Protein AF-A0AAD8URE8-F1 (afdb_monomer_lite)

Radius of gyration: 21.75 Å; chains: 1; bounding box: 57×49×67 Å

Sequence (462 aa):
EKNWRGGYCQHQTVLFPTWHRAYLLRLEDAMRRAVPDAPSLALPFLDECRPFDQNTPLPWILTTPTFDLDGDNTNPLYSYKFQKGVADNHEKPSDAQRYSKSTGSQTARYPLAGVTDLKGEDPASQASILNGNIAAWLNGKIQIDGKASPASIPDTVSIISRYKASLDAPNYTLFSNKASRGEWLDNTRGSLESKFHTSLEDPHNAVHLAIGGFYQDGEENAKPVEGAHGDMGENETASFDPIFFLHHAFIDYVFWTWQVKHGLTQPGSLSVEPDITAGTLSAGSPILPPGSKLEMSSPLAPFLKSGSISNPVFYTSDDITDINQLGYMYGEGSLDLPTSGPVLGDPELPLVAIARVSGISTMDHEGSFVIRTSAKLADGREVEIDRDAILSRWVLANCKNCQKNKLDTYTYIPFGEDLMRAIGAESKEDIHSKLTVSVQTRGQIAPVKDSFGAVQPLIEIF

Organism: Glomerella acutata (NCBI:txid27357)

InterPro domains:
  IPR002227 Tyrosinase copper-binding domain [PF00264] (4-260)
  IPR002227 Tyrosinase copper-binding domain [PR00092] (11-28)
  IPR002227 Tyrosinase copper-binding domain [PR00092] (203-214)
  IPR002227 Tyrosinase copper-binding domain [PR00092] (240-258)
  IPR002227 Tyrosinase copper-binding domain [PS00497] (11-28)
  IPR002227 Tyrosinase copper-binding domain [PS00498] (241-252)
  IPR008922 Di-copper centre-containing domain superfamily [G3DSA:1.10.1280.10] (1-337)
  IPR008922 Di-copper centre-containing domain superfamily [SSF48056] (3-332)
  IPR050316 Tyrosinase and Hemocyanin [PTHR11474] (9-340)

Foldseek 3Di:
DQLDDDALAAAQALCNLLLLLLVLLVVQVVVCVVVVVCVVDHQAAQQQLPDDDQFDSDDVLCQDQFDDDPNGGGRCQPKFQAQAWDWQPDPDPVQGPQPTRHHGQIFAWPPAFSPDGPPDDDSVRRSRLLRQQSCCQQQQAWADPNHGDPLLWAAASHLSLQLLQLLPQQASQQQAHDFLVVVVCVVCQPPQFFDDGHYLVFSLLSSLQSGQHDGDPPGPNRDQDQRSGGQSLAPVRNVNNSVSSNPSVVSNVSVVLSCVSNVNQAQPSHWHDPPGDGNQFDCDDPPDGGRDGHIQQDFSPPAADPPCPVPGDGDGSSNSSHVVNSVDDDDDGPNNDNDDGDGRRRSVNGFQKKKKWKQDFPQVAFAKKKKWKWFQFPVRDIITQHITTGHYHGHPNPSPSCVVVRRMDIDMGTGGPSNCNRRVHPHLVVRVVGMFIWMGGRSDIDGPDDDPDRDDTDIDMD

Structure (mmCIF, N/CA/C/O backbone):
data_AF-A0AAD8URE8-F1
#
_entry.id   AF-A0AAD8URE8-F1
#
loop_
_atom_site.group_PDB
_atom_site.id
_atom_site.type_symbol
_atom_site.label_atom_id
_atom_site.label_alt_id
_atom_site.label_comp_id
_atom_site.label_asym_id
_atom_site.label_entity_id
_atom_site.label_seq_id
_atom_site.pdbx_PDB_ins_code
_atom_site.Cartn_x
_atom_site.Cartn_y
_atom_site.Cartn_z
_atom_site.occupancy
_atom_site.B_iso_or_equiv
_atom_site.auth_seq_id
_atom_site.auth_comp_id
_atom_site.auth_asym_id
_atom_site.auth_atom_id
_atom_site.pdbx_PDB_model_num
ATOM 1 N N . GLU A 1 1 ? -0.346 29.235 -15.792 1.00 35.66 1 GLU A N 1
ATOM 2 C CA . GLU A 1 1 ? 0.482 28.646 -14.717 1.00 35.66 1 GLU A CA 1
ATOM 3 C C . GLU A 1 1 ? 0.194 27.150 -14.665 1.00 35.66 1 GLU A C 1
ATOM 5 O O . GLU A 1 1 ? -0.965 26.774 -14.819 1.00 35.66 1 GLU A O 1
ATOM 10 N N . LYS A 1 2 ? 1.213 26.282 -14.584 1.00 39.62 2 LYS A N 1
ATOM 11 C CA . LYS A 1 2 ? 0.983 24.829 -14.487 1.00 39.62 2 LYS A CA 1
ATOM 12 C C . LYS A 1 2 ? 0.450 24.535 -13.080 1.00 39.62 2 LYS A C 1
ATOM 14 O O . LYS A 1 2 ? 1.218 24.468 -12.132 1.00 39.62 2 LYS A O 1
ATOM 19 N N . ASN A 1 3 ? -0.871 24.411 -12.952 1.00 48.25 3 ASN A N 1
ATOM 20 C CA . ASN A 1 3 ? -1.590 24.202 -11.686 1.00 48.25 3 ASN A CA 1
ATOM 21 C C . ASN A 1 3 ? -1.528 22.750 -11.164 1.00 48.25 3 ASN A C 1
ATOM 23 O O . ASN A 1 3 ? -2.388 22.346 -10.383 1.00 48.25 3 ASN A O 1
ATOM 27 N N . TRP A 1 4 ? -0.544 21.962 -11.599 1.00 53.53 4 TRP A N 1
ATOM 28 C CA . TRP A 1 4 ? -0.332 20.585 -11.160 1.00 53.53 4 TRP A CA 1
ATOM 29 C C . TRP A 1 4 ? 1.061 20.469 -10.531 1.00 53.53 4 TRP A C 1
ATOM 31 O O . TRP A 1 4 ? 2.043 20.963 -11.086 1.00 53.53 4 TRP A O 1
ATOM 41 N N . ARG A 1 5 ? 1.143 19.847 -9.352 1.00 52.06 5 ARG A N 1
ATOM 42 C CA . ARG A 1 5 ? 2.402 19.468 -8.696 1.00 52.06 5 ARG A CA 1
ATOM 43 C C . ARG A 1 5 ? 2.323 17.972 -8.401 1.00 52.06 5 ARG A C 1
ATOM 45 O O . ARG A 1 5 ? 1.486 17.558 -7.607 1.00 52.06 5 ARG A O 1
ATOM 52 N N . GLY A 1 6 ? 3.142 17.168 -9.080 1.00 61.78 6 GLY A N 1
ATOM 53 C CA . GLY A 1 6 ? 3.144 15.717 -8.894 1.00 61.78 6 GLY A CA 1
ATOM 54 C C . GLY A 1 6 ? 3.600 14.894 -10.095 1.00 61.78 6 GLY A C 1
ATOM 55 O O . GLY A 1 6 ? 3.658 15.400 -11.212 1.00 61.78 6 GLY A O 1
ATOM 56 N N . GLY A 1 7 ? 3.904 13.616 -9.857 1.00 76.88 7 GLY A N 1
ATOM 57 C CA . GLY A 1 7 ? 4.123 12.618 -10.908 1.00 76.88 7 GLY A CA 1
ATOM 58 C C . GLY A 1 7 ? 2.818 12.126 -11.549 1.00 76.88 7 GLY A C 1
ATOM 59 O O . GLY A 1 7 ? 1.733 12.609 -11.235 1.00 76.88 7 GLY A O 1
ATOM 60 N N . TYR A 1 8 ? 2.926 11.143 -12.447 1.00 89.38 8 TYR A N 1
ATOM 61 C CA . TYR A 1 8 ? 1.768 10.518 -13.103 1.00 89.38 8 TYR A CA 1
ATOM 62 C C . TYR A 1 8 ? 1.016 9.514 -12.217 1.00 89.38 8 TYR A C 1
ATOM 64 O O . TYR A 1 8 ? -0.151 9.237 -12.494 1.00 89.38 8 TYR A O 1
ATOM 72 N N . CYS A 1 9 ? 1.679 8.980 -11.184 1.00 90.44 9 CYS A N 1
ATOM 73 C CA . CYS A 1 9 ? 1.134 7.924 -10.340 1.00 90.44 9 CYS A CA 1
ATOM 74 C C . CYS A 1 9 ? -0.176 8.335 -9.663 1.00 90.44 9 CYS A C 1
ATOM 76 O O . CYS A 1 9 ? -0.329 9.466 -9.190 1.00 90.44 9 CYS A O 1
ATOM 78 N N . GLN A 1 10 ? -1.112 7.391 -9.635 1.00 91.56 10 GLN A N 1
ATOM 79 C CA . GLN A 1 10 ? -2.432 7.537 -9.034 1.00 91.56 10 GLN A CA 1
ATOM 80 C C . GLN A 1 10 ? -2.397 6.949 -7.625 1.00 91.56 10 GLN A C 1
ATOM 82 O O . GLN A 1 10 ? -2.122 5.767 -7.479 1.00 91.56 10 GLN A O 1
ATOM 87 N N . HIS A 1 11 ? -2.659 7.781 -6.619 1.00 90.94 11 HIS A N 1
ATOM 88 C CA . HIS A 1 11 ? -2.741 7.417 -5.202 1.00 90.94 11 HIS A CA 1
ATOM 89 C C . HIS A 1 11 ? -3.935 8.137 -4.592 1.00 90.94 11 HIS A C 1
ATOM 91 O O . HIS A 1 11 ? -4.243 9.258 -5.006 1.00 90.94 11 HIS A O 1
ATOM 97 N N . GLN A 1 12 ? -4.590 7.507 -3.624 1.00 90.50 12 GLN A N 1
ATOM 98 C CA . GLN A 1 12 ? -5.857 7.930 -3.042 1.00 90.50 12 GLN A CA 1
ATOM 99 C C . GLN A 1 12 ? -6.936 8.150 -4.103 1.00 90.50 12 GLN A C 1
ATOM 101 O O . GLN A 1 12 ? -7.799 9.007 -3.937 1.00 90.50 12 GLN A O 1
ATOM 106 N N . THR A 1 13 ? -6.874 7.413 -5.218 1.00 93.69 13 THR A N 1
ATOM 107 C CA . THR A 1 13 ? -7.884 7.485 -6.272 1.00 93.69 13 THR A CA 1
ATOM 108 C C . THR A 1 13 ? -8.300 6.113 -6.767 1.00 93.69 13 THR A C 1
ATOM 110 O O . THR A 1 13 ? -7.530 5.155 -6.721 1.00 93.69 13 THR A O 1
ATOM 113 N N . VAL A 1 14 ? -9.500 6.040 -7.341 1.00 96.94 14 VAL A N 1
ATOM 114 C CA . VAL A 1 14 ? -10.045 4.835 -7.985 1.00 96.94 14 VAL A CA 1
ATOM 115 C C . VAL A 1 14 ? -9.193 4.313 -9.141 1.00 96.94 14 VAL A C 1
ATOM 117 O O . VAL A 1 14 ? -9.425 3.210 -9.607 1.00 96.94 14 VAL A O 1
ATOM 120 N N . LEU A 1 15 ? -8.205 5.077 -9.616 1.00 97.50 15 LEU A N 1
ATOM 121 C CA . LEU A 1 15 ? -7.283 4.627 -10.654 1.00 97.50 15 LEU A CA 1
ATOM 122 C C . LEU A 1 15 ? -6.025 3.948 -10.094 1.00 97.50 15 LEU A C 1
ATOM 124 O O . LEU A 1 15 ? -5.215 3.484 -10.896 1.00 97.50 15 LEU A O 1
ATOM 128 N N . PHE A 1 16 ? -5.842 3.878 -8.767 1.00 98.00 16 PHE A N 1
ATOM 129 C CA . PHE A 1 16 ? -4.649 3.306 -8.129 1.00 98.00 16 PHE A CA 1
ATOM 130 C C . PHE A 1 16 ? -4.308 1.893 -8.646 1.00 98.00 16 PHE A C 1
ATOM 132 O O . PHE A 1 16 ? -3.213 1.743 -9.198 1.00 98.00 16 PHE A O 1
ATOM 139 N N . PRO A 1 17 ? -5.198 0.875 -8.584 1.00 98.62 17 PRO A N 1
ATOM 140 C CA . PRO A 1 17 ? -4.832 -0.477 -9.019 1.00 98.62 17 PRO A CA 1
ATOM 141 C C . PRO A 1 17 ? -4.537 -0.534 -10.523 1.00 98.62 17 PRO A C 1
ATOM 143 O O . PRO A 1 17 ? -3.534 -1.080 -10.976 1.00 98.62 17 PRO A O 1
ATOM 146 N N . THR A 1 18 ? -5.395 0.109 -11.312 1.00 98.62 18 THR A N 1
ATOM 147 C CA . THR A 1 18 ? -5.372 0.064 -12.777 1.00 98.62 18 THR A CA 1
ATOM 148 C C . THR A 1 18 ? -4.176 0.802 -13.375 1.00 98.62 18 THR A C 1
ATOM 150 O O . THR A 1 18 ? -3.579 0.351 -14.354 1.00 98.62 18 THR A O 1
ATOM 153 N N . TRP A 1 19 ? -3.781 1.925 -12.771 1.00 98.19 19 TRP A N 1
ATOM 154 C CA . TRP A 1 19 ? -2.612 2.685 -13.197 1.00 98.19 19 TRP A CA 1
ATOM 155 C C . TRP A 1 19 ? -1.319 1.915 -12.921 1.00 98.19 19 TRP A C 1
ATOM 157 O O . TRP A 1 19 ? -0.449 1.861 -13.792 1.00 98.19 19 TRP A O 1
ATOM 167 N N . HIS A 1 20 ? -1.206 1.275 -11.752 1.00 98.62 20 HIS A N 1
ATOM 168 C CA . HIS A 1 20 ? -0.031 0.474 -11.409 1.00 98.62 20 HIS A CA 1
ATOM 169 C C . HIS A 1 20 ? 0.059 -0.807 -12.248 1.00 98.62 20 HIS A C 1
ATOM 171 O O . HIS A 1 20 ? 1.149 -1.113 -12.727 1.00 98.62 20 HIS A O 1
ATOM 177 N N . ARG A 1 21 ? -1.061 -1.474 -12.572 1.00 98.69 21 ARG A N 1
ATOM 178 C CA . ARG A 1 21 ? -1.078 -2.567 -13.566 1.00 98.69 21 ARG A CA 1
ATOM 179 C C . ARG A 1 21 ? -0.505 -2.124 -14.913 1.00 98.69 21 ARG A C 1
ATOM 181 O O . ARG A 1 21 ? 0.395 -2.760 -15.460 1.00 98.69 21 ARG A O 1
ATOM 188 N N . ALA A 1 22 ? -0.984 -0.993 -15.438 1.00 98.00 22 ALA A N 1
ATOM 189 C CA . ALA A 1 22 ? -0.474 -0.447 -16.693 1.00 98.00 22 ALA A CA 1
ATOM 190 C C . ALA A 1 22 ? 1.018 -0.074 -16.601 1.00 98.00 22 ALA A C 1
ATOM 192 O O . ALA A 1 22 ? 1.747 -0.234 -17.582 1.00 98.00 22 ALA A O 1
ATOM 193 N N . TYR A 1 23 ? 1.490 0.380 -15.435 1.00 98.12 23 TYR A N 1
ATOM 194 C CA . TYR A 1 23 ? 2.902 0.672 -15.198 1.00 98.12 23 TYR A CA 1
ATOM 195 C C . TYR A 1 23 ? 3.774 -0.590 -15.283 1.00 98.12 23 TYR A C 1
ATOM 197 O O . TYR A 1 23 ? 4.774 -0.594 -16.008 1.00 98.12 23 TYR A O 1
ATOM 205 N N . LEU A 1 24 ? 3.367 -1.673 -14.617 1.00 98.06 24 LEU A N 1
ATOM 206 C CA . LEU A 1 24 ? 4.080 -2.953 -14.636 1.00 98.06 24 LEU A CA 1
ATOM 207 C C . LEU A 1 24 ? 4.143 -3.546 -16.040 1.00 98.06 24 LEU A C 1
ATOM 209 O O . LEU A 1 24 ? 5.224 -3.931 -16.483 1.00 98.06 24 LEU A O 1
ATOM 213 N N . LEU A 1 25 ? 3.029 -3.510 -16.779 1.00 95.38 25 LEU A N 1
ATOM 214 C CA . LEU A 1 25 ? 2.988 -3.967 -18.169 1.00 95.38 25 LEU A CA 1
ATOM 215 C C . LEU A 1 25 ? 4.048 -3.256 -19.026 1.00 95.38 25 LEU A C 1
ATOM 217 O O . LEU A 1 25 ? 4.708 -3.878 -19.855 1.00 95.38 25 LEU A O 1
ATOM 221 N N . ARG A 1 26 ? 4.277 -1.952 -18.803 1.00 94.75 26 ARG A N 1
ATOM 222 C CA . ARG A 1 26 ? 5.321 -1.207 -19.531 1.00 94.75 26 ARG A CA 1
ATOM 223 C C . ARG A 1 26 ? 6.732 -1.580 -19.145 1.00 94.75 26 ARG A C 1
ATOM 225 O O . ARG A 1 26 ? 7.600 -1.562 -20.024 1.00 94.75 26 ARG A O 1
ATOM 232 N N . LEU A 1 27 ? 6.970 -1.857 -17.869 1.00 95.56 27 LEU A N 1
ATOM 233 C CA . LEU A 1 27 ? 8.268 -2.335 -17.422 1.00 95.56 27 LEU A CA 1
ATOM 234 C C . LEU A 1 27 ? 8.555 -3.709 -18.026 1.00 95.56 27 LEU A C 1
ATOM 236 O O . LEU A 1 27 ? 9.609 -3.894 -18.626 1.00 95.56 27 LEU A O 1
ATOM 240 N N . GLU A 1 28 ? 7.608 -4.636 -17.927 1.00 95.00 28 GLU A N 1
ATOM 241 C CA . GLU A 1 28 ? 7.751 -5.997 -18.437 1.00 95.00 28 GLU A CA 1
ATOM 242 C C . GLU A 1 28 ? 7.994 -6.007 -19.956 1.00 95.00 28 GLU A C 1
ATOM 244 O O . GLU A 1 28 ? 8.939 -6.635 -20.439 1.00 95.00 28 GLU A O 1
ATOM 249 N N . ASP A 1 29 ? 7.239 -5.204 -20.711 1.00 92.12 29 ASP A N 1
ATOM 250 C CA . ASP A 1 29 ? 7.478 -4.945 -22.133 1.00 92.12 29 ASP A CA 1
ATOM 251 C C . ASP A 1 29 ? 8.899 -4.426 -22.415 1.00 92.12 29 ASP A C 1
ATOM 253 O O . ASP A 1 29 ? 9.518 -4.773 -23.426 1.00 92.12 29 ASP A O 1
ATOM 257 N N . ALA A 1 30 ? 9.422 -3.540 -21.562 1.00 93.44 30 ALA A N 1
ATOM 258 C CA . ALA A 1 30 ? 10.778 -3.016 -21.700 1.00 93.44 30 ALA A CA 1
ATOM 259 C C . ALA A 1 30 ? 11.836 -4.081 -21.388 1.00 93.44 30 ALA A C 1
ATOM 261 O O . ALA A 1 30 ? 12.830 -4.156 -22.110 1.00 93.44 30 ALA A O 1
ATOM 262 N N . MET A 1 31 ? 11.600 -4.927 -20.384 1.00 93.69 31 MET A N 1
ATOM 263 C CA . MET A 1 31 ? 12.470 -6.052 -20.040 1.00 93.69 31 MET A CA 1
ATOM 264 C C . MET A 1 31 ? 12.532 -7.077 -21.180 1.00 93.69 31 MET A C 1
ATOM 266 O O . MET A 1 31 ? 13.627 -7.433 -21.610 1.00 93.69 31 MET A O 1
ATOM 270 N N . ARG A 1 32 ? 11.385 -7.470 -21.756 1.00 93.00 32 ARG A N 1
ATOM 271 C CA . ARG A 1 32 ? 11.328 -8.367 -22.930 1.00 93.00 32 ARG A CA 1
ATOM 272 C C . ARG A 1 32 ? 12.062 -7.791 -24.141 1.00 93.00 32 ARG A C 1
ATOM 274 O O . ARG A 1 32 ? 12.738 -8.519 -24.858 1.00 93.00 32 ARG A O 1
ATOM 281 N N . ARG A 1 33 ? 11.974 -6.474 -24.371 1.00 93.06 33 ARG A N 1
ATOM 282 C CA . ARG A 1 33 ? 12.746 -5.806 -25.439 1.00 93.06 33 ARG A CA 1
ATOM 283 C C . ARG A 1 33 ? 14.248 -5.775 -25.162 1.00 93.06 33 ARG A C 1
ATOM 285 O O . ARG A 1 33 ? 15.023 -5.804 -26.112 1.00 93.06 33 ARG A O 1
ATOM 292 N N . ALA A 1 34 ? 14.650 -5.664 -23.897 1.00 93.44 34 ALA A N 1
ATOM 293 C CA . ALA A 1 34 ? 16.055 -5.673 -23.502 1.00 93.44 34 ALA A CA 1
ATOM 294 C C . ALA A 1 34 ? 16.678 -7.077 -23.596 1.00 93.44 34 ALA A C 1
ATOM 296 O O . ALA A 1 34 ? 17.877 -7.184 -23.842 1.00 93.44 34 ALA A O 1
ATOM 297 N N . VAL A 1 35 ? 15.868 -8.132 -23.448 1.00 92.06 35 VAL A N 1
ATOM 298 C CA . VAL A 1 35 ? 16.290 -9.539 -23.533 1.00 92.06 35 VAL A CA 1
ATOM 299 C C . VAL A 1 35 ? 15.439 -10.279 -24.581 1.00 92.06 35 VAL A C 1
ATOM 301 O O . VAL A 1 35 ? 14.576 -11.083 -24.225 1.00 92.06 35 VAL A O 1
ATOM 304 N N . PRO A 1 36 ? 15.648 -10.017 -25.888 1.00 90.25 36 PRO A N 1
ATOM 305 C CA . PRO A 1 36 ? 14.787 -10.540 -26.955 1.00 90.25 36 PRO A CA 1
ATOM 306 C C . PRO A 1 36 ? 14.788 -12.074 -27.058 1.00 90.25 36 PRO A C 1
ATOM 308 O O . PRO A 1 36 ? 13.813 -12.651 -27.535 1.00 90.25 36 PRO A O 1
ATOM 311 N N . ASP A 1 37 ? 15.842 -12.732 -26.570 1.00 93.56 37 ASP A N 1
ATOM 312 C CA . ASP A 1 37 ? 15.957 -14.195 -26.537 1.00 93.56 37 ASP A CA 1
ATOM 313 C C . ASP A 1 37 ? 15.131 -14.842 -25.405 1.00 93.56 37 ASP A C 1
ATOM 315 O O . ASP A 1 37 ? 15.003 -16.065 -25.353 1.00 93.56 37 ASP A O 1
ATOM 319 N N . ALA A 1 38 ? 14.525 -14.037 -24.523 1.00 89.75 38 ALA A N 1
ATOM 320 C CA . ALA A 1 38 ? 13.628 -14.475 -23.454 1.00 89.75 38 ALA A CA 1
ATOM 321 C C . ALA A 1 38 ? 12.202 -13.916 -23.658 1.00 89.75 38 ALA A C 1
ATOM 323 O O . ALA A 1 38 ? 11.712 -13.136 -22.838 1.00 89.75 38 ALA A O 1
ATOM 324 N N . PRO A 1 39 ? 11.484 -14.308 -24.729 1.00 86.00 39 PRO A N 1
ATOM 325 C CA . PRO A 1 39 ? 10.152 -13.771 -25.026 1.00 86.00 39 PRO A CA 1
ATOM 326 C C . PRO A 1 39 ? 9.105 -14.123 -23.958 1.00 86.00 39 PRO A C 1
ATOM 328 O O . PRO A 1 39 ? 8.104 -13.425 -23.829 1.00 86.00 39 PRO A O 1
ATOM 331 N N . SER A 1 40 ? 9.340 -15.184 -23.180 1.00 89.31 40 SER A N 1
ATOM 332 C CA . SER A 1 40 ? 8.505 -15.601 -22.050 1.00 89.31 40 SER A CA 1
ATOM 333 C C . SER A 1 40 ? 8.904 -14.956 -20.720 1.00 89.31 40 SER A C 1
ATOM 335 O O . SER A 1 40 ? 8.395 -15.368 -19.681 1.00 89.31 40 SER A O 1
ATOM 337 N N . LEU A 1 41 ? 9.841 -13.998 -20.719 1.00 92.25 41 LEU A N 1
ATOM 338 C CA . LEU A 1 41 ? 10.205 -13.262 -19.513 1.00 92.25 41 LEU A CA 1
ATOM 339 C C . LEU A 1 41 ? 8.951 -12.597 -18.939 1.00 92.25 41 LEU A C 1
ATOM 341 O O . LEU A 1 41 ? 8.222 -11.901 -19.653 1.00 92.25 41 LEU A O 1
ATOM 345 N N . ALA A 1 42 ? 8.720 -12.825 -17.655 1.00 92.94 42 ALA A N 1
ATOM 346 C CA . ALA A 1 42 ? 7.655 -12.207 -16.889 1.00 92.94 42 ALA A CA 1
ATOM 347 C C . ALA A 1 42 ? 8.252 -11.580 -15.630 1.00 92.94 42 ALA A C 1
ATOM 349 O O . ALA A 1 42 ? 9.235 -12.091 -15.083 1.00 92.94 42 ALA A O 1
ATOM 350 N N . LEU A 1 43 ? 7.678 -10.466 -15.192 1.00 94.62 43 LEU A N 1
ATOM 351 C CA . LEU A 1 43 ? 8.046 -9.826 -13.939 1.00 94.62 43 LEU A CA 1
ATOM 352 C C . LEU A 1 43 ? 7.517 -10.689 -12.778 1.00 94.62 43 LEU A C 1
ATOM 354 O O . LEU A 1 43 ? 6.302 -10.849 -12.657 1.00 94.62 43 LEU A O 1
ATOM 358 N N . PRO A 1 44 ? 8.383 -11.266 -11.922 1.00 95.25 44 PRO A N 1
ATOM 359 C CA . PRO A 1 44 ? 7.906 -11.998 -10.756 1.00 95.25 44 PRO A CA 1
ATOM 360 C C . PRO A 1 44 ? 7.270 -11.038 -9.746 1.00 95.25 44 PRO A C 1
ATOM 362 O O . PRO A 1 44 ? 7.621 -9.860 -9.685 1.00 95.25 44 PRO A O 1
ATOM 365 N N . PHE A 1 45 ? 6.375 -11.553 -8.908 1.00 95.50 45 PHE A N 1
ATOM 366 C CA . PHE A 1 45 ? 5.830 -10.807 -7.779 1.00 95.50 45 PHE A CA 1
ATOM 367 C C . PHE A 1 45 ? 6.507 -11.213 -6.468 1.00 95.50 45 PHE A C 1
ATOM 369 O O . PHE A 1 45 ? 6.900 -12.367 -6.281 1.00 95.50 45 PHE A O 1
ATOM 376 N N . LEU A 1 46 ? 6.652 -10.254 -5.554 1.00 95.81 46 LEU A N 1
ATOM 377 C CA . LEU A 1 46 ? 7.096 -10.509 -4.189 1.00 95.81 46 LEU A CA 1
ATOM 378 C C . LEU A 1 46 ? 5.886 -10.952 -3.366 1.00 95.81 46 LEU A C 1
ATOM 380 O O . LEU A 1 46 ? 5.129 -10.110 -2.910 1.00 95.81 46 LEU A O 1
ATOM 384 N N . ASP A 1 47 ? 5.675 -12.256 -3.184 1.00 94.81 47 ASP A N 1
ATOM 385 C CA . ASP A 1 47 ? 4.574 -12.731 -2.338 1.00 94.81 47 ASP A CA 1
ATOM 386 C C . ASP A 1 47 ? 4.801 -12.321 -0.868 1.00 94.81 47 ASP A C 1
ATOM 388 O O . ASP A 1 47 ? 5.539 -12.975 -0.129 1.00 94.81 47 ASP A O 1
ATOM 392 N N . GLU A 1 48 ? 4.189 -11.209 -0.458 1.00 94.25 48 GLU A N 1
ATOM 393 C CA . GLU A 1 48 ? 4.338 -10.603 0.874 1.00 94.25 48 GLU A CA 1
ATOM 394 C C . GLU A 1 48 ? 3.504 -11.305 1.945 1.00 94.25 48 GLU A C 1
ATOM 396 O O . GLU A 1 48 ? 3.734 -11.109 3.138 1.00 94.25 48 GLU A O 1
ATOM 401 N N . CYS A 1 49 ? 2.541 -12.128 1.529 1.00 91.31 49 CYS A N 1
ATOM 402 C CA . CYS A 1 49 ? 1.689 -12.899 2.429 1.00 91.31 49 CYS A CA 1
ATOM 403 C C . CYS A 1 49 ? 2.115 -14.372 2.529 1.00 91.31 49 CYS A C 1
ATOM 405 O O . CYS A 1 49 ? 1.509 -15.129 3.296 1.00 91.31 49 CYS A O 1
ATOM 407 N N . ARG A 1 50 ? 3.168 -14.787 1.806 1.00 88.94 50 ARG A N 1
ATOM 408 C CA . ARG A 1 50 ? 3.745 -16.128 1.943 1.00 88.94 50 ARG A CA 1
ATOM 409 C C . ARG A 1 50 ? 4.190 -16.358 3.390 1.00 88.94 50 ARG A C 1
ATOM 411 O O . ARG A 1 50 ? 4.785 -15.462 3.988 1.00 88.94 50 ARG A O 1
ATOM 418 N N . PRO A 1 51 ? 3.970 -17.553 3.959 1.00 83.81 51 PRO A N 1
ATOM 419 C CA . PRO A 1 51 ? 4.571 -17.897 5.237 1.00 83.81 51 PRO A CA 1
ATOM 420 C C . PRO A 1 51 ? 6.094 -17.731 5.174 1.00 83.81 51 PRO A C 1
ATOM 422 O O . PRO A 1 51 ? 6.746 -18.245 4.264 1.00 83.81 51 PRO A O 1
ATOM 425 N N . PHE A 1 52 ? 6.652 -17.026 6.150 1.00 79.06 52 PHE A N 1
ATOM 426 C CA . PHE A 1 52 ? 8.091 -16.872 6.336 1.00 79.06 52 PHE A CA 1
ATOM 427 C C . PHE A 1 52 ? 8.494 -17.418 7.708 1.00 79.06 52 PHE A C 1
ATOM 429 O O . PHE A 1 52 ? 7.697 -17.435 8.651 1.00 79.06 52 PHE A O 1
ATOM 436 N N . ASP A 1 53 ? 9.724 -17.918 7.805 1.00 68.44 53 ASP A N 1
ATOM 437 C CA . ASP A 1 53 ? 10.336 -18.293 9.077 1.00 68.44 53 ASP A CA 1
ATOM 438 C C . ASP A 1 53 ? 10.734 -17.045 9.886 1.00 68.44 53 ASP A C 1
ATOM 440 O O . ASP A 1 53 ? 10.471 -15.913 9.482 1.00 68.44 53 ASP A O 1
ATOM 444 N N . GLN A 1 54 ? 11.326 -17.239 11.068 1.00 54.19 54 GLN A N 1
ATOM 445 C CA . GLN A 1 54 ? 11.788 -16.154 11.938 1.00 54.19 54 GLN A CA 1
ATOM 446 C C . GLN A 1 54 ? 12.874 -15.313 11.229 1.00 54.19 54 GLN A C 1
ATOM 448 O O . GLN A 1 54 ? 14.060 -15.534 11.462 1.00 54.19 54 GLN A O 1
ATOM 453 N N . ASN A 1 55 ? 12.451 -14.323 10.425 1.00 59.00 55 ASN A N 1
ATOM 454 C CA . ASN A 1 55 ? 13.185 -13.130 9.962 1.00 59.00 55 ASN A CA 1
ATOM 455 C C . ASN A 1 55 ? 13.633 -13.058 8.483 1.00 59.00 55 ASN A C 1
ATOM 457 O O . ASN A 1 55 ? 14.609 -12.362 8.221 1.00 59.00 55 ASN A O 1
ATOM 461 N N . THR A 1 56 ? 12.964 -13.682 7.497 1.00 82.75 56 THR A N 1
ATOM 462 C CA . THR A 1 56 ? 13.295 -13.432 6.061 1.00 82.75 56 THR A CA 1
ATOM 463 C C . THR A 1 56 ? 12.095 -13.245 5.108 1.00 82.75 56 THR A C 1
ATOM 465 O O . THR A 1 56 ? 11.910 -14.006 4.152 1.00 82.75 56 THR A O 1
ATOM 468 N N . PRO A 1 57 ? 11.255 -12.209 5.302 1.00 89.06 57 PRO A N 1
ATOM 469 C CA . PRO A 1 57 ? 10.189 -11.884 4.352 1.00 89.06 57 PRO A CA 1
ATOM 470 C C . PRO A 1 57 ? 10.716 -11.606 2.934 1.00 89.06 57 PRO A C 1
ATOM 472 O O . PRO A 1 57 ? 10.110 -12.059 1.957 1.00 89.06 57 PRO A O 1
ATOM 475 N N . LEU A 1 58 ? 11.870 -10.942 2.792 1.00 92.88 58 LEU A N 1
ATOM 476 C CA . LEU A 1 58 ? 12.473 -10.677 1.486 1.00 92.88 58 LEU A CA 1
ATOM 477 C C . LEU A 1 58 ? 13.304 -11.869 0.983 1.00 92.88 58 LEU A C 1
ATOM 479 O O . LEU A 1 58 ? 14.126 -12.408 1.726 1.00 92.88 58 LEU A O 1
ATOM 483 N N . PRO A 1 59 ? 13.172 -12.252 -0.301 1.00 92.75 59 PRO A N 1
ATOM 484 C CA . PRO A 1 59 ? 14.124 -13.134 -0.961 1.00 92.75 59 PRO A CA 1
ATOM 485 C C . PRO A 1 59 ? 15.552 -12.586 -0.868 1.00 92.75 59 PRO A C 1
ATOM 487 O O . PRO A 1 59 ? 15.779 -11.395 -1.083 1.00 92.75 59 PRO A O 1
ATOM 490 N N . TRP A 1 60 ? 16.525 -13.469 -0.624 1.00 91.44 60 TRP A N 1
ATOM 491 C CA . TRP A 1 60 ? 17.935 -13.099 -0.435 1.00 91.44 60 TRP A CA 1
ATOM 492 C C . TRP A 1 60 ? 18.490 -12.227 -1.572 1.00 91.44 60 TRP A C 1
ATOM 494 O O . TRP A 1 60 ? 19.258 -11.302 -1.317 1.00 91.44 60 TRP A O 1
ATOM 504 N N . ILE A 1 61 ? 18.047 -12.460 -2.815 1.00 93.94 61 ILE A N 1
ATOM 505 C CA . ILE A 1 61 ? 18.489 -11.710 -3.999 1.00 93.94 61 ILE A CA 1
ATOM 506 C C . ILE A 1 61 ? 18.119 -10.224 -3.927 1.00 93.94 61 ILE A C 1
ATOM 508 O O . ILE A 1 61 ? 18.742 -9.406 -4.589 1.00 93.94 61 ILE A O 1
ATOM 512 N N . LEU A 1 62 ? 17.146 -9.833 -3.105 1.00 95.00 62 LEU A N 1
ATOM 513 C CA . LEU A 1 62 ? 16.823 -8.422 -2.892 1.00 95.00 62 LEU A CA 1
ATOM 514 C C . LEU A 1 62 ? 17.740 -7.776 -1.853 1.00 95.00 62 LEU A C 1
ATOM 516 O O . LEU A 1 62 ? 17.839 -6.558 -1.811 1.00 95.00 62 LEU A O 1
ATOM 520 N N . THR A 1 63 ? 18.429 -8.559 -1.027 1.00 92.12 63 THR A N 1
ATOM 521 C CA . THR A 1 63 ? 19.235 -8.060 0.099 1.00 92.12 63 THR A CA 1
ATOM 522 C C . THR A 1 63 ? 20.734 -8.315 -0.043 1.00 92.12 63 THR A C 1
ATOM 524 O O . THR A 1 63 ? 21.523 -7.774 0.727 1.00 92.12 63 THR A O 1
ATOM 527 N N . THR A 1 64 ? 21.155 -9.117 -1.019 1.00 91.62 64 THR A N 1
ATOM 528 C CA . THR A 1 64 ? 22.572 -9.401 -1.278 1.00 91.62 64 THR A CA 1
ATOM 529 C C . THR A 1 64 ? 23.141 -8.408 -2.301 1.00 91.62 64 THR A C 1
ATOM 531 O O . THR A 1 64 ? 22.576 -8.283 -3.383 1.00 91.62 64 THR A O 1
ATOM 534 N N . PRO A 1 65 ? 24.270 -7.726 -2.027 1.00 91.06 65 PRO A N 1
ATOM 535 C CA . PRO A 1 65 ? 24.795 -6.668 -2.902 1.00 91.06 65 PRO A CA 1
ATOM 536 C C . PRO A 1 65 ? 25.364 -7.170 -4.236 1.00 91.06 65 PRO A C 1
ATOM 538 O O . PRO A 1 65 ? 25.495 -6.395 -5.182 1.00 91.06 65 PRO A O 1
ATOM 541 N N . THR A 1 66 ? 25.717 -8.452 -4.318 1.00 92.62 66 THR A N 1
ATOM 542 C CA . THR A 1 66 ? 26.361 -9.059 -5.487 1.00 92.62 66 THR A CA 1
ATOM 543 C C . THR A 1 66 ? 25.657 -10.341 -5.900 1.00 92.62 66 THR A C 1
ATOM 545 O O . THR A 1 66 ? 25.217 -11.113 -5.047 1.00 92.62 66 THR A O 1
ATOM 548 N N . PHE A 1 67 ? 25.603 -10.593 -7.202 1.00 93.81 67 PHE A N 1
ATOM 549 C CA . PHE A 1 67 ? 25.103 -11.829 -7.793 1.00 93.81 67 PHE A CA 1
ATOM 550 C C . PHE A 1 67 ? 25.951 -12.127 -9.025 1.00 93.81 67 PHE A C 1
ATOM 552 O O . PHE A 1 67 ? 26.077 -11.250 -9.869 1.00 93.81 67 PHE A O 1
ATOM 559 N N . ASP A 1 68 ? 26.562 -13.311 -9.094 1.00 93.50 68 ASP A N 1
ATOM 560 C CA . ASP A 1 68 ? 27.402 -13.694 -10.232 1.00 93.50 68 ASP A CA 1
ATOM 561 C C . ASP A 1 68 ? 26.532 -14.222 -11.376 1.00 93.50 68 ASP A C 1
ATOM 563 O O . ASP A 1 68 ? 25.868 -15.254 -11.242 1.00 93.50 68 ASP A O 1
ATOM 567 N N . LEU A 1 69 ? 26.548 -13.508 -12.497 1.00 92.56 69 LEU A N 1
ATOM 568 C CA . LEU A 1 69 ? 25.949 -13.915 -13.757 1.00 92.56 69 LEU A CA 1
ATOM 569 C C . LEU A 1 69 ? 26.990 -13.744 -14.864 1.00 92.56 69 LEU A C 1
ATOM 571 O O . LEU A 1 69 ? 27.339 -12.626 -15.239 1.00 92.56 69 LEU A O 1
ATOM 575 N N . ASP A 1 70 ? 27.501 -14.863 -15.378 1.00 92.88 70 ASP A N 1
ATOM 576 C CA . ASP A 1 70 ? 28.494 -14.905 -16.460 1.00 92.88 70 ASP A CA 1
ATOM 577 C C . ASP A 1 70 ? 29.758 -14.048 -16.201 1.00 92.88 70 ASP A C 1
ATOM 579 O O . ASP A 1 70 ? 30.380 -13.524 -17.129 1.00 92.88 70 ASP A O 1
ATOM 583 N N . GLY A 1 71 ? 30.170 -13.920 -14.932 1.00 92.19 71 GLY A N 1
ATOM 584 C CA . GLY A 1 71 ? 31.340 -13.144 -14.510 1.00 92.19 71 GLY A CA 1
ATOM 585 C C . GLY A 1 71 ? 31.056 -11.672 -14.187 1.00 92.19 71 GLY A C 1
ATOM 586 O O . GLY A 1 71 ? 31.970 -10.970 -13.741 1.00 92.19 71 GLY A O 1
ATOM 587 N N . ASP A 1 72 ? 29.820 -11.198 -14.372 1.00 91.50 72 ASP A N 1
ATOM 588 C CA . ASP A 1 72 ? 29.337 -9.935 -13.809 1.00 91.50 72 ASP A CA 1
ATOM 589 C C . ASP A 1 72 ? 28.787 -10.190 -12.400 1.00 91.50 72 ASP A C 1
ATOM 591 O O . ASP A 1 72 ? 27.860 -10.968 -12.222 1.00 91.50 72 ASP A O 1
ATOM 595 N N . ASN A 1 73 ? 29.364 -9.528 -11.394 1.00 92.38 73 ASN A N 1
ATOM 596 C CA . ASN A 1 73 ? 28.966 -9.670 -9.990 1.00 92.38 73 ASN A CA 1
ATOM 597 C C . ASN A 1 73 ? 27.963 -8.600 -9.526 1.00 92.38 73 ASN A C 1
ATOM 599 O O . ASN A 1 73 ? 27.714 -8.465 -8.323 1.00 92.38 73 ASN A O 1
ATOM 603 N N . THR A 1 74 ? 27.424 -7.784 -10.433 1.00 91.69 74 THR A N 1
ATOM 604 C CA . THR A 1 74 ? 26.439 -6.758 -10.082 1.00 91.69 74 THR A CA 1
ATOM 605 C C . THR A 1 74 ? 25.064 -7.370 -9.836 1.00 91.69 74 THR A C 1
ATOM 607 O O . THR A 1 74 ? 24.569 -8.180 -10.611 1.00 91.69 74 THR A O 1
ATOM 610 N N . ASN A 1 75 ? 24.408 -6.953 -8.750 1.00 95.00 75 ASN A N 1
ATOM 611 C CA . ASN A 1 75 ? 23.012 -7.297 -8.516 1.00 95.00 75 ASN A CA 1
ATOM 612 C C . ASN A 1 75 ? 22.103 -6.085 -8.799 1.00 95.00 75 ASN A C 1
ATOM 614 O O . ASN A 1 75 ? 21.994 -5.199 -7.946 1.00 95.00 75 ASN A O 1
ATOM 618 N N . PRO A 1 76 ? 21.409 -6.036 -9.950 1.00 93.56 76 PRO A N 1
ATOM 619 C CA . PRO A 1 76 ? 20.532 -4.920 -10.296 1.00 93.56 76 PRO A CA 1
ATOM 620 C C . PRO A 1 76 ? 19.242 -4.870 -9.463 1.00 93.56 76 PRO A C 1
ATOM 622 O O . PRO A 1 76 ? 18.501 -3.901 -9.583 1.00 93.56 76 PRO A O 1
ATOM 625 N N . LEU A 1 77 ? 18.954 -5.891 -8.643 1.00 95.94 77 LEU A N 1
ATOM 626 C CA . LEU A 1 77 ? 17.781 -5.941 -7.760 1.00 95.94 77 LEU A CA 1
ATOM 627 C C . LEU A 1 77 ? 18.072 -5.428 -6.339 1.00 95.94 77 LEU A C 1
ATOM 629 O O . LEU A 1 77 ? 17.142 -5.140 -5.579 1.00 95.94 77 LEU A O 1
ATOM 633 N N . TYR A 1 78 ? 19.352 -5.302 -5.974 1.00 94.12 78 TYR A N 1
ATOM 634 C CA . TYR A 1 78 ? 19.767 -4.821 -4.656 1.00 94.12 78 TYR A CA 1
ATOM 635 C C . TYR A 1 78 ? 19.504 -3.320 -4.487 1.00 94.12 78 TYR A C 1
ATOM 637 O O . TYR A 1 78 ? 18.875 -2.903 -3.517 1.00 94.12 78 TYR A O 1
ATOM 645 N N . SER A 1 79 ? 19.956 -2.512 -5.447 1.00 92.56 79 SER A N 1
ATOM 646 C CA . SER A 1 79 ? 19.760 -1.062 -5.478 1.00 92.56 79 SER A CA 1
ATOM 647 C C . SER A 1 79 ? 19.882 -0.533 -6.909 1.00 92.56 79 SER A C 1
ATOM 649 O O . SER A 1 79 ? 20.475 -1.171 -7.781 1.00 92.56 79 SER A O 1
ATOM 651 N N . TYR A 1 80 ? 19.344 0.660 -7.163 1.00 93.31 80 TYR A N 1
ATOM 652 C CA . TYR A 1 80 ? 19.557 1.379 -8.416 1.00 93.31 80 TYR A CA 1
ATOM 653 C C . TYR A 1 80 ? 20.584 2.490 -8.230 1.00 93.31 80 TYR A C 1
ATOM 655 O O . TYR A 1 80 ? 20.456 3.331 -7.342 1.00 93.31 80 TYR A O 1
ATOM 663 N N . LYS A 1 81 ? 21.579 2.542 -9.121 1.00 91.50 81 LYS A N 1
ATOM 664 C CA . LYS A 1 81 ? 22.546 3.641 -9.188 1.00 91.50 81 LYS A CA 1
ATOM 665 C C . LYS A 1 81 ? 22.081 4.707 -10.178 1.00 91.50 81 LYS A C 1
ATOM 667 O O . LYS A 1 81 ? 22.016 4.456 -11.385 1.00 91.50 81 LYS A O 1
ATOM 672 N N . PHE A 1 82 ? 21.849 5.920 -9.681 1.00 89.12 82 PHE A N 1
ATOM 673 C CA . PHE A 1 82 ? 21.387 7.056 -10.474 1.00 89.12 82 PHE A CA 1
ATOM 674 C C . PHE A 1 82 ? 22.382 7.415 -11.581 1.00 89.12 82 PHE A C 1
ATOM 676 O O . PHE A 1 82 ? 23.501 7.857 -11.323 1.00 89.12 82 PHE A O 1
ATOM 683 N N . GLN A 1 83 ? 21.955 7.267 -12.836 1.00 91.31 83 GLN A N 1
ATOM 684 C CA . GLN A 1 83 ? 22.771 7.614 -14.011 1.00 91.31 83 GLN A CA 1
ATOM 685 C C . GLN A 1 83 ? 22.817 9.125 -14.272 1.00 91.31 83 GLN A C 1
ATOM 687 O O . GLN A 1 83 ? 23.731 9.634 -14.921 1.00 91.31 83 GLN A O 1
ATOM 692 N N . LYS A 1 84 ? 21.820 9.853 -13.767 1.00 89.81 84 LYS A N 1
ATOM 693 C CA . LYS A 1 84 ? 21.736 11.312 -13.788 1.00 89.81 84 LYS A CA 1
ATOM 694 C C . LYS A 1 84 ? 21.179 11.790 -12.460 1.00 89.81 84 LYS A C 1
ATOM 696 O O . LYS A 1 84 ? 20.360 11.101 -11.859 1.00 89.81 84 LYS A O 1
ATOM 701 N N . GLY A 1 85 ? 21.604 12.978 -12.049 1.00 83.50 85 GLY A N 1
ATOM 702 C CA . GLY A 1 85 ? 21.021 13.627 -10.892 1.00 83.50 85 GLY A CA 1
ATOM 703 C C . GLY A 1 85 ? 19.544 13.949 -11.120 1.00 83.50 85 GLY A C 1
ATOM 704 O O . GLY A 1 85 ? 19.165 14.421 -12.195 1.00 83.50 85 GLY A O 1
ATOM 705 N N . VAL A 1 86 ? 18.730 13.696 -10.104 1.00 81.44 86 VAL A N 1
ATOM 706 C CA . VAL A 1 86 ? 17.328 14.109 -10.030 1.00 81.44 86 VAL A CA 1
ATOM 707 C C . VAL A 1 86 ? 17.290 15.255 -9.038 1.00 81.44 86 VAL A C 1
ATOM 709 O O . VAL A 1 86 ? 17.639 15.058 -7.883 1.00 81.44 86 VAL A O 1
ATOM 712 N N . ALA A 1 87 ? 16.946 16.457 -9.493 1.00 73.56 87 ALA A N 1
ATOM 713 C CA . ALA A 1 87 ? 16.842 17.621 -8.624 1.00 73.56 87 ALA A CA 1
ATOM 714 C C . ALA A 1 87 ? 15.380 17.858 -8.256 1.00 73.56 87 ALA A C 1
ATOM 716 O O . ALA A 1 87 ? 14.523 17.948 -9.142 1.00 73.56 87 ALA A O 1
ATOM 717 N N . ASP A 1 88 ? 15.120 18.005 -6.962 1.00 66.75 88 ASP A N 1
ATOM 718 C CA . ASP A 1 88 ? 13.849 18.524 -6.490 1.00 66.75 88 ASP A CA 1
ATOM 719 C C . ASP A 1 88 ? 13.832 20.053 -6.662 1.00 66.75 88 ASP A C 1
ATOM 721 O O . ASP A 1 88 ? 14.385 20.816 -5.868 1.00 66.75 88 ASP A O 1
ATOM 725 N N . ASN A 1 89 ? 13.262 20.514 -7.778 1.00 58.34 89 ASN A N 1
ATOM 726 C CA . ASN A 1 89 ? 13.238 21.928 -8.157 1.00 58.34 89 ASN A CA 1
ATOM 727 C C . ASN A 1 89 ? 12.113 22.682 -7.426 1.00 58.34 89 ASN A C 1
ATOM 729 O O . ASN A 1 89 ? 11.135 23.134 -8.035 1.00 58.34 89 ASN A O 1
ATOM 733 N N . HIS A 1 90 ? 12.253 22.827 -6.111 1.00 56.28 90 HIS A N 1
ATOM 734 C CA . HIS A 1 90 ? 11.332 23.584 -5.265 1.00 56.28 90 HIS A CA 1
ATOM 735 C C . HIS A 1 90 ? 11.915 24.931 -4.799 1.00 56.28 90 HIS A C 1
ATOM 737 O O . HIS A 1 90 ? 13.108 25.083 -4.564 1.00 56.28 90 HIS A O 1
ATOM 743 N N . GLU A 1 91 ? 11.046 25.948 -4.711 1.00 48.75 91 GLU A N 1
ATOM 744 C CA . GLU A 1 91 ? 11.399 27.378 -4.597 1.00 48.75 91 GLU A CA 1
ATOM 745 C C . GLU A 1 91 ? 12.017 27.796 -3.244 1.00 48.75 91 GLU A C 1
ATOM 747 O O . GLU A 1 91 ? 12.428 28.948 -3.100 1.00 48.75 91 GLU A O 1
ATOM 752 N N . LYS A 1 92 ? 12.110 26.898 -2.250 1.00 47.47 92 LYS A N 1
ATOM 753 C CA . LYS A 1 92 ? 12.718 27.191 -0.941 1.00 47.47 92 LYS A CA 1
ATOM 754 C C . LYS A 1 92 ? 14.036 26.420 -0.738 1.00 47.47 92 LYS A C 1
ATOM 756 O O . LYS A 1 92 ? 14.013 25.193 -0.671 1.00 47.47 92 LYS A O 1
ATOM 761 N N . PRO A 1 93 ? 15.179 27.119 -0.580 1.00 41.53 93 PRO A N 1
ATOM 762 C CA . PRO A 1 93 ? 16.509 26.503 -0.495 1.00 41.53 93 PRO A CA 1
ATOM 763 C C . PRO A 1 93 ? 16.754 25.562 0.696 1.00 41.53 93 PRO A C 1
ATOM 765 O O . PRO A 1 93 ? 17.684 24.767 0.626 1.00 41.53 93 PRO A O 1
ATOM 768 N N . SER A 1 94 ? 15.974 25.651 1.782 1.00 48.38 94 SER A N 1
ATOM 769 C CA . SER A 1 94 ? 16.143 24.796 2.972 1.00 48.38 94 SER A CA 1
ATOM 770 C C . SER A 1 94 ? 15.553 23.392 2.812 1.00 48.38 94 SER A C 1
ATOM 772 O O . SER A 1 94 ? 16.018 22.468 3.474 1.00 48.38 94 SER A O 1
ATOM 774 N N . ASP A 1 95 ? 14.579 23.233 1.909 1.00 49.88 95 ASP A N 1
ATOM 775 C CA . ASP A 1 95 ? 13.804 21.994 1.734 1.00 49.88 95 ASP A CA 1
ATOM 776 C C . ASP A 1 95 ? 14.232 21.247 0.449 1.00 49.88 95 ASP A C 1
ATOM 778 O O . ASP A 1 95 ? 14.104 20.030 0.348 1.00 49.88 95 ASP A O 1
ATOM 782 N N . ALA A 1 96 ? 14.834 21.964 -0.511 1.00 46.09 96 ALA A N 1
ATOM 783 C CA . ALA A 1 96 ? 15.137 21.525 -1.883 1.00 46.09 96 ALA A CA 1
ATOM 784 C C . ALA A 1 96 ? 16.223 20.431 -2.043 1.00 46.09 96 ALA A C 1
ATOM 786 O O . ALA A 1 96 ? 16.578 20.052 -3.162 1.00 46.09 96 ALA A O 1
ATOM 787 N N . GLN A 1 97 ? 16.808 19.926 -0.955 1.00 50.25 97 GLN A N 1
ATOM 788 C CA . GLN A 1 97 ? 17.985 19.046 -1.028 1.00 50.25 97 GLN A CA 1
ATOM 789 C C . GLN A 1 97 ? 17.766 17.626 -0.503 1.00 50.25 97 GLN A C 1
ATOM 791 O O . GLN A 1 97 ? 18.637 16.789 -0.718 1.00 50.25 97 GLN A O 1
ATOM 796 N N . ARG A 1 98 ? 16.627 17.311 0.132 1.00 56.38 98 ARG A N 1
ATOM 797 C CA . ARG A 1 98 ? 16.453 15.996 0.783 1.00 56.38 98 ARG A CA 1
ATOM 798 C C . ARG A 1 98 ? 16.190 14.842 -0.194 1.00 56.38 98 ARG A C 1
ATOM 800 O O . ARG A 1 98 ? 16.688 13.748 0.038 1.00 56.38 98 ARG A O 1
ATOM 807 N N . TYR A 1 99 ? 15.495 15.104 -1.305 1.00 60.47 99 TYR A N 1
ATOM 808 C CA . TYR A 1 99 ? 15.197 14.108 -2.356 1.00 60.47 99 TYR A CA 1
ATOM 809 C C . TYR A 1 99 ? 15.959 14.334 -3.654 1.00 60.47 99 TYR A C 1
ATOM 811 O O . TYR A 1 99 ? 15.838 13.556 -4.600 1.00 60.47 99 TYR A O 1
ATOM 819 N N . SER A 1 100 ? 16.778 15.383 -3.697 1.00 73.12 100 SER A N 1
ATOM 820 C CA . SER A 1 100 ? 17.704 15.561 -4.797 1.00 73.12 100 SER A CA 1
ATOM 821 C C . SER A 1 100 ? 18.726 14.421 -4.769 1.00 73.12 100 SER A C 1
ATOM 823 O O . SER A 1 100 ? 19.560 14.343 -3.869 1.00 73.12 100 SER A O 1
ATOM 825 N N . LYS A 1 101 ? 18.672 13.522 -5.750 1.00 78.19 101 LYS A N 1
ATOM 826 C CA . LYS A 1 101 ? 19.626 12.419 -5.898 1.00 78.19 101 LYS A CA 1
ATOM 827 C C . LYS A 1 101 ? 20.754 12.887 -6.799 1.00 78.19 101 LYS A C 1
ATOM 829 O O . LYS A 1 101 ? 20.514 13.374 -7.903 1.00 78.19 101 LYS A O 1
ATOM 834 N N . SER A 1 102 ? 21.995 12.775 -6.342 1.00 81.88 102 SER A N 1
ATOM 835 C CA . SER A 1 102 ? 23.160 13.113 -7.160 1.00 81.88 102 SER A CA 1
ATOM 836 C C . SER A 1 102 ? 23.458 11.994 -8.159 1.00 81.88 102 SER A C 1
ATOM 838 O O . SER A 1 102 ? 23.152 10.822 -7.924 1.00 81.88 102 SER A O 1
ATOM 840 N N . THR A 1 103 ? 24.085 12.336 -9.285 1.00 86.31 103 THR A N 1
ATOM 841 C CA . THR A 1 103 ? 24.613 11.323 -10.207 1.00 86.31 103 THR A CA 1
ATOM 842 C C . THR A 1 103 ? 25.549 10.377 -9.451 1.00 86.31 103 THR A C 1
ATOM 844 O O . THR A 1 103 ? 26.481 10.822 -8.785 1.00 86.31 103 THR A O 1
ATOM 847 N N . GLY A 1 104 ? 25.325 9.072 -9.581 1.00 85.31 104 GLY A N 1
ATOM 848 C CA . GLY A 1 104 ? 26.130 8.030 -8.954 1.00 85.31 104 GLY A CA 1
ATOM 849 C C . GLY A 1 104 ? 25.708 7.637 -7.538 1.00 85.31 104 GLY A C 1
ATOM 850 O O . GLY A 1 104 ? 26.220 6.626 -7.057 1.00 85.31 104 GLY A O 1
ATOM 851 N N . SER A 1 105 ? 24.778 8.367 -6.906 1.00 85.38 105 SER A N 1
ATOM 852 C CA . SER A 1 105 ? 24.113 7.906 -5.678 1.00 85.38 105 SER A CA 1
ATOM 853 C C . SER A 1 105 ? 23.296 6.637 -5.940 1.00 85.38 105 SER A C 1
ATOM 855 O O . SER A 1 105 ? 22.980 6.325 -7.093 1.00 85.38 105 SER A O 1
ATOM 857 N N . GLN A 1 106 ? 22.988 5.885 -4.885 1.00 87.12 106 GLN A N 1
ATOM 858 C CA . GLN A 1 106 ? 22.185 4.668 -4.966 1.00 87.12 106 GLN A CA 1
ATOM 859 C C . GLN A 1 106 ? 20.883 4.824 -4.189 1.00 87.12 106 GLN A C 1
ATOM 861 O O . GLN A 1 106 ? 20.814 5.610 -3.242 1.00 87.12 106 GLN A O 1
ATOM 866 N N . THR A 1 107 ? 19.862 4.071 -4.589 1.00 89.19 107 THR A N 1
ATOM 867 C CA . THR A 1 107 ? 18.671 3.902 -3.758 1.00 89.19 107 THR A CA 1
ATOM 868 C C . THR A 1 107 ? 19.019 3.165 -2.471 1.00 89.19 107 THR A C 1
ATOM 870 O O . THR A 1 107 ? 19.918 2.322 -2.451 1.00 89.19 107 THR A O 1
ATOM 873 N N . ALA A 1 108 ? 18.297 3.482 -1.402 1.00 85.88 108 ALA A N 1
ATOM 874 C CA . ALA A 1 108 ? 18.490 2.885 -0.087 1.00 85.88 108 ALA A CA 1
ATOM 875 C C . ALA A 1 108 ? 17.167 2.363 0.488 1.00 85.88 108 ALA A C 1
ATOM 877 O O . ALA A 1 108 ? 16.089 2.866 0.168 1.00 85.88 108 ALA A O 1
ATOM 878 N N . ARG A 1 109 ? 17.270 1.385 1.390 1.00 88.88 109 ARG A N 1
ATOM 879 C CA . ARG A 1 109 ? 16.164 0.818 2.179 1.00 88.88 109 ARG A CA 1
ATOM 880 C C . ARG A 1 109 ? 16.507 0.921 3.664 1.00 88.88 109 ARG A C 1
ATOM 882 O O . ARG A 1 109 ? 17.677 1.105 4.000 1.00 88.88 109 ARG A O 1
ATOM 889 N N . TYR A 1 110 ? 15.522 0.790 4.553 1.00 84.44 110 TYR A N 1
ATOM 890 C CA . TYR A 1 110 ? 15.772 0.678 5.998 1.00 84.44 110 TYR A CA 1
ATOM 891 C C . TYR A 1 110 ? 16.833 -0.411 6.273 1.00 84.44 110 TYR A C 1
ATOM 893 O O . TYR A 1 110 ? 16.790 -1.449 5.616 1.00 84.44 110 TYR A O 1
ATOM 901 N N . PRO A 1 111 ? 17.797 -0.217 7.191 1.00 76.00 111 PRO A N 1
ATOM 902 C CA . PRO A 1 111 ? 17.986 0.921 8.097 1.00 76.00 111 PRO A CA 1
ATOM 903 C C . PRO A 1 111 ? 18.763 2.114 7.515 1.00 76.00 111 PRO A C 1
ATOM 905 O O . PRO A 1 111 ? 19.073 3.048 8.247 1.00 76.00 111 PRO A O 1
ATOM 908 N N . LEU A 1 112 ? 19.113 2.115 6.228 1.00 73.00 112 LEU A N 1
ATOM 909 C CA . LEU A 1 112 ? 19.994 3.130 5.650 1.00 73.00 112 LEU A CA 1
ATOM 910 C C . LEU A 1 112 ? 19.308 4.488 5.422 1.00 73.00 112 LEU A C 1
ATOM 912 O O . LEU A 1 112 ? 18.127 4.599 5.082 1.00 73.00 112 LEU A O 1
ATOM 916 N N . ALA A 1 113 ? 20.111 5.544 5.558 1.00 60.72 113 ALA A N 1
ATOM 917 C CA . ALA A 1 113 ? 19.777 6.913 5.199 1.00 60.72 113 ALA A CA 1
ATOM 918 C C . ALA A 1 113 ? 20.178 7.184 3.742 1.00 60.72 113 ALA A C 1
ATOM 920 O O . ALA A 1 113 ? 21.363 7.143 3.419 1.00 60.72 113 ALA A O 1
ATOM 921 N N . GLY A 1 114 ? 19.229 7.511 2.858 1.00 52.34 114 GLY A N 1
ATOM 922 C CA . GLY A 1 114 ? 19.453 7.726 1.418 1.00 52.34 114 GLY A CA 1
ATOM 923 C C . GLY A 1 114 ? 20.335 8.923 1.015 1.00 52.34 114 GLY A C 1
ATOM 924 O O . GLY A 1 114 ? 20.247 9.357 -0.135 1.00 52.34 114 GLY A O 1
ATOM 925 N N . VAL A 1 115 ? 21.151 9.463 1.934 1.00 43.00 115 VAL A N 1
ATOM 926 C CA . VAL A 1 115 ? 22.072 10.598 1.719 1.00 43.00 115 VAL A CA 1
ATOM 927 C C . VAL A 1 115 ? 23.483 10.342 2.288 1.00 43.00 115 VAL A C 1
ATOM 929 O O . VAL A 1 115 ? 24.448 10.903 1.774 1.00 43.00 115 VAL A O 1
ATOM 932 N N . THR A 1 116 ? 23.654 9.446 3.265 1.00 43.84 116 THR A N 1
ATOM 933 C CA . THR A 1 116 ? 24.971 9.041 3.792 1.00 43.84 116 THR A CA 1
ATOM 934 C C . THR A 1 116 ? 24.852 7.690 4.482 1.00 43.84 116 THR A C 1
ATOM 936 O O . THR A 1 116 ? 24.051 7.559 5.405 1.00 43.84 116 THR A O 1
ATOM 939 N N . ASP A 1 117 ? 25.667 6.718 4.063 1.00 44.84 117 ASP A N 1
ATOM 940 C CA . ASP A 1 117 ? 25.764 5.396 4.685 1.00 44.84 117 ASP A CA 1
ATOM 941 C C . ASP A 1 117 ? 25.833 5.517 6.212 1.00 44.84 117 ASP A C 1
ATOM 943 O O . ASP A 1 117 ? 26.648 6.281 6.749 1.00 44.84 117 ASP A O 1
ATOM 947 N N . LEU A 1 118 ? 25.031 4.720 6.924 1.00 48.69 118 LEU A N 1
ATOM 948 C CA . LEU A 1 118 ? 25.366 4.383 8.300 1.00 48.69 118 LEU A CA 1
ATOM 949 C C . LEU A 1 118 ? 26.726 3.686 8.257 1.00 48.69 118 LEU A C 1
ATOM 951 O O . LEU A 1 118 ? 26.848 2.519 7.890 1.00 48.69 118 LEU A O 1
ATOM 955 N N . LYS A 1 119 ? 27.780 4.439 8.572 1.00 44.56 119 LYS A N 1
ATOM 956 C CA . LYS A 1 119 ? 29.134 3.908 8.675 1.00 44.56 119 LYS A CA 1
ATOM 957 C C . LYS A 1 119 ? 29.139 2.793 9.722 1.00 44.56 119 LYS A C 1
ATOM 959 O O . LYS A 1 119 ? 29.036 3.090 10.908 1.00 44.56 119 LYS A O 1
ATOM 964 N N . GLY A 1 120 ? 29.345 1.547 9.295 1.00 51.91 120 GLY A N 1
ATOM 965 C CA . GLY A 1 120 ? 29.867 0.496 10.173 1.00 51.91 120 GLY A CA 1
ATOM 966 C C . GLY A 1 120 ? 29.130 -0.841 10.214 1.00 51.91 120 GLY A C 1
ATOM 967 O O . GLY A 1 120 ? 29.678 -1.753 10.822 1.00 51.91 120 GLY A O 1
ATOM 968 N N . GLU A 1 121 ? 27.964 -0.999 9.582 1.00 63.03 121 GLU A N 1
ATOM 969 C CA . GLU A 1 121 ? 27.269 -2.298 9.540 1.00 63.03 121 GLU A CA 1
ATOM 970 C C . GLU A 1 121 ? 27.441 -2.993 8.188 1.00 63.03 121 GLU A C 1
ATOM 972 O O . GLU A 1 121 ? 27.287 -2.368 7.137 1.00 63.03 121 GLU A O 1
ATOM 977 N N . ASP A 1 122 ? 27.768 -4.286 8.209 1.00 82.06 122 ASP A N 1
ATOM 978 C CA . ASP A 1 122 ? 27.915 -5.092 6.999 1.00 82.06 122 ASP A CA 1
ATOM 979 C C . ASP A 1 122 ? 26.548 -5.380 6.333 1.00 82.06 122 ASP A C 1
ATOM 981 O O . ASP A 1 122 ? 25.506 -5.320 6.995 1.00 82.06 122 ASP A O 1
ATOM 985 N N . PRO A 1 123 ? 26.514 -5.711 5.026 1.00 83.44 123 PRO A N 1
ATOM 986 C CA . PRO A 1 123 ? 25.262 -5.944 4.305 1.00 83.44 123 PRO A CA 1
ATOM 987 C C . PRO A 1 123 ? 24.351 -7.024 4.909 1.00 83.44 123 PRO A C 1
ATOM 989 O O . PRO A 1 123 ? 23.134 -6.928 4.759 1.00 83.44 123 PRO A O 1
ATOM 992 N N . ALA A 1 124 ? 24.895 -8.036 5.596 1.00 85.69 124 ALA A N 1
ATOM 993 C CA . ALA A 1 124 ? 24.078 -9.079 6.213 1.00 85.69 124 ALA A CA 1
ATOM 994 C C . ALA A 1 124 ? 23.367 -8.564 7.475 1.00 85.69 124 ALA A C 1
ATOM 996 O O . ALA A 1 124 ? 22.187 -8.861 7.664 1.00 85.69 124 ALA A O 1
ATOM 997 N N . SER A 1 125 ? 24.035 -7.733 8.287 1.00 84.06 125 SER A N 1
ATOM 998 C CA . SER A 1 125 ? 23.396 -7.023 9.409 1.00 84.06 125 SER A CA 1
ATOM 999 C C . SER A 1 125 ? 22.244 -6.139 8.923 1.00 84.06 125 SER A C 1
ATOM 1001 O O . SER A 1 125 ? 21.120 -6.237 9.418 1.00 84.06 125 SER A O 1
ATOM 1003 N N . GLN A 1 126 ? 22.483 -5.349 7.872 1.00 84.50 126 GLN A N 1
ATOM 1004 C CA . GLN A 1 126 ? 21.460 -4.479 7.280 1.00 84.50 126 GLN A CA 1
ATOM 1005 C C . GLN A 1 126 ? 20.266 -5.282 6.751 1.00 84.50 126 GLN A C 1
ATOM 1007 O O . GLN A 1 126 ? 19.116 -4.922 7.001 1.00 84.50 126 GLN A O 1
ATOM 1012 N N . ALA A 1 127 ? 20.532 -6.398 6.064 1.00 87.56 127 ALA A N 1
ATOM 1013 C CA . ALA A 1 127 ? 19.499 -7.309 5.589 1.00 87.56 127 ALA A CA 1
ATOM 1014 C C . ALA A 1 127 ? 18.679 -7.896 6.746 1.00 87.56 127 ALA A C 1
ATOM 1016 O O . ALA A 1 127 ? 17.457 -7.987 6.632 1.00 87.56 127 ALA A O 1
ATOM 1017 N N . SER A 1 128 ? 19.323 -8.266 7.857 1.00 86.44 128 SER A N 1
ATOM 1018 C CA . SER A 1 128 ? 18.644 -8.777 9.052 1.00 86.44 128 SER A CA 1
ATOM 1019 C C . SER A 1 128 ? 17.730 -7.725 9.679 1.00 86.44 128 SER A C 1
ATOM 1021 O O . SER A 1 128 ? 16.600 -8.043 10.043 1.00 86.44 128 SER A O 1
ATOM 1023 N N . ILE A 1 129 ? 18.186 -6.474 9.782 1.00 84.19 129 ILE A N 1
ATOM 1024 C CA . ILE A 1 129 ? 17.397 -5.366 10.340 1.00 84.19 129 ILE A CA 1
ATOM 1025 C C . ILE A 1 129 ? 16.201 -5.037 9.437 1.00 84.19 129 ILE A C 1
ATOM 1027 O O . ILE A 1 129 ? 15.077 -4.906 9.924 1.00 84.19 129 ILE A O 1
ATOM 1031 N N . LEU A 1 130 ? 16.421 -4.955 8.120 1.00 87.62 130 LEU A N 1
ATOM 1032 C CA . LEU A 1 130 ? 15.355 -4.732 7.141 1.00 87.62 130 LEU A CA 1
ATOM 1033 C C . LEU A 1 130 ? 14.286 -5.821 7.226 1.00 87.62 130 LEU A C 1
ATOM 1035 O O . LEU A 1 130 ? 13.098 -5.527 7.346 1.00 87.62 130 LEU A O 1
ATOM 1039 N N . ASN A 1 131 ? 14.713 -7.081 7.184 1.00 90.00 131 ASN A N 1
ATOM 1040 C CA . ASN A 1 131 ? 13.807 -8.215 7.234 1.00 90.00 131 ASN A CA 1
ATOM 1041 C C . ASN A 1 131 ? 13.064 -8.317 8.571 1.00 90.00 131 ASN A C 1
ATOM 1043 O O . ASN A 1 131 ? 11.870 -8.601 8.561 1.00 90.00 131 ASN A O 1
ATOM 1047 N N . GLY A 1 132 ? 13.734 -8.053 9.697 1.00 86.19 132 GLY A N 1
ATOM 1048 C CA . GLY A 1 132 ? 13.097 -8.002 11.014 1.00 86.19 132 GLY A CA 1
ATOM 1049 C C . GLY A 1 132 ? 12.009 -6.930 11.077 1.00 86.19 132 GLY A C 1
ATOM 1050 O O . GLY A 1 132 ? 10.891 -7.211 11.506 1.00 86.19 132 GLY A O 1
ATOM 1051 N N . ASN A 1 133 ? 12.283 -5.733 10.546 1.00 87.62 133 ASN A N 1
ATOM 1052 C CA . ASN A 1 133 ? 11.280 -4.673 10.473 1.00 87.62 133 ASN A CA 1
ATOM 1053 C C . ASN A 1 133 ? 10.091 -5.067 9.586 1.00 87.62 133 ASN A C 1
ATOM 1055 O O . ASN A 1 133 ? 8.945 -4.978 10.016 1.00 87.62 133 ASN A O 1
ATOM 1059 N N . ILE A 1 134 ? 10.341 -5.557 8.370 1.00 91.06 134 ILE A N 1
ATOM 1060 C CA . ILE A 1 134 ? 9.263 -5.992 7.471 1.00 91.06 134 ILE A CA 1
ATOM 1061 C C . ILE A 1 134 ? 8.445 -7.115 8.122 1.00 91.06 134 ILE A C 1
ATOM 1063 O O . ILE A 1 134 ? 7.220 -7.061 8.091 1.00 91.06 134 ILE A O 1
ATOM 1067 N N . ALA A 1 135 ? 9.088 -8.086 8.775 1.00 89.62 135 ALA A N 1
ATOM 1068 C CA . ALA A 1 135 ? 8.403 -9.167 9.479 1.00 89.62 135 ALA A CA 1
ATOM 1069 C C . ALA A 1 135 ? 7.507 -8.638 10.610 1.00 89.62 135 ALA A C 1
ATOM 1071 O O . ALA A 1 135 ? 6.371 -9.094 10.745 1.00 89.62 135 ALA A O 1
ATOM 1072 N N . ALA A 1 136 ? 7.973 -7.651 11.382 1.00 86.69 136 ALA A N 1
ATOM 1073 C CA . ALA A 1 136 ? 7.188 -7.015 12.438 1.00 86.69 136 ALA A CA 1
ATOM 1074 C C . ALA A 1 136 ? 5.951 -6.281 11.895 1.00 86.69 136 ALA A C 1
ATOM 1076 O O . ALA A 1 136 ? 4.889 -6.319 12.511 1.00 86.69 136 ALA A O 1
ATOM 1077 N N . TRP A 1 137 ? 6.054 -5.641 10.728 1.00 91.06 137 TRP A N 1
ATOM 1078 C CA . TRP A 1 137 ? 4.918 -5.000 10.058 1.00 91.06 137 TRP A CA 1
ATOM 1079 C C . TRP A 1 137 ? 3.958 -6.011 9.410 1.00 91.06 137 TRP A C 1
ATOM 1081 O O . TRP A 1 137 ? 2.740 -5.874 9.536 1.00 91.06 137 TRP A O 1
ATOM 1091 N N . LEU A 1 138 ? 4.485 -7.047 8.752 1.00 90.88 138 LEU A N 1
ATOM 1092 C CA . LEU A 1 138 ? 3.689 -8.110 8.134 1.00 90.88 138 LEU A CA 1
ATOM 1093 C C . LEU A 1 138 ? 2.888 -8.888 9.178 1.00 90.88 138 LEU A C 1
ATOM 1095 O O . LEU A 1 138 ? 1.672 -9.039 9.038 1.00 90.88 138 LEU A O 1
ATOM 1099 N N . ASN A 1 139 ? 3.555 -9.333 10.245 1.00 86.12 139 ASN A N 1
ATOM 1100 C CA . ASN A 1 139 ? 2.909 -10.059 11.328 1.00 86.12 139 ASN A CA 1
ATOM 1101 C C . ASN A 1 139 ? 2.016 -9.140 12.140 1.00 86.12 139 ASN A C 1
ATOM 1103 O O . ASN A 1 139 ? 0.859 -9.487 12.319 1.00 86.12 139 ASN A O 1
ATOM 1107 N N . GLY A 1 140 ? 2.547 -8.010 12.617 1.00 80.31 140 GLY A N 1
ATOM 1108 C CA . GLY A 1 140 ? 1.835 -6.885 13.225 1.00 80.31 140 GLY A CA 1
ATOM 1109 C C . GLY A 1 140 ? 0.874 -7.173 14.378 1.00 80.31 140 GLY A C 1
ATOM 1110 O O . GLY A 1 140 ? 0.383 -6.219 14.943 1.00 80.31 140 GLY A O 1
ATOM 1111 N N . LYS A 1 141 ? 0.590 -8.421 14.762 1.00 78.00 141 LYS A N 1
ATOM 1112 C CA . LYS A 1 141 ? -0.548 -8.758 15.627 1.00 78.00 141 LYS A CA 1
ATOM 1113 C C . LYS A 1 141 ? -0.545 -7.958 16.921 1.00 78.00 141 LYS A C 1
ATOM 1115 O O . LYS A 1 141 ? 0.496 -7.855 17.573 1.00 78.00 141 LYS A O 1
ATOM 1120 N N . ILE A 1 142 ? -1.729 -7.507 17.336 1.00 82.25 142 ILE A N 1
ATOM 1121 C CA . ILE A 1 142 ? -1.936 -6.856 18.635 1.00 82.25 142 ILE A CA 1
ATOM 1122 C C . ILE A 1 142 ? -1.378 -7.769 19.732 1.00 82.25 142 ILE A C 1
ATOM 1124 O O . ILE A 1 142 ? -1.754 -8.942 19.806 1.00 82.25 142 ILE A O 1
ATOM 1128 N N . GLN A 1 143 ? -0.476 -7.245 20.564 1.00 80.56 143 GLN A N 1
ATOM 1129 C CA . GLN A 1 143 ? 0.193 -7.999 21.628 1.00 80.56 143 GLN A CA 1
ATOM 1130 C C . GLN A 1 143 ? -0.445 -7.700 22.989 1.00 80.56 143 GLN A C 1
ATOM 1132 O O . GLN A 1 143 ? -0.298 -6.604 23.525 1.00 80.56 143 GLN A O 1
ATOM 1137 N N . ILE A 1 144 ? -1.107 -8.688 23.591 1.00 78.38 144 ILE A N 1
ATOM 1138 C CA . ILE A 1 144 ? -1.710 -8.594 24.929 1.00 78.38 144 ILE A CA 1
ATOM 1139 C C . ILE A 1 144 ? -0.953 -9.549 25.858 1.00 78.38 144 ILE A C 1
ATOM 1141 O O . ILE A 1 144 ? -0.716 -10.703 25.517 1.00 78.38 144 ILE A O 1
ATOM 1145 N N . ASP A 1 145 ? -0.522 -9.063 27.024 1.00 77.50 145 ASP A N 1
ATOM 1146 C CA . ASP A 1 145 ? 0.298 -9.824 27.988 1.00 77.50 145 ASP A CA 1
ATOM 1147 C C . ASP A 1 145 ? 1.580 -10.460 27.407 1.00 77.50 145 ASP A C 1
ATOM 1149 O O . ASP A 1 145 ? 2.002 -11.538 27.828 1.00 77.50 145 ASP A O 1
ATOM 1153 N N . GLY A 1 146 ? 2.210 -9.810 26.422 1.00 70.75 146 GLY A N 1
ATOM 1154 C CA . GLY A 1 146 ? 3.412 -10.338 25.761 1.00 70.75 146 GLY A CA 1
ATOM 1155 C C . GLY A 1 146 ? 3.144 -11.552 24.862 1.00 70.75 146 GLY A C 1
ATOM 1156 O O . GLY A 1 146 ? 4.062 -12.319 24.575 1.00 70.75 146 GLY A O 1
ATOM 1157 N N . LYS A 1 147 ? 1.888 -11.756 24.449 1.00 74.12 147 LYS A N 1
ATOM 1158 C CA . LYS A 1 147 ? 1.466 -12.780 23.490 1.00 74.12 147 LYS A CA 1
ATOM 1159 C C . LYS A 1 147 ? 0.595 -12.152 22.409 1.00 74.12 147 LYS A C 1
ATOM 1161 O O . LYS A 1 147 ? -0.090 -11.160 22.654 1.00 74.12 147 LYS A O 1
ATOM 1166 N N . ALA A 1 148 ? 0.555 -12.787 21.238 1.00 74.69 148 ALA A N 1
ATOM 1167 C CA . ALA A 1 148 ? -0.418 -12.427 20.217 1.00 74.69 148 ALA A CA 1
ATOM 1168 C C . ALA A 1 148 ? -1.836 -12.519 20.802 1.00 74.69 148 ALA A C 1
ATOM 1170 O O . ALA A 1 148 ? -2.178 -13.497 21.477 1.00 74.69 148 ALA A O 1
ATOM 1171 N N . SER A 1 149 ? -2.632 -11.484 20.554 1.00 73.75 149 SER A N 1
ATOM 1172 C CA . SER A 1 149 ? -4.036 -11.403 20.947 1.00 73.75 149 SER A CA 1
ATOM 1173 C C . SER A 1 149 ? -4.849 -12.605 20.443 1.00 73.75 149 SER A C 1
ATOM 1175 O O . SER A 1 149 ? -4.476 -13.248 19.452 1.00 73.75 149 SER A O 1
ATOM 1177 N N . PRO A 1 150 ? -5.966 -12.934 21.121 1.00 71.50 150 PRO A N 1
ATOM 1178 C CA . PRO A 1 150 ? -6.924 -13.905 20.611 1.00 71.50 150 PRO A CA 1
ATOM 1179 C C . PRO A 1 150 ? -7.375 -13.555 19.189 1.00 71.50 150 PRO A C 1
ATOM 1181 O O . PRO A 1 150 ? -7.523 -12.383 18.856 1.00 71.50 150 PRO A O 1
ATOM 1184 N N . ALA A 1 151 ? -7.671 -14.575 18.376 1.00 69.62 151 ALA A N 1
ATOM 1185 C CA . ALA A 1 151 ? -8.180 -14.392 17.012 1.00 69.62 151 ALA A CA 1
ATOM 1186 C C . ALA A 1 151 ? -9.507 -13.609 16.949 1.00 69.62 151 ALA A C 1
ATOM 1188 O O . ALA A 1 151 ? -9.895 -13.140 15.889 1.00 69.62 151 ALA A O 1
ATOM 1189 N N . SER A 1 152 ? -10.198 -13.472 18.080 1.00 70.06 152 SER A N 1
ATOM 1190 C CA . SER A 1 152 ? -11.434 -12.710 18.238 1.00 70.06 152 SER A CA 1
ATOM 1191 C C . SER A 1 152 ? -11.252 -11.189 18.304 1.00 70.06 152 SER A C 1
ATOM 1193 O O . SER A 1 152 ? -12.236 -10.450 18.312 1.00 70.06 152 SER A O 1
ATOM 1195 N N . ILE A 1 153 ? -10.013 -10.695 18.371 1.00 76.75 153 ILE A N 1
ATOM 1196 C CA . ILE A 1 153 ? -9.721 -9.263 18.326 1.00 76.75 153 ILE A CA 1
ATOM 1197 C C . ILE A 1 153 ? -9.426 -8.859 16.873 1.00 76.75 153 ILE A C 1
ATOM 1199 O O . ILE A 1 153 ? -8.533 -9.452 16.264 1.00 76.75 153 ILE A O 1
ATOM 1203 N N . PRO A 1 154 ? -10.126 -7.845 16.318 1.00 76.19 154 PRO A N 1
ATOM 1204 C CA . PRO A 1 154 ? -9.830 -7.318 14.990 1.00 76.19 154 PRO A CA 1
ATOM 1205 C C . PRO A 1 154 ? -8.361 -6.881 14.874 1.00 76.19 154 PRO A C 1
ATOM 1207 O O . PRO A 1 154 ? -7.899 -6.030 15.628 1.00 76.19 154 PRO A O 1
ATOM 1210 N N . ASP A 1 155 ? -7.625 -7.465 13.929 1.00 79.56 155 ASP A N 1
ATOM 1211 C CA . ASP A 1 155 ? -6.203 -7.185 13.716 1.00 79.56 155 ASP A CA 1
ATOM 1212 C C . ASP A 1 155 ? -6.014 -6.153 12.596 1.00 79.56 155 ASP A C 1
ATOM 1214 O O . ASP A 1 155 ? -6.061 -6.491 11.410 1.00 79.56 155 ASP A O 1
ATOM 1218 N N . THR A 1 156 ? -5.812 -4.885 12.968 1.00 80.62 156 THR A N 1
ATOM 1219 C CA . THR A 1 156 ? -5.535 -3.794 12.014 1.00 80.62 156 THR A CA 1
ATOM 1220 C C . THR A 1 156 ? -4.052 -3.464 11.866 1.00 80.62 156 THR A C 1
ATOM 1222 O O . THR A 1 156 ? -3.656 -2.743 10.949 1.00 80.62 156 THR A O 1
ATOM 1225 N N . VAL A 1 157 ? -3.207 -4.005 12.740 1.00 86.44 157 VAL A N 1
ATOM 1226 C CA . VAL A 1 157 ? -1.764 -3.748 12.738 1.00 86.44 157 VAL A CA 1
ATOM 1227 C C . VAL A 1 157 ? -1.034 -4.675 11.761 1.00 86.44 157 VAL A C 1
ATOM 1229 O O . VAL A 1 157 ? -0.120 -4.221 11.063 1.00 86.44 157 VAL A O 1
ATOM 1232 N N . SER A 1 158 ? -1.475 -5.929 11.602 1.00 89.12 158 SER A N 1
ATOM 1233 C CA . SER A 1 158 ? -0.941 -6.845 10.584 1.00 89.12 158 SER A CA 1
ATOM 1234 C C . SER A 1 158 ? -1.234 -6.373 9.158 1.00 89.12 158 SER A C 1
ATOM 1236 O O . SER A 1 158 ? -2.385 -6.194 8.753 1.00 89.12 158 SER A O 1
ATOM 1238 N N . ILE A 1 159 ? -0.188 -6.228 8.342 1.00 92.44 159 ILE A N 1
ATOM 1239 C CA . ILE A 1 159 ? -0.351 -6.012 6.895 1.00 92.44 159 ILE A CA 1
ATOM 1240 C C . ILE A 1 159 ? -0.986 -7.241 6.229 1.00 92.44 159 ILE A C 1
ATOM 1242 O O . ILE A 1 159 ? -1.846 -7.085 5.365 1.00 92.44 159 ILE A O 1
ATOM 1246 N N . ILE A 1 160 ? -0.619 -8.460 6.645 1.00 90.12 160 ILE A N 1
ATOM 1247 C CA . ILE A 1 160 ? -1.176 -9.696 6.069 1.00 90.12 160 ILE A CA 1
ATOM 1248 C C . ILE A 1 160 ? -2.690 -9.762 6.299 1.00 90.12 160 ILE A C 1
ATOM 1250 O O . ILE A 1 160 ? -3.445 -10.040 5.364 1.00 90.12 160 ILE A O 1
ATOM 1254 N N . SER A 1 161 ? -3.148 -9.483 7.524 1.00 87.00 161 SER A N 1
ATOM 1255 C CA . SER A 1 161 ? -4.581 -9.444 7.848 1.00 87.00 161 SER A CA 1
ATOM 1256 C C . SER A 1 161 ? -5.312 -8.382 7.021 1.00 87.00 161 SER A C 1
ATOM 1258 O O . SER A 1 161 ? -6.416 -8.633 6.538 1.00 87.00 161 SER A O 1
ATOM 1260 N N . ARG A 1 162 ? -4.675 -7.231 6.764 1.00 90.12 162 ARG A N 1
ATOM 1261 C CA . ARG A 1 162 ? -5.229 -6.172 5.907 1.00 90.12 162 ARG A CA 1
ATOM 1262 C C . ARG A 1 162 ? -5.306 -6.553 4.426 1.00 90.12 162 ARG A C 1
ATOM 1264 O O . ARG A 1 162 ? -6.330 -6.285 3.804 1.00 90.12 162 ARG A O 1
ATOM 1271 N N . TYR A 1 163 ? -4.303 -7.224 3.855 1.00 93.00 163 TYR A N 1
ATOM 1272 C CA . TYR A 1 163 ? -4.410 -7.736 2.479 1.00 93.00 163 TYR A CA 1
ATOM 1273 C C . TYR A 1 163 ? -5.581 -8.711 2.348 1.00 93.00 163 TYR A C 1
ATOM 1275 O O . TYR A 1 163 ? -6.425 -8.548 1.465 1.00 93.00 163 TYR A O 1
ATOM 1283 N N . LYS A 1 164 ? -5.694 -9.657 3.285 1.00 89.06 164 LYS A N 1
ATOM 1284 C CA . LYS A 1 164 ? -6.817 -10.601 3.345 1.00 89.06 164 LYS A CA 1
ATOM 1285 C C . LYS A 1 164 ? -8.165 -9.883 3.437 1.00 89.06 164 LYS A C 1
ATOM 1287 O O . LYS A 1 164 ? -9.050 -10.171 2.641 1.00 89.06 164 LYS A O 1
ATOM 1292 N N . ALA A 1 165 ? -8.285 -8.896 4.324 1.00 86.94 165 ALA A N 1
ATOM 1293 C CA . ALA A 1 165 ? -9.505 -8.104 4.491 1.00 86.94 165 ALA A CA 1
ATOM 1294 C C . ALA A 1 165 ? -9.882 -7.305 3.239 1.00 86.94 165 ALA A C 1
ATOM 1296 O O . ALA A 1 165 ? -11.066 -7.134 2.949 1.00 86.94 165 ALA A O 1
ATOM 1297 N N . SER A 1 166 ? -8.896 -6.825 2.473 1.00 91.75 166 SER A N 1
ATOM 1298 C CA . SER A 1 166 ? -9.175 -6.078 1.244 1.00 91.75 166 SER A CA 1
ATOM 1299 C C . SER A 1 166 ? -9.833 -6.952 0.173 1.00 91.75 166 SER A C 1
ATOM 1301 O O . SER A 1 166 ? -10.671 -6.461 -0.579 1.00 91.75 166 SER A O 1
ATOM 1303 N N . LEU A 1 167 ? -9.555 -8.262 0.146 1.00 92.50 167 LEU A N 1
ATOM 1304 C CA . LEU A 1 167 ? -10.190 -9.193 -0.793 1.00 92.50 167 LEU A CA 1
ATOM 1305 C C . LEU A 1 167 ? -11.711 -9.309 -0.583 1.00 92.50 167 LEU A C 1
ATOM 1307 O O . LEU A 1 167 ? -12.427 -9.733 -1.491 1.00 92.50 167 LEU A O 1
ATOM 1311 N N . ASP A 1 168 ? -12.215 -8.948 0.596 1.00 89.19 168 ASP A N 1
ATOM 1312 C CA . ASP A 1 168 ? -13.644 -8.946 0.931 1.00 89.19 168 ASP A CA 1
ATOM 1313 C C . ASP A 1 168 ? -14.330 -7.595 0.707 1.00 89.19 168 ASP A C 1
ATOM 1315 O O . ASP A 1 168 ? -15.530 -7.472 0.950 1.00 89.19 168 ASP A O 1
ATOM 1319 N N . ALA A 1 169 ? -13.613 -6.581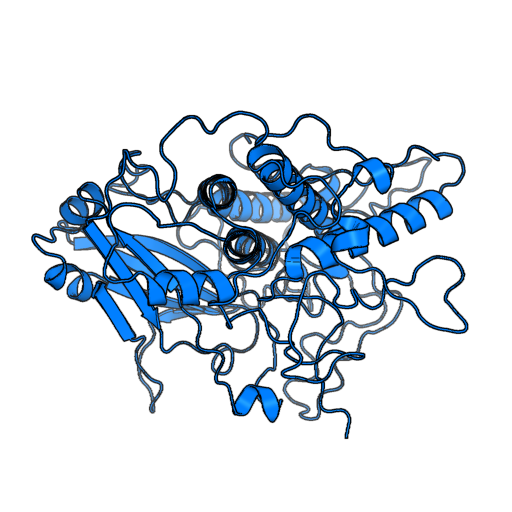 0.209 1.00 90.62 169 ALA A N 1
ATOM 1320 C CA . ALA A 1 169 ? -14.230 -5.309 -0.142 1.00 90.62 169 ALA A CA 1
ATOM 1321 C C . ALA A 1 169 ? -15.361 -5.532 -1.177 1.00 90.62 169 ALA A C 1
ATOM 1323 O O . ALA A 1 169 ? -15.103 -6.098 -2.240 1.00 90.62 169 ALA A O 1
ATOM 1324 N N . PRO A 1 170 ? -16.606 -5.094 -0.901 1.00 90.00 170 PRO A N 1
ATOM 1325 C CA . PRO A 1 170 ? -17.801 -5.474 -1.665 1.00 90.00 170 PRO A CA 1
ATOM 1326 C C . PRO A 1 170 ? -17.921 -4.831 -3.050 1.00 90.00 170 PRO A C 1
ATOM 1328 O O . PRO A 1 170 ? -18.776 -5.227 -3.836 1.00 90.00 170 PRO A O 1
ATOM 1331 N N . ASN A 1 171 ? -17.126 -3.804 -3.344 1.00 94.25 171 ASN A N 1
ATOM 1332 C CA . ASN A 1 171 ? -17.109 -3.139 -4.641 1.00 94.25 171 ASN A CA 1
ATOM 1333 C C . ASN A 1 171 ? -15.716 -2.576 -4.939 1.00 94.25 171 ASN A C 1
ATOM 1335 O O . ASN A 1 171 ? -14.890 -2.386 -4.041 1.00 94.25 171 ASN A O 1
ATOM 1339 N N . TYR A 1 172 ? -15.475 -2.281 -6.217 1.00 97.69 172 TYR A N 1
ATOM 1340 C CA . TYR A 1 172 ? -14.179 -1.806 -6.696 1.00 97.69 172 TYR A CA 1
ATOM 1341 C C . TYR A 1 172 ? -13.767 -0.468 -6.070 1.00 97.69 172 TYR A C 1
ATOM 1343 O O . TYR A 1 172 ? -12.596 -0.253 -5.766 1.00 97.69 172 TYR A O 1
ATOM 1351 N N . THR A 1 173 ? -14.725 0.432 -5.850 1.00 96.56 173 THR A N 1
ATOM 1352 C CA . THR A 1 173 ? -14.450 1.778 -5.324 1.00 96.56 173 THR A CA 1
ATOM 1353 C C . THR A 1 173 ? -13.816 1.695 -3.939 1.00 96.56 173 THR A C 1
ATOM 1355 O O . THR A 1 173 ? -12.749 2.263 -3.716 1.00 96.56 173 THR A O 1
ATOM 1358 N N . LEU A 1 174 ? -14.412 0.895 -3.056 1.00 93.88 174 LEU A N 1
ATOM 1359 C CA . LEU A 1 174 ? -13.927 0.615 -1.706 1.00 93.88 174 LEU A CA 1
ATOM 1360 C C . LEU A 1 174 ? -12.634 -0.213 -1.701 1.00 93.88 174 LEU A C 1
ATOM 1362 O O . LEU A 1 174 ? -11.728 0.068 -0.918 1.00 93.88 174 LEU A O 1
ATOM 1366 N N . PHE A 1 175 ? -12.525 -1.195 -2.600 1.00 96.88 175 PHE A N 1
ATOM 1367 C CA . PHE A 1 175 ? -11.309 -1.990 -2.774 1.00 96.88 175 PHE A CA 1
ATOM 1368 C C . PHE A 1 175 ? -10.108 -1.126 -3.184 1.00 96.88 175 PHE A C 1
ATOM 1370 O O . PHE A 1 175 ? -9.004 -1.311 -2.684 1.00 96.88 175 PHE A O 1
ATOM 1377 N N . SER A 1 176 ? -10.313 -0.181 -4.099 1.00 98.06 176 SER A N 1
ATOM 1378 C CA . SER A 1 176 ? -9.224 0.464 -4.833 1.00 98.06 176 SER A CA 1
ATOM 1379 C C . SER A 1 176 ? -8.333 1.378 -3.992 1.00 98.06 176 SER A C 1
ATOM 1381 O O . SER A 1 176 ? -7.126 1.387 -4.213 1.00 98.06 176 SER A O 1
ATOM 1383 N N . ASN A 1 177 ? -8.894 2.173 -3.074 1.00 95.25 177 ASN A N 1
ATOM 1384 C CA . ASN A 1 177 ? -8.156 3.276 -2.455 1.00 95.25 177 ASN A CA 1
ATOM 1385 C C . ASN A 1 177 ? -8.683 3.675 -1.068 1.00 95.25 177 ASN A C 1
ATOM 1387 O O . ASN A 1 177 ? -9.854 3.470 -0.732 1.00 95.25 177 ASN A O 1
ATOM 1391 N N . LYS A 1 178 ? -7.815 4.316 -0.277 1.00 92.38 178 LYS A N 1
ATOM 1392 C CA . LYS A 1 178 ? -8.122 4.694 1.114 1.00 92.38 178 LYS A CA 1
ATOM 1393 C C . LYS A 1 178 ? -9.151 5.818 1.231 1.00 92.38 178 LYS A C 1
ATOM 1395 O O . LYS A 1 178 ? -9.904 5.835 2.203 1.00 92.38 178 LYS A O 1
ATOM 1400 N N . ALA A 1 179 ? -9.183 6.753 0.281 1.00 90.94 179 ALA A N 1
ATOM 1401 C CA . ALA A 1 179 ? -10.067 7.917 0.346 1.00 90.94 179 ALA A CA 1
ATOM 1402 C C . ALA A 1 179 ? -11.537 7.510 0.177 1.00 90.94 179 ALA A C 1
ATOM 1404 O O . ALA A 1 179 ? -12.372 7.857 1.012 1.00 90.94 179 ALA A O 1
ATOM 1405 N N . SER A 1 180 ? -11.834 6.699 -0.840 1.00 93.00 180 SER A N 1
ATOM 1406 C CA . SER A 1 180 ? -13.165 6.126 -1.057 1.00 93.00 180 SER A CA 1
ATOM 1407 C C . SER A 1 180 ? -13.619 5.266 0.125 1.00 93.00 180 SER A C 1
ATOM 1409 O O . SER A 1 180 ? -14.775 5.346 0.541 1.00 93.00 180 SER A O 1
ATOM 1411 N N . ARG A 1 181 ? -12.704 4.485 0.719 1.00 91.12 181 ARG A N 1
ATOM 1412 C CA . ARG A 1 181 ? -12.983 3.717 1.941 1.00 91.12 181 ARG A CA 1
ATOM 1413 C C . ARG A 1 181 ? -13.387 4.600 3.117 1.00 91.12 181 ARG A C 1
ATOM 1415 O O . ARG A 1 181 ? -14.339 4.266 3.819 1.00 91.12 181 ARG A O 1
ATOM 1422 N N . GLY A 1 182 ? -12.669 5.698 3.345 1.00 89.75 182 GLY A N 1
ATOM 1423 C CA . GLY A 1 182 ? -12.971 6.623 4.437 1.00 89.75 182 GLY A CA 1
ATOM 1424 C C . GLY A 1 182 ? -14.382 7.204 4.329 1.00 89.75 182 GLY A C 1
ATOM 1425 O O . GLY A 1 182 ? -15.151 7.135 5.285 1.00 89.75 182 GLY A O 1
ATOM 1426 N N . GLU A 1 183 ? -14.764 7.692 3.145 1.00 89.81 183 GLU A N 1
ATOM 1427 C CA . GLU A 1 183 ? -16.118 8.222 2.922 1.00 89.81 183 GLU A CA 1
ATOM 1428 C C . GLU A 1 183 ? -17.197 7.139 3.061 1.00 89.81 183 GLU A C 1
ATOM 1430 O O . GLU A 1 183 ? -18.242 7.387 3.658 1.00 89.81 183 GLU A O 1
ATOM 1435 N N . TRP A 1 184 ? -16.941 5.914 2.591 1.00 88.12 184 TRP A N 1
ATOM 1436 C CA . TRP A 1 184 ? -17.869 4.797 2.782 1.00 88.12 184 TRP A CA 1
ATOM 1437 C C . TRP A 1 184 ? -18.138 4.506 4.265 1.00 88.12 184 TRP A C 1
ATOM 1439 O O . TRP A 1 184 ? -19.292 4.360 4.678 1.00 88.12 184 TRP A O 1
ATOM 1449 N N . LEU A 1 185 ? -17.084 4.433 5.083 1.00 86.44 185 LEU A N 1
ATOM 1450 C CA . LEU A 1 185 ? -17.218 4.223 6.528 1.00 86.44 185 LEU A CA 1
ATOM 1451 C C . LEU A 1 185 ? -17.939 5.397 7.199 1.00 86.44 185 LEU A C 1
ATOM 1453 O O . LEU A 1 185 ? -18.775 5.186 8.076 1.00 86.44 185 LEU A O 1
ATOM 1457 N N . ASP A 1 186 ? -17.687 6.625 6.744 1.00 85.94 186 ASP A N 1
ATOM 1458 C CA . ASP A 1 186 ? -18.384 7.811 7.238 1.00 85.94 186 ASP A CA 1
ATOM 1459 C C . ASP A 1 186 ? -19.883 7.811 6.909 1.00 85.94 186 ASP A C 1
ATOM 1461 O O . ASP A 1 186 ? -20.705 8.150 7.763 1.00 85.94 186 ASP A O 1
ATOM 1465 N N . ASN A 1 187 ? -20.253 7.365 5.711 1.00 86.06 187 ASN A N 1
ATOM 1466 C CA . ASN A 1 187 ? -21.648 7.263 5.287 1.00 86.06 187 ASN A CA 1
ATOM 1467 C C . ASN A 1 187 ? -22.403 6.121 5.993 1.00 86.06 187 ASN A C 1
ATOM 1469 O O . ASN A 1 187 ? -23.633 6.133 6.041 1.00 86.06 187 ASN A O 1
ATOM 1473 N N . THR A 1 188 ? -21.692 5.142 6.563 1.00 79.44 188 THR A N 1
ATOM 1474 C CA . THR A 1 188 ? -22.275 3.927 7.168 1.00 79.44 188 THR A CA 1
ATOM 1475 C C . THR A 1 188 ? -22.186 3.869 8.697 1.00 79.44 188 THR A C 1
ATOM 1477 O O . THR A 1 188 ? -22.566 2.862 9.296 1.00 79.44 188 THR A O 1
ATOM 1480 N N . ARG A 1 189 ? -21.781 4.966 9.356 1.00 78.62 189 ARG A N 1
ATOM 1481 C CA . ARG A 1 189 ? -21.615 5.075 10.825 1.00 78.62 189 ARG A CA 1
ATOM 1482 C C . ARG A 1 189 ? -22.799 4.584 11.658 1.00 78.62 189 ARG A C 1
ATOM 1484 O O . ARG A 1 189 ? -22.609 4.135 12.779 1.00 78.62 189 ARG A O 1
ATOM 1491 N N . GLY A 1 190 ? -24.020 4.689 11.134 1.00 71.62 190 GLY A N 1
ATOM 1492 C CA . GLY A 1 190 ? -25.244 4.275 11.827 1.00 71.62 190 GLY A CA 1
ATOM 1493 C C . GLY A 1 190 ? -25.581 2.780 11.735 1.00 71.62 190 GLY A C 1
ATOM 1494 O O . GLY A 1 190 ? -26.575 2.367 12.324 1.00 71.62 190 GLY A O 1
ATOM 1495 N N . SER A 1 191 ? -24.815 1.976 10.989 1.00 69.25 191 SER A N 1
ATOM 1496 C CA . SER A 1 191 ? -25.128 0.564 10.705 1.00 69.25 191 SER A CA 1
ATOM 1497 C C . SER A 1 191 ? -23.884 -0.335 10.762 1.00 69.25 191 SER A C 1
ATOM 1499 O O . SER A 1 191 ? -23.572 -1.044 9.802 1.00 69.25 191 SER A O 1
ATOM 1501 N N . LEU A 1 192 ? -23.152 -0.278 11.879 1.00 59.72 192 LEU A N 1
ATOM 1502 C CA . LEU A 1 192 ? -21.839 -0.917 12.061 1.00 59.72 192 LEU A CA 1
ATOM 1503 C C . LEU A 1 192 ? -21.837 -2.450 12.043 1.00 59.72 192 LEU A C 1
ATOM 1505 O O . LEU A 1 192 ? -20.785 -3.048 11.837 1.00 59.72 192 LEU A O 1
ATOM 1509 N N . GLU A 1 193 ? -22.996 -3.083 12.204 1.00 55.81 193 GLU A N 1
ATOM 1510 C CA . GLU A 1 193 ? -23.131 -4.522 12.463 1.00 55.81 193 GLU A CA 1
ATOM 1511 C C . GLU A 1 193 ? -22.682 -5.461 11.315 1.00 55.81 193 GLU A C 1
ATOM 1513 O O . GLU A 1 193 ? -22.861 -6.665 11.446 1.00 55.81 193 GLU A O 1
ATOM 1518 N N . SER A 1 194 ? -22.112 -4.999 10.183 1.00 51.84 194 SER A N 1
ATOM 1519 C CA . SER A 1 194 ? -21.738 -5.951 9.104 1.00 51.84 194 SER A CA 1
ATOM 1520 C C . SER A 1 194 ? -20.685 -5.566 8.042 1.00 51.84 194 SER A C 1
ATOM 1522 O O . SER A 1 194 ? -20.536 -6.335 7.096 1.00 51.84 194 SER A O 1
ATOM 1524 N N . LYS A 1 195 ? -19.988 -4.411 8.079 1.00 61.84 195 LYS A N 1
ATOM 1525 C CA . LYS A 1 195 ? -19.290 -3.913 6.855 1.00 61.84 195 LYS A CA 1
ATOM 1526 C C . LYS A 1 195 ? -17.959 -3.174 7.040 1.00 61.84 195 LYS A C 1
ATOM 1528 O O . LYS A 1 195 ? -17.653 -2.271 6.256 1.00 61.84 195 LYS A O 1
ATOM 1533 N N . PHE A 1 196 ? -17.157 -3.501 8.055 1.00 76.00 196 PHE A N 1
ATOM 1534 C CA . PHE A 1 196 ? -15.799 -2.949 8.084 1.00 76.00 196 PHE A CA 1
ATOM 1535 C C . PHE A 1 196 ? -14.941 -3.647 7.031 1.00 76.00 196 PHE A C 1
ATOM 1537 O O . PHE A 1 196 ? -14.654 -4.830 7.152 1.00 76.00 196 PHE A O 1
ATOM 1544 N N . HIS A 1 197 ? -14.497 -2.902 6.024 1.00 79.75 197 HIS A N 1
ATOM 1545 C CA . HIS A 1 197 ? -13.576 -3.396 5.006 1.00 79.75 197 HIS A CA 1
ATOM 1546 C C . HIS A 1 197 ? -12.359 -2.483 4.924 1.00 79.75 197 HIS A C 1
ATOM 1548 O O . HIS A 1 197 ? -12.442 -1.286 5.220 1.00 79.75 197 HIS A O 1
ATOM 1554 N N . THR A 1 198 ? -11.237 -3.041 4.477 1.00 87.19 198 THR A N 1
ATOM 1555 C CA . THR A 1 198 ? -10.066 -2.250 4.094 1.00 87.19 198 THR A CA 1
ATOM 1556 C C . THR A 1 198 ? -9.911 -2.186 2.573 1.00 87.19 198 THR A C 1
ATOM 1558 O O . THR A 1 198 ? -10.543 -2.939 1.836 1.00 87.19 198 THR A O 1
ATOM 1561 N N . SER A 1 199 ? -9.099 -1.245 2.105 1.00 94.38 199 SER A N 1
ATOM 1562 C CA . SER A 1 199 ? -8.757 -1.048 0.693 1.00 94.38 199 SER A CA 1
ATOM 1563 C C . SER A 1 199 ? -7.390 -1.659 0.404 1.00 94.38 199 SER A C 1
ATOM 1565 O O . SER A 1 199 ? -6.539 -1.637 1.286 1.00 94.38 199 SER A O 1
ATOM 1567 N N . LEU A 1 200 ? -7.125 -2.081 -0.830 1.00 97.75 200 LEU A N 1
ATOM 1568 C CA . LEU A 1 200 ? -5.819 -2.560 -1.300 1.00 97.75 200 LEU A CA 1
ATOM 1569 C C . LEU A 1 200 ? -4.679 -1.568 -1.024 1.00 97.75 200 LEU A C 1
ATOM 1571 O O . LEU A 1 200 ? -3.577 -1.965 -0.655 1.00 97.75 200 LEU A O 1
ATOM 1575 N N . GLU A 1 201 ? -4.948 -0.270 -1.181 1.00 97.50 201 GLU A N 1
ATOM 1576 C CA . GLU A 1 201 ? -3.953 0.789 -0.976 1.00 97.50 201 GLU A CA 1
ATOM 1577 C C . GLU A 1 201 ? -3.475 0.891 0.488 1.00 97.50 201 GLU A C 1
ATOM 1579 O O . GLU A 1 201 ? -2.392 1.405 0.762 1.00 97.50 201 GLU A O 1
ATOM 1584 N N . ASP A 1 202 ? -4.251 0.383 1.447 1.00 94.25 202 ASP A N 1
ATOM 1585 C CA . ASP A 1 202 ? -3.902 0.458 2.866 1.00 94.25 202 ASP A CA 1
ATOM 1586 C C . ASP A 1 202 ? -2.693 -0.421 3.252 1.00 94.25 202 ASP A C 1
ATOM 1588 O O . ASP A 1 202 ? -1.673 0.133 3.677 1.00 94.25 202 ASP A O 1
ATOM 1592 N N . PRO A 1 203 ? -2.723 -1.755 3.055 1.00 95.62 203 PRO A N 1
ATOM 1593 C CA . PRO A 1 203 ? -1.549 -2.597 3.273 1.00 95.62 203 PRO A CA 1
ATOM 1594 C C . PRO A 1 203 ? -0.386 -2.254 2.326 1.00 95.62 203 PRO A C 1
ATOM 1596 O O . PRO A 1 203 ? 0.763 -2.305 2.761 1.00 95.62 203 PRO A O 1
ATOM 1599 N N . HIS A 1 204 ? -0.659 -1.815 1.090 1.00 98.25 204 HIS A N 1
ATOM 1600 C CA . HIS A 1 204 ? 0.357 -1.290 0.163 1.00 98.25 204 HIS A CA 1
ATOM 1601 C C . HIS A 1 204 ? 1.188 -0.163 0.795 1.00 98.25 204 HIS A C 1
ATOM 1603 O O . HIS A 1 204 ? 2.417 -0.241 0.865 1.00 98.25 204 HIS A O 1
ATOM 1609 N N . ASN A 1 205 ? 0.522 0.867 1.332 1.00 96.88 205 ASN A N 1
ATOM 1610 C CA . ASN A 1 205 ? 1.206 1.995 1.964 1.00 96.88 205 ASN A CA 1
ATOM 1611 C C . ASN A 1 205 ? 2.079 1.536 3.138 1.00 96.88 205 ASN A C 1
ATOM 1613 O O . ASN A 1 205 ? 3.182 2.045 3.340 1.00 96.88 205 ASN A O 1
ATOM 1617 N N . ALA A 1 206 ? 1.602 0.562 3.911 1.00 95.56 206 ALA A N 1
ATOM 1618 C CA . ALA A 1 206 ? 2.333 0.036 5.053 1.00 95.56 206 ALA A CA 1
ATOM 1619 C C . ALA A 1 206 ? 3.626 -0.694 4.642 1.00 95.56 206 ALA A C 1
ATOM 1621 O O . ALA A 1 206 ? 4.652 -0.509 5.298 1.00 95.56 206 ALA A O 1
ATOM 1622 N N . VAL A 1 207 ? 3.621 -1.447 3.535 1.00 97.06 207 VAL A N 1
ATOM 1623 C CA . VAL A 1 207 ? 4.832 -2.103 3.003 1.00 97.06 207 VAL A CA 1
ATOM 1624 C C . VAL A 1 207 ? 5.848 -1.078 2.502 1.00 97.06 207 VAL A C 1
ATOM 1626 O O . VAL A 1 207 ? 7.033 -1.178 2.833 1.00 97.06 207 VAL A O 1
ATOM 1629 N N . HIS A 1 208 ? 5.389 -0.045 1.789 1.00 96.94 208 HIS A N 1
ATOM 1630 C CA . HIS A 1 208 ? 6.228 1.087 1.390 1.00 96.94 208 HIS A CA 1
ATOM 1631 C C . HIS A 1 208 ? 6.970 1.704 2.579 1.00 96.94 208 HIS A C 1
ATOM 1633 O O . HIS A 1 208 ? 8.193 1.870 2.543 1.00 96.94 208 HIS A O 1
ATOM 1639 N N . LEU A 1 209 ? 6.250 2.001 3.663 1.00 93.19 209 LEU A N 1
ATOM 1640 C CA . LEU A 1 209 ? 6.833 2.618 4.852 1.00 93.19 209 LEU A CA 1
ATOM 1641 C C . LEU A 1 209 ? 7.768 1.651 5.603 1.00 93.19 209 LEU A C 1
ATOM 1643 O O . LEU A 1 209 ? 8.843 2.077 6.036 1.00 93.19 209 LEU A O 1
ATOM 1647 N N . ALA A 1 210 ? 7.425 0.362 5.691 1.00 92.25 210 ALA A N 1
ATOM 1648 C CA . ALA A 1 210 ? 8.263 -0.661 6.322 1.00 92.25 210 ALA A CA 1
ATOM 1649 C C . ALA A 1 210 ? 9.618 -0.842 5.607 1.00 92.25 210 ALA A C 1
ATOM 1651 O O . ALA A 1 210 ? 10.663 -0.914 6.256 1.00 92.25 210 ALA A O 1
ATOM 1652 N N . ILE A 1 211 ? 9.630 -0.863 4.269 1.00 93.06 211 ILE A N 1
ATOM 1653 C CA . ILE A 1 211 ? 10.876 -0.922 3.481 1.00 93.06 211 ILE A CA 1
ATOM 1654 C C . ILE A 1 211 ? 11.602 0.434 3.516 1.00 93.06 211 ILE A C 1
ATOM 1656 O O . ILE A 1 211 ? 12.833 0.508 3.541 1.00 93.06 211 ILE A O 1
ATOM 1660 N N . GLY A 1 212 ? 10.830 1.520 3.513 1.00 89.31 212 GLY A N 1
ATOM 1661 C CA . GLY A 1 212 ? 11.279 2.888 3.290 1.00 89.31 212 GLY A CA 1
ATOM 1662 C C . GLY A 1 212 ? 11.886 3.619 4.482 1.00 89.31 212 GLY A C 1
ATOM 1663 O O . GLY A 1 212 ? 12.424 4.711 4.299 1.00 89.31 212 GLY A O 1
ATOM 1664 N N . GLY A 1 213 ? 11.825 3.070 5.695 1.00 82.06 213 GLY A N 1
ATOM 1665 C CA . GLY A 1 213 ? 12.495 3.669 6.857 1.00 82.06 213 GLY A CA 1
ATOM 1666 C C . GLY A 1 213 ? 11.661 3.818 8.124 1.00 82.06 213 GLY A C 1
ATOM 1667 O O . GLY A 1 213 ? 12.187 4.316 9.118 1.00 82.06 213 GLY A O 1
ATOM 1668 N N . PHE A 1 214 ? 10.389 3.416 8.118 1.00 85.12 214 PHE A N 1
ATOM 1669 C CA . PHE A 1 214 ? 9.550 3.438 9.314 1.00 85.12 214 PHE A CA 1
ATOM 1670 C C . PHE A 1 214 ? 9.703 2.125 10.071 1.00 85.12 214 PHE A C 1
ATOM 1672 O O . PHE A 1 214 ? 9.518 1.042 9.519 1.00 85.12 214 PHE A O 1
ATOM 1679 N N . TYR A 1 215 ? 10.058 2.231 11.346 1.00 77.06 215 TYR A N 1
ATOM 1680 C CA . TYR A 1 215 ? 10.393 1.091 12.191 1.00 77.06 215 TYR A CA 1
ATOM 1681 C C . TYR A 1 215 ? 9.254 0.743 13.147 1.00 77.06 215 TYR A C 1
ATOM 1683 O O . TYR A 1 215 ? 8.456 1.619 13.495 1.00 77.06 215 TYR A O 1
ATOM 1691 N N . GLN A 1 216 ? 9.197 -0.516 13.584 1.00 72.81 216 GLN A N 1
ATOM 1692 C CA . GLN A 1 216 ? 8.337 -0.929 14.689 1.00 72.81 216 GLN A CA 1
ATOM 1693 C C . GLN A 1 216 ? 9.042 -0.773 16.038 1.00 72.81 216 GLN A C 1
ATOM 1695 O O . GLN A 1 216 ? 10.015 -1.465 16.302 1.00 72.81 216 GLN A O 1
ATOM 1700 N N . ASP A 1 217 ? 8.550 0.121 16.896 1.00 60.22 217 ASP A N 1
ATOM 1701 C CA . ASP A 1 217 ? 9.129 0.324 18.228 1.00 60.22 217 ASP A CA 1
ATOM 1702 C C . ASP A 1 217 ? 8.919 -0.915 19.125 1.00 60.22 217 ASP A C 1
ATOM 1704 O O . ASP A 1 217 ? 7.880 -1.575 19.048 1.00 60.22 217 ASP A O 1
ATOM 1708 N N . GLY A 1 218 ? 9.908 -1.237 19.961 1.00 54.12 218 GLY A N 1
ATOM 1709 C CA . GLY A 1 218 ? 9.864 -2.370 20.899 1.00 54.12 218 GLY A CA 1
ATOM 1710 C C . GLY A 1 218 ? 10.206 -3.764 20.343 1.00 54.12 218 GLY A C 1
ATOM 1711 O O . GLY A 1 218 ? 10.245 -4.709 21.128 1.00 54.12 218 GLY A O 1
ATOM 1712 N N . GLU A 1 219 ? 10.497 -3.908 19.047 1.00 56.19 219 GLU A N 1
ATOM 1713 C CA . GLU A 1 219 ? 10.985 -5.163 18.442 1.00 56.19 219 GLU A CA 1
ATOM 1714 C C . GLU A 1 219 ? 12.528 -5.224 18.448 1.00 56.19 219 GLU A C 1
ATOM 1716 O O . GLU A 1 219 ? 13.204 -4.199 18.297 1.00 56.19 219 GLU A O 1
ATOM 1721 N N . GLU A 1 220 ? 13.116 -6.416 18.637 1.00 41.81 220 GLU A N 1
ATOM 1722 C CA . GLU A 1 220 ? 14.580 -6.576 18.685 1.00 41.81 220 GLU A CA 1
ATOM 1723 C C . GLU A 1 220 ? 15.244 -5.979 17.429 1.00 41.81 220 GLU A C 1
ATOM 1725 O O . GLU A 1 220 ? 14.892 -6.297 16.297 1.00 41.81 220 GLU A O 1
ATOM 1730 N N . ASN A 1 221 ? 16.244 -5.114 17.635 1.00 43.19 221 ASN A N 1
ATOM 1731 C CA . ASN A 1 221 ? 17.007 -4.420 16.586 1.00 43.19 221 ASN A CA 1
ATOM 1732 C C . ASN A 1 221 ? 16.233 -3.404 15.721 1.00 43.19 221 ASN A C 1
ATOM 1734 O O . ASN A 1 221 ? 16.842 -2.794 14.840 1.00 43.19 221 ASN A O 1
ATOM 1738 N N . ALA A 1 222 ? 14.958 -3.123 16.003 1.00 48.97 222 ALA A N 1
ATOM 1739 C CA . ALA A 1 222 ? 14.245 -2.001 15.402 1.00 48.97 222 ALA A CA 1
ATOM 1740 C C . ALA A 1 222 ? 14.650 -0.695 16.103 1.00 48.97 222 ALA A C 1
ATOM 1742 O O . ALA A 1 222 ? 14.018 -0.231 17.050 1.00 48.97 222 ALA A O 1
ATOM 1743 N N . LYS A 1 223 ? 15.774 -0.111 15.682 1.00 48.25 223 LYS A N 1
ATOM 1744 C CA . LYS A 1 223 ? 16.236 1.171 16.226 1.00 48.25 223 LYS A CA 1
ATOM 1745 C C . LYS A 1 223 ? 15.697 2.329 15.382 1.00 48.25 223 LYS A C 1
ATOM 1747 O O . LYS A 1 223 ? 15.710 2.220 14.148 1.00 48.25 223 LYS A O 1
ATOM 1752 N N . PRO A 1 224 ? 15.299 3.461 15.999 1.00 47.69 224 PRO A N 1
ATOM 1753 C CA . PRO A 1 224 ? 15.259 4.726 15.286 1.00 47.69 224 PRO A CA 1
ATOM 1754 C C . PRO A 1 224 ? 16.640 4.976 14.698 1.00 47.69 224 PRO A C 1
ATOM 1756 O O . PRO A 1 224 ? 17.605 5.231 15.417 1.00 47.69 224 PRO A O 1
ATOM 1759 N N . VAL A 1 225 ? 16.732 4.891 13.378 1.00 51.44 225 VAL A N 1
ATOM 1760 C CA . VAL A 1 225 ? 17.861 5.460 12.665 1.00 51.44 225 VAL A CA 1
ATOM 1761 C C . VAL A 1 225 ? 17.464 6.877 12.310 1.00 51.44 225 VAL A C 1
ATOM 1763 O O . VAL A 1 225 ? 16.614 7.103 11.445 1.00 51.44 225 VAL A O 1
ATOM 1766 N N . GLU A 1 226 ? 18.055 7.833 13.020 1.0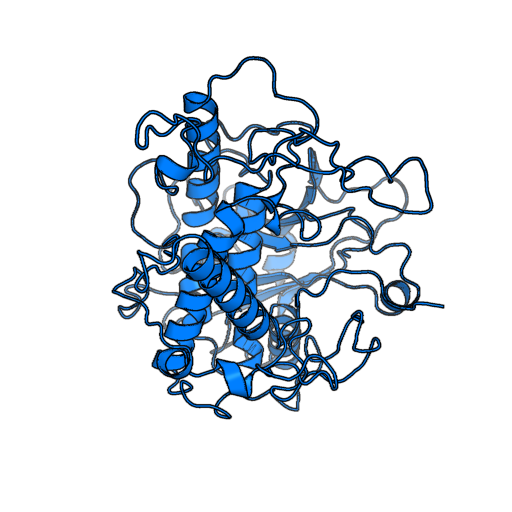0 45.69 226 GLU A N 1
ATOM 1767 C CA . GLU A 1 226 ? 17.934 9.243 12.676 1.00 45.69 226 GLU A CA 1
ATOM 1768 C C . GLU A 1 226 ? 18.375 9.425 11.217 1.00 45.69 226 GLU A C 1
ATOM 1770 O O . GLU A 1 226 ? 19.504 9.110 10.843 1.00 45.69 226 GLU A O 1
ATOM 1775 N N . GLY A 1 227 ? 17.443 9.863 10.372 1.00 48.25 227 GLY A N 1
ATOM 1776 C CA . GLY A 1 227 ? 17.692 10.051 8.949 1.00 48.25 227 GLY A CA 1
ATOM 1777 C C . GLY A 1 227 ? 17.559 8.807 8.063 1.00 48.25 227 GLY A C 1
ATOM 1778 O O . GLY A 1 227 ? 17.944 8.895 6.901 1.00 48.25 227 GLY A O 1
ATOM 1779 N N . ALA A 1 228 ? 17.009 7.668 8.518 1.00 56.72 228 ALA A N 1
ATOM 1780 C CA . ALA A 1 228 ? 16.615 6.610 7.577 1.00 56.72 228 ALA A CA 1
ATOM 1781 C C . ALA A 1 228 ? 15.605 7.189 6.572 1.00 56.72 228 ALA A C 1
ATOM 1783 O O . ALA A 1 228 ? 14.471 7.506 6.928 1.00 56.72 228 ALA A O 1
ATOM 1784 N N . HIS A 1 229 ? 16.062 7.362 5.331 1.00 68.38 229 HIS A N 1
ATOM 1785 C CA . HIS A 1 229 ? 15.408 8.027 4.198 1.00 68.38 229 HIS A CA 1
ATOM 1786 C C . HIS A 1 229 ? 15.437 7.080 2.998 1.00 68.38 229 HIS A C 1
ATOM 1788 O O . HIS A 1 229 ? 16.009 7.402 1.956 1.00 68.38 229 HIS A O 1
ATOM 1794 N N . GLY A 1 230 ? 14.930 5.861 3.197 1.00 80.06 230 GLY A N 1
ATOM 1795 C CA . GLY A 1 230 ? 14.836 4.873 2.134 1.00 80.06 230 GLY A CA 1
ATOM 1796 C C . GLY A 1 230 ? 13.832 5.317 1.076 1.00 80.06 230 GLY A C 1
ATOM 1797 O O . GLY A 1 230 ? 12.763 5.834 1.410 1.00 80.06 230 GLY A O 1
ATOM 1798 N N . ASP A 1 231 ? 14.182 5.100 -0.189 1.00 87.38 231 ASP A N 1
ATOM 1799 C CA . ASP A 1 231 ? 13.441 5.614 -1.342 1.00 87.38 231 ASP A CA 1
ATOM 1800 C C . ASP A 1 231 ? 12.008 5.065 -1.399 1.00 87.38 231 ASP A C 1
ATOM 1802 O O . ASP A 1 231 ? 11.085 5.799 -1.736 1.00 87.38 231 ASP A O 1
ATOM 1806 N N . MET A 1 232 ? 11.792 3.813 -0.971 1.00 93.06 232 MET A N 1
ATOM 1807 C CA . MET A 1 232 ? 10.459 3.191 -0.899 1.00 93.06 232 MET A CA 1
ATOM 1808 C C . MET A 1 232 ? 9.468 3.913 0.024 1.00 93.06 232 MET A C 1
ATOM 1810 O O . MET A 1 232 ? 8.267 3.709 -0.116 1.00 93.06 232 MET A O 1
ATOM 1814 N N . GLY A 1 233 ? 9.928 4.760 0.948 1.00 88.69 233 GLY A N 1
ATOM 1815 C CA . GLY A 1 233 ? 9.040 5.434 1.900 1.00 88.69 233 GLY A CA 1
ATOM 1816 C C . GLY A 1 233 ? 8.332 6.660 1.327 1.00 88.69 233 GLY A C 1
ATOM 1817 O O . GLY A 1 233 ? 7.508 7.252 2.020 1.00 88.69 233 GLY A O 1
ATOM 1818 N N . GLU A 1 234 ? 8.636 7.049 0.086 1.00 83.56 234 GLU A N 1
ATOM 1819 C CA . GLU A 1 234 ? 8.077 8.222 -0.585 1.00 83.56 234 GLU A CA 1
ATOM 1820 C C . GLU A 1 234 ? 7.700 7.972 -2.036 1.00 83.56 234 GLU A C 1
ATOM 1822 O O . GLU A 1 234 ? 8.447 7.374 -2.807 1.00 83.56 234 GLU A O 1
ATOM 1827 N N . ASN A 1 235 ? 6.610 8.599 -2.466 1.00 85.69 235 ASN A N 1
ATOM 1828 C CA . ASN A 1 235 ? 6.174 8.536 -3.857 1.00 85.69 235 ASN A CA 1
ATOM 1829 C C . ASN A 1 235 ? 7.143 9.202 -4.852 1.00 85.69 235 ASN A C 1
ATOM 1831 O O . ASN A 1 235 ? 7.088 8.905 -6.045 1.00 85.69 235 ASN A O 1
ATOM 1835 N N . GLU A 1 236 ? 7.987 10.134 -4.407 1.00 81.81 236 GLU A N 1
ATOM 1836 C CA . GLU A 1 236 ? 8.914 10.888 -5.254 1.00 81.81 236 GLU A CA 1
ATOM 1837 C C . GLU A 1 236 ? 10.022 10.018 -5.847 1.00 81.81 236 GLU A C 1
ATOM 1839 O O . GLU A 1 236 ? 10.386 10.216 -7.011 1.00 81.81 236 GLU A O 1
ATOM 1844 N N . THR A 1 237 ? 10.562 9.076 -5.064 1.00 86.06 237 THR A N 1
ATOM 1845 C CA . THR A 1 237 ? 11.703 8.255 -5.489 1.00 86.06 237 THR A CA 1
ATOM 1846 C C . THR A 1 237 ? 11.534 6.748 -5.300 1.00 86.06 237 THR A C 1
ATOM 1848 O O . THR A 1 237 ? 12.401 6.014 -5.776 1.00 86.06 237 THR A O 1
ATOM 1851 N N . ALA A 1 238 ? 10.421 6.257 -4.737 1.00 92.00 238 ALA A N 1
ATOM 1852 C CA . ALA A 1 238 ? 10.192 4.819 -4.538 1.00 92.00 238 ALA A CA 1
ATOM 1853 C C . ALA A 1 238 ? 10.396 3.989 -5.808 1.00 92.00 238 ALA A C 1
ATOM 1855 O O . ALA A 1 238 ? 11.080 2.972 -5.766 1.00 92.00 238 ALA A O 1
ATOM 1856 N N . SER A 1 239 ? 9.899 4.457 -6.958 1.00 94.38 239 SER A N 1
ATOM 1857 C CA . SER A 1 239 ? 10.001 3.720 -8.225 1.00 94.38 239 SER A CA 1
ATOM 1858 C C . SER A 1 239 ? 11.418 3.613 -8.799 1.00 94.38 239 SER A C 1
ATOM 1860 O O . SER A 1 239 ? 11.603 2.971 -9.832 1.00 94.38 239 SER A O 1
ATOM 1862 N N . PHE A 1 240 ? 12.415 4.275 -8.200 1.00 93.69 240 PHE A N 1
ATOM 1863 C CA . PHE A 1 240 ? 13.815 4.033 -8.549 1.00 93.69 240 PHE A CA 1
ATOM 1864 C C . PHE A 1 240 ? 14.359 2.773 -7.875 1.00 93.69 240 PHE A C 1
ATOM 1866 O O . PHE A 1 240 ? 15.295 2.185 -8.408 1.00 93.69 240 PHE A O 1
ATOM 1873 N N . ASP A 1 241 ? 13.813 2.349 -6.732 1.00 96.00 241 ASP A N 1
ATOM 1874 C CA . ASP A 1 241 ? 14.248 1.124 -6.067 1.00 96.00 241 ASP A CA 1
ATOM 1875 C C . ASP A 1 241 ? 13.675 -0.104 -6.807 1.00 96.00 241 ASP A C 1
ATOM 1877 O O . ASP A 1 241 ? 12.458 -0.201 -6.958 1.00 96.00 241 ASP A O 1
ATOM 1881 N N . PRO A 1 242 ? 14.500 -1.071 -7.254 1.00 97.31 242 PRO A N 1
ATOM 1882 C CA . PRO A 1 242 ? 14.019 -2.261 -7.959 1.00 97.31 242 PRO A CA 1
ATOM 1883 C C . PRO A 1 242 ? 12.920 -3.052 -7.229 1.00 97.31 242 PRO A C 1
ATOM 1885 O O . PRO A 1 242 ? 12.062 -3.642 -7.890 1.00 97.31 242 PRO A O 1
ATOM 1888 N N . ILE A 1 243 ? 12.904 -3.054 -5.887 1.00 98.00 243 ILE A N 1
ATOM 1889 C CA . ILE A 1 243 ? 11.881 -3.775 -5.107 1.00 98.00 243 ILE A CA 1
ATOM 1890 C C . ILE A 1 243 ? 10.474 -3.215 -5.324 1.00 98.00 243 ILE A C 1
ATOM 1892 O O . ILE A 1 243 ? 9.508 -3.964 -5.199 1.00 98.00 243 ILE A O 1
ATOM 1896 N N . PHE A 1 244 ? 10.356 -1.940 -5.713 1.00 98.50 244 PHE A N 1
ATOM 1897 C CA . PHE A 1 244 ? 9.089 -1.288 -6.036 1.00 98.50 244 PHE A CA 1
ATOM 1898 C C . PHE A 1 244 ? 8.270 -2.116 -7.024 1.00 98.50 244 PHE A C 1
ATOM 1900 O O . PHE A 1 244 ? 7.087 -2.360 -6.816 1.00 98.50 244 PHE A O 1
ATOM 1907 N N . PHE A 1 245 ? 8.904 -2.591 -8.095 1.00 98.50 245 PHE A N 1
ATOM 1908 C CA . PHE A 1 245 ? 8.197 -3.302 -9.154 1.00 98.50 245 PHE A CA 1
ATOM 1909 C C . PHE A 1 245 ? 7.750 -4.698 -8.721 1.00 98.50 245 PHE A C 1
ATOM 1911 O O . PHE A 1 245 ? 6.698 -5.153 -9.157 1.00 98.50 245 PHE A O 1
ATOM 1918 N N . LEU A 1 246 ? 8.502 -5.352 -7.833 1.00 98.31 246 LEU A N 1
ATOM 1919 C CA . LEU A 1 246 ? 8.134 -6.658 -7.278 1.00 98.31 246 LEU A CA 1
ATOM 1920 C C . LEU A 1 246 ? 6.999 -6.536 -6.254 1.00 98.31 246 LEU A C 1
ATOM 1922 O O . LEU A 1 246 ? 6.091 -7.366 -6.259 1.00 98.31 246 LEU A O 1
ATOM 1926 N N . HIS A 1 247 ? 7.032 -5.484 -5.429 1.00 98.56 247 HIS A N 1
ATOM 1927 C CA . HIS A 1 247 ? 5.937 -5.104 -4.535 1.00 98.56 247 HIS A CA 1
ATOM 1928 C C . HIS A 1 247 ? 4.666 -4.809 -5.338 1.00 98.56 247 HIS A C 1
ATOM 1930 O O . HIS A 1 247 ? 3.634 -5.440 -5.137 1.00 98.56 247 HIS A O 1
ATOM 1936 N N . HIS A 1 248 ? 4.739 -3.923 -6.335 1.00 98.75 248 HIS A N 1
ATOM 1937 C CA . HIS A 1 248 ? 3.576 -3.594 -7.156 1.00 98.75 248 HIS A CA 1
ATOM 1938 C C . HIS A 1 248 ? 3.076 -4.777 -7.991 1.00 98.75 248 HIS A C 1
ATOM 1940 O O . HIS A 1 248 ? 1.872 -4.877 -8.210 1.00 98.75 248 HIS A O 1
ATOM 1946 N N . ALA A 1 249 ? 3.943 -5.703 -8.412 1.00 98.62 249 ALA A N 1
ATOM 1947 C CA . ALA A 1 249 ? 3.505 -6.953 -9.029 1.00 98.62 249 ALA A CA 1
ATOM 1948 C C . ALA A 1 249 ? 2.692 -7.829 -8.061 1.00 98.62 249 ALA A C 1
ATOM 1950 O O . ALA A 1 249 ? 1.776 -8.515 -8.509 1.00 98.62 249 ALA A O 1
ATOM 1951 N N . PHE A 1 250 ? 2.963 -7.771 -6.751 1.00 98.56 250 PHE A N 1
ATOM 1952 C CA . PHE A 1 250 ? 2.116 -8.404 -5.738 1.00 98.56 250 PHE A CA 1
ATOM 1953 C C . PHE A 1 250 ? 0.807 -7.643 -5.524 1.00 98.56 250 PHE A C 1
ATOM 1955 O O . PHE A 1 250 ? -0.245 -8.267 -5.455 1.00 98.56 250 PHE A O 1
ATOM 1962 N N . ILE A 1 251 ? 0.828 -6.307 -5.517 1.00 98.75 251 ILE A N 1
ATOM 1963 C CA . ILE A 1 251 ? -0.401 -5.492 -5.502 1.00 98.75 251 ILE A CA 1
ATOM 1964 C C . ILE A 1 251 ? -1.314 -5.841 -6.678 1.00 98.75 251 ILE A C 1
ATOM 1966 O O . ILE A 1 251 ? -2.527 -5.966 -6.509 1.00 98.75 251 ILE A O 1
ATOM 1970 N N . ASP A 1 252 ? -0.735 -6.026 -7.862 1.00 98.81 252 ASP A N 1
ATOM 1971 C CA . ASP A 1 252 ? -1.486 -6.410 -9.049 1.00 98.81 252 ASP A CA 1
ATOM 1972 C C . ASP A 1 252 ? -2.020 -7.850 -8.982 1.00 98.81 252 ASP A C 1
ATOM 1974 O O . ASP A 1 252 ? -3.147 -8.104 -9.418 1.00 98.81 252 ASP A O 1
ATOM 1978 N N . TYR A 1 253 ? -1.271 -8.759 -8.349 1.00 98.44 253 TYR A N 1
ATOM 1979 C CA . TYR A 1 253 ? -1.749 -10.093 -7.984 1.00 98.44 253 TYR A CA 1
ATOM 1980 C C . TYR A 1 253 ? -2.956 -10.012 -7.038 1.00 98.44 253 TYR A C 1
ATOM 1982 O O . TYR A 1 253 ? -4.000 -10.570 -7.362 1.00 98.44 253 TYR A O 1
ATOM 1990 N N . VAL A 1 254 ? -2.886 -9.247 -5.938 1.00 98.19 254 VAL A N 1
ATOM 1991 C CA . VAL A 1 254 ? -4.025 -9.075 -5.010 1.00 98.19 254 VAL A CA 1
ATOM 1992 C C . VAL A 1 254 ? -5.235 -8.469 -5.728 1.00 98.19 254 VAL A C 1
ATOM 1994 O O . VAL A 1 254 ? -6.368 -8.904 -5.513 1.00 98.19 254 VAL A O 1
ATOM 1997 N N . PHE A 1 255 ? -5.011 -7.496 -6.617 1.00 98.56 255 PHE A N 1
ATOM 1998 C CA . PHE A 1 255 ? -6.070 -6.932 -7.452 1.00 98.56 255 PHE A CA 1
ATOM 1999 C C . PHE A 1 255 ? -6.715 -7.991 -8.346 1.00 98.56 255 PHE A C 1
ATOM 2001 O O . PHE A 1 255 ? -7.941 -8.107 -8.364 1.00 98.56 255 PHE A O 1
ATOM 2008 N N . TRP A 1 256 ? -5.922 -8.803 -9.043 1.00 98.00 256 TRP A N 1
ATOM 2009 C CA . TRP A 1 256 ? -6.456 -9.890 -9.855 1.00 98.00 256 TRP A CA 1
ATOM 2010 C C . TRP A 1 256 ? -7.215 -10.929 -9.018 1.00 98.00 256 TRP A C 1
ATOM 2012 O O . TRP A 1 256 ? -8.318 -11.326 -9.396 1.00 98.00 256 TRP A O 1
ATOM 2022 N N . THR A 1 257 ? -6.699 -11.310 -7.849 1.00 97.06 257 THR A N 1
ATOM 2023 C CA . THR A 1 257 ? -7.375 -12.228 -6.920 1.00 97.06 257 THR A CA 1
ATOM 2024 C C . THR A 1 257 ? -8.732 -11.676 -6.475 1.00 97.06 257 THR A C 1
ATOM 2026 O O . THR A 1 257 ? -9.726 -12.407 -6.487 1.00 97.06 257 THR A O 1
ATOM 2029 N N . TRP A 1 258 ? -8.822 -10.377 -6.164 1.00 96.75 258 TRP A N 1
ATOM 2030 C CA . TRP A 1 258 ? -10.101 -9.717 -5.876 1.00 96.75 258 TRP A CA 1
ATOM 2031 C C . TRP A 1 258 ? -11.043 -9.751 -7.089 1.00 96.75 258 TRP A C 1
ATOM 2033 O O . TRP A 1 258 ? -12.203 -10.139 -6.955 1.00 96.75 258 TRP A O 1
ATOM 2043 N N . GLN A 1 259 ? -10.554 -9.433 -8.293 1.00 97.75 259 GLN A N 1
ATOM 2044 C CA . GLN A 1 259 ? -11.369 -9.499 -9.513 1.00 97.75 259 GLN A CA 1
ATOM 2045 C C . GLN A 1 259 ? -11.940 -10.901 -9.746 1.00 97.75 259 GLN A C 1
ATOM 2047 O O . GLN A 1 259 ? -13.121 -11.033 -10.063 1.00 97.75 259 GLN A O 1
ATOM 2052 N N . VAL A 1 260 ? -11.129 -11.948 -9.572 1.00 96.25 260 VAL A N 1
ATOM 2053 C CA . VAL A 1 260 ? -11.567 -13.345 -9.709 1.00 96.25 260 VAL A CA 1
ATOM 2054 C C . VAL A 1 260 ? -12.632 -13.679 -8.666 1.00 96.25 260 VAL A C 1
ATOM 2056 O O . VAL A 1 260 ? -13.693 -14.188 -9.028 1.00 96.25 260 VAL A O 1
ATOM 2059 N N . LYS A 1 261 ? -12.390 -13.340 -7.393 1.00 93.75 261 LYS A N 1
ATOM 2060 C CA . LYS A 1 261 ? -13.321 -13.596 -6.282 1.00 93.75 261 LYS A CA 1
ATOM 2061 C C . LYS A 1 261 ? -14.687 -12.934 -6.489 1.00 93.75 261 LYS A C 1
ATOM 2063 O O . LYS A 1 261 ? -15.705 -13.536 -6.161 1.00 93.75 261 LYS A O 1
ATOM 2068 N N . HIS A 1 262 ? -14.712 -11.728 -7.055 1.00 94.81 262 HIS A N 1
ATOM 2069 C CA . HIS A 1 262 ? -15.941 -10.954 -7.283 1.00 94.81 262 HIS A CA 1
ATOM 2070 C C . HIS A 1 262 ? -16.536 -11.125 -8.691 1.00 94.81 262 HIS A C 1
ATOM 2072 O O . HIS A 1 262 ? -17.578 -10.549 -8.993 1.00 94.81 262 HIS A O 1
ATOM 2078 N N . GLY A 1 263 ? -15.911 -11.924 -9.564 1.00 97.12 263 GLY A N 1
ATOM 2079 C CA . GLY A 1 263 ? -16.381 -12.142 -10.939 1.00 97.12 263 GLY A CA 1
ATOM 2080 C C . GLY A 1 263 ? -16.223 -10.924 -11.862 1.00 97.12 263 GLY A C 1
ATOM 2081 O O . GLY A 1 263 ? -16.973 -10.780 -12.826 1.00 97.12 263 GLY A O 1
ATOM 2082 N N . LEU A 1 264 ? -15.253 -10.049 -11.585 1.00 97.69 264 LEU A N 1
ATOM 2083 C CA . LEU A 1 264 ? -15.016 -8.767 -12.263 1.00 97.69 264 LEU A CA 1
ATOM 2084 C C . LEU A 1 264 ? -13.718 -8.778 -13.090 1.00 97.69 264 LEU A C 1
ATOM 2086 O O . LEU A 1 264 ? -12.873 -7.885 -12.985 1.00 97.69 264 LEU A O 1
ATOM 2090 N N . THR A 1 265 ? -13.537 -9.822 -13.900 1.00 97.69 265 THR A N 1
ATOM 2091 C CA . THR A 1 265 ? -12.320 -10.051 -14.701 1.00 97.69 265 THR A CA 1
ATOM 2092 C C . THR A 1 265 ? -12.402 -9.531 -16.138 1.00 97.69 265 THR A C 1
ATOM 2094 O O . THR A 1 265 ? -11.418 -9.619 -16.863 1.00 97.69 265 THR A O 1
ATOM 2097 N N . GLN A 1 266 ? -13.556 -9.016 -16.575 1.00 97.50 266 GLN A N 1
ATOM 2098 C CA . GLN A 1 266 ? -13.809 -8.642 -17.972 1.00 97.50 266 GLN A CA 1
ATOM 2099 C C . GLN A 1 266 ? -13.736 -7.121 -18.179 1.00 97.50 266 GLN A C 1
ATOM 2101 O O . GLN A 1 266 ? -14.111 -6.371 -17.280 1.00 97.50 266 GLN A O 1
ATOM 2106 N N . PRO A 1 267 ? -13.329 -6.622 -19.362 1.00 95.81 267 PRO A N 1
ATOM 2107 C CA . PRO A 1 267 ? -13.385 -5.189 -19.657 1.00 95.81 267 PRO A CA 1
ATOM 2108 C C . PRO A 1 267 ? -14.776 -4.599 -19.380 1.00 95.81 267 PRO A C 1
ATOM 2110 O O . PRO A 1 267 ? -15.791 -5.183 -19.767 1.00 95.81 267 PRO A O 1
ATOM 2113 N N . GLY A 1 268 ? -14.829 -3.449 -18.704 1.00 95.44 268 GLY A N 1
ATOM 2114 C CA . GLY A 1 268 ? -16.080 -2.790 -18.321 1.00 95.44 268 GLY A CA 1
ATOM 2115 C C . GLY A 1 268 ? -16.812 -3.399 -17.118 1.00 95.44 268 GLY A C 1
ATOM 2116 O O . GLY A 1 268 ? -17.893 -2.919 -16.782 1.00 95.44 268 GLY A O 1
ATOM 2117 N N . SER A 1 269 ? -16.269 -4.427 -16.451 1.00 97.31 269 SER A N 1
ATOM 2118 C CA . SER A 1 269 ? -16.879 -4.969 -15.225 1.00 97.31 269 SER A CA 1
ATOM 2119 C C . SER A 1 269 ? -16.590 -4.131 -13.977 1.00 97.31 269 SER A C 1
ATOM 2121 O O . SER A 1 269 ? -17.263 -4.290 -12.966 1.00 97.31 269 SER A O 1
ATOM 2123 N N . LEU A 1 270 ? -15.576 -3.265 -14.013 1.00 97.75 270 LEU A N 1
ATOM 2124 C CA . LEU A 1 270 ? -15.249 -2.371 -12.902 1.00 97.75 270 LEU A CA 1
ATOM 2125 C C . LEU A 1 270 ? -16.105 -1.104 -12.975 1.00 97.75 270 LEU A C 1
ATOM 2127 O O . LEU A 1 270 ? -16.336 -0.557 -14.052 1.00 97.75 270 LEU A O 1
ATOM 2131 N N . SER A 1 271 ? -16.543 -0.602 -11.823 1.00 96.50 271 SER A N 1
ATOM 2132 C CA . SER A 1 271 ? -17.361 0.608 -11.738 1.00 96.50 271 SER A CA 1
ATOM 2133 C C . SER A 1 271 ? -17.011 1.454 -10.521 1.00 96.50 271 SER A C 1
ATOM 2135 O O . SER A 1 271 ? -16.553 0.951 -9.493 1.00 96.50 271 SER A O 1
ATOM 2137 N N . VAL A 1 272 ? -17.252 2.758 -10.652 1.00 96.19 272 VAL A N 1
ATOM 2138 C CA . VAL A 1 272 ? -17.155 3.714 -9.548 1.00 96.19 272 VAL A CA 1
ATOM 2139 C C . VAL A 1 272 ? -18.540 3.898 -8.934 1.00 96.19 272 VAL A C 1
ATOM 2141 O O . VAL A 1 272 ? -19.499 4.150 -9.665 1.00 96.19 272 VAL A O 1
ATOM 2144 N N . GLU A 1 273 ? -18.644 3.778 -7.613 1.00 94.38 273 GLU A N 1
ATOM 2145 C CA . GLU A 1 273 ? -19.894 3.980 -6.882 1.00 94.38 273 GLU A CA 1
ATOM 2146 C C . GLU A 1 273 ? -20.338 5.447 -7.001 1.00 94.38 273 GLU A C 1
ATOM 2148 O O . GLU A 1 273 ? -19.542 6.346 -6.722 1.00 94.38 273 GLU A O 1
ATOM 2153 N N . PRO A 1 274 ? -21.588 5.725 -7.411 1.00 89.62 274 PRO A N 1
ATOM 2154 C CA . PRO A 1 274 ? -22.039 7.086 -7.701 1.00 89.62 274 PRO A CA 1
ATOM 2155 C C . PRO A 1 274 ? -22.136 7.979 -6.457 1.00 89.62 274 PRO A C 1
ATOM 2157 O O . PRO A 1 274 ? -22.011 9.197 -6.581 1.00 89.62 274 PRO A O 1
ATOM 2160 N N . ASP A 1 275 ? -22.339 7.376 -5.284 1.00 89.00 275 ASP A N 1
ATOM 2161 C CA . ASP A 1 275 ? -22.532 8.074 -4.009 1.00 89.00 275 ASP A CA 1
ATOM 2162 C C . ASP A 1 275 ? -21.218 8.289 -3.235 1.00 89.00 275 ASP A C 1
ATOM 2164 O O . ASP A 1 275 ? -21.235 8.790 -2.111 1.00 89.00 275 ASP A O 1
ATOM 2168 N N . ILE A 1 276 ? -20.078 7.914 -3.826 1.00 90.62 276 ILE A N 1
ATOM 2169 C CA . ILE A 1 276 ? -18.737 8.126 -3.272 1.00 90.62 276 ILE A CA 1
ATOM 2170 C C . ILE A 1 276 ? -18.001 9.134 -4.156 1.00 90.62 276 ILE A C 1
ATOM 2172 O O . ILE A 1 276 ? -17.915 8.979 -5.373 1.00 90.62 276 ILE A O 1
ATOM 2176 N N . THR A 1 277 ? -17.472 10.185 -3.539 1.00 90.94 277 THR A N 1
ATOM 2177 C CA . THR A 1 277 ? -16.797 11.305 -4.211 1.00 90.94 277 THR A CA 1
ATOM 2178 C C . THR A 1 277 ? -15.310 11.402 -3.857 1.00 90.94 277 THR A C 1
ATOM 2180 O O . THR A 1 277 ? -14.480 11.844 -4.660 1.00 90.94 277 THR A O 1
ATOM 2183 N N . ALA A 1 278 ? -14.934 10.955 -2.662 1.00 89.75 278 ALA A N 1
ATOM 2184 C CA . ALA A 1 278 ? -13.568 10.820 -2.204 1.00 89.75 278 ALA A CA 1
ATOM 2185 C C . ALA A 1 278 ? -12.843 9.768 -3.050 1.00 89.75 278 ALA A C 1
ATOM 2187 O O . ALA A 1 278 ? -13.347 8.677 -3.316 1.00 89.75 278 ALA A O 1
ATOM 2188 N N . GLY A 1 279 ? -11.648 10.122 -3.515 1.00 89.69 279 GLY A N 1
ATOM 2189 C CA . GLY A 1 279 ? -10.857 9.295 -4.425 1.00 89.69 279 GLY A CA 1
ATOM 2190 C C . GLY A 1 279 ? -11.398 9.179 -5.854 1.00 89.69 279 GLY A C 1
ATOM 2191 O O . GLY A 1 279 ? -10.772 8.538 -6.696 1.00 89.69 279 GLY A O 1
ATOM 2192 N N . THR A 1 280 ? -12.498 9.849 -6.198 1.00 92.75 280 THR A N 1
ATOM 2193 C CA . THR A 1 280 ? -13.025 9.873 -7.576 1.00 92.75 280 THR A CA 1
ATOM 2194 C C . THR A 1 280 ? -12.710 11.182 -8.300 1.00 92.75 280 THR A C 1
ATOM 2196 O O . THR A 1 280 ? -13.248 11.446 -9.375 1.00 92.75 280 THR A O 1
ATOM 2199 N N . LEU A 1 281 ? -11.859 12.032 -7.720 1.00 89.00 281 LEU A N 1
ATOM 2200 C CA . LEU A 1 281 ? -11.467 13.326 -8.271 1.00 89.00 281 LEU A CA 1
ATOM 2201 C C . LEU A 1 281 ? -9.946 13.410 -8.398 1.00 89.00 281 LEU A C 1
ATOM 2203 O O . LEU A 1 281 ? -9.206 13.108 -7.465 1.00 89.00 281 LEU A O 1
ATOM 2207 N N . SER A 1 282 ? -9.473 13.868 -9.554 1.00 85.38 282 SER A N 1
ATOM 2208 C CA . SER A 1 282 ? -8.049 14.083 -9.800 1.00 85.38 282 SER A CA 1
ATOM 2209 C C . SER A 1 282 ? -7.505 15.193 -8.903 1.00 85.38 282 SER A C 1
ATOM 2211 O O . SER A 1 282 ? -8.026 16.310 -8.909 1.00 85.38 282 SER A O 1
ATOM 2213 N N . ALA A 1 283 ? -6.388 14.945 -8.219 1.00 76.25 283 ALA A N 1
ATOM 2214 C CA . ALA A 1 283 ? -5.598 15.999 -7.573 1.00 76.25 283 ALA A CA 1
ATOM 2215 C C . ALA A 1 283 ? -4.868 16.910 -8.591 1.00 76.25 283 ALA A C 1
ATOM 2217 O O . ALA A 1 283 ? -4.261 17.916 -8.222 1.00 76.25 283 ALA A O 1
ATOM 2218 N N . GLY A 1 284 ? -4.949 16.575 -9.883 1.00 76.06 284 GLY A N 1
ATOM 2219 C CA . GLY A 1 284 ? -4.217 17.198 -10.976 1.00 76.06 284 GLY A CA 1
ATOM 2220 C C . GLY A 1 284 ? -3.057 16.326 -11.439 1.00 76.06 284 GLY A C 1
ATOM 2221 O O . GLY A 1 284 ? -2.268 15.833 -10.640 1.00 76.06 284 GLY A O 1
ATOM 2222 N N . SER A 1 285 ? -2.928 16.171 -12.750 1.00 75.94 285 SER A N 1
ATOM 2223 C CA . SER A 1 285 ? -1.823 15.476 -13.404 1.00 75.94 285 SER A CA 1
ATOM 2224 C C . SER A 1 285 ? -1.342 16.290 -14.610 1.00 75.94 285 SER A C 1
ATOM 2226 O O . SER A 1 285 ? -1.973 17.288 -14.976 1.00 75.94 285 SER A O 1
ATOM 2228 N N . PRO A 1 286 ? -0.252 15.881 -15.281 1.00 79.81 286 PRO A N 1
ATOM 2229 C CA . PRO A 1 286 ? 0.195 16.552 -16.499 1.00 79.81 286 PRO A CA 1
ATOM 2230 C C . PRO A 1 286 ? -0.858 16.606 -17.618 1.00 79.81 286 PRO A C 1
ATOM 2232 O O . PRO A 1 286 ? -0.730 17.443 -18.510 1.00 79.81 286 PRO A O 1
ATOM 2235 N N . ILE A 1 287 ? -1.880 15.739 -17.576 1.00 84.38 287 ILE A N 1
ATOM 2236 C CA . ILE A 1 287 ? -2.923 15.643 -18.608 1.00 84.38 287 ILE A CA 1
ATOM 2237 C C . ILE A 1 287 ? -4.350 15.920 -18.108 1.00 84.38 287 ILE A C 1
ATOM 2239 O O . ILE A 1 287 ? -5.221 16.191 -18.929 1.00 84.38 287 ILE A O 1
ATOM 2243 N N . LEU A 1 288 ? -4.608 15.865 -16.796 1.00 83.88 288 LEU A N 1
ATOM 2244 C CA . LEU A 1 288 ? -5.935 16.089 -16.213 1.00 83.88 288 LEU A CA 1
ATOM 2245 C C . LEU A 1 288 ? -5.886 17.239 -15.202 1.00 83.88 288 LEU A C 1
ATOM 2247 O O . LEU A 1 288 ? -5.066 17.196 -14.282 1.00 83.88 288 LEU A O 1
ATOM 2251 N N . PRO A 1 289 ? -6.759 18.257 -15.308 1.00 84.50 289 PRO A N 1
ATOM 2252 C CA . PRO A 1 289 ? -6.812 19.315 -14.310 1.00 84.50 289 PRO A CA 1
ATOM 2253 C C . PRO A 1 289 ? -7.330 18.791 -12.955 1.00 84.50 289 PRO A C 1
ATOM 2255 O O . PRO A 1 289 ? -8.111 17.832 -12.922 1.00 84.50 289 PRO A O 1
ATOM 2258 N N . PRO A 1 290 ? -6.936 19.427 -11.835 1.00 82.81 290 PRO A N 1
ATOM 2259 C CA . PRO A 1 290 ? -7.509 19.142 -10.522 1.00 82.81 290 PRO A CA 1
ATOM 2260 C C . PRO A 1 290 ? -9.041 19.244 -10.521 1.00 82.81 290 PRO A C 1
ATOM 2262 O O . PRO A 1 290 ? -9.600 20.134 -11.163 1.00 82.81 290 PRO A O 1
ATOM 2265 N N . GLY A 1 291 ? -9.710 18.347 -9.798 1.00 83.75 291 GLY A N 1
ATOM 2266 C CA . GLY A 1 291 ? -11.171 18.257 -9.725 1.00 83.75 291 GLY A CA 1
ATOM 2267 C C . GLY A 1 291 ? -11.830 17.534 -10.904 1.00 83.75 291 GLY A C 1
ATOM 2268 O O . GLY A 1 291 ? -13.049 17.395 -10.913 1.00 83.75 291 GLY A O 1
ATOM 2269 N N . SER A 1 292 ? -11.061 17.053 -11.889 1.00 89.19 292 SER A N 1
ATOM 2270 C CA . SER A 1 292 ? -11.610 16.193 -12.947 1.00 89.19 292 SER A CA 1
ATOM 2271 C C . SER A 1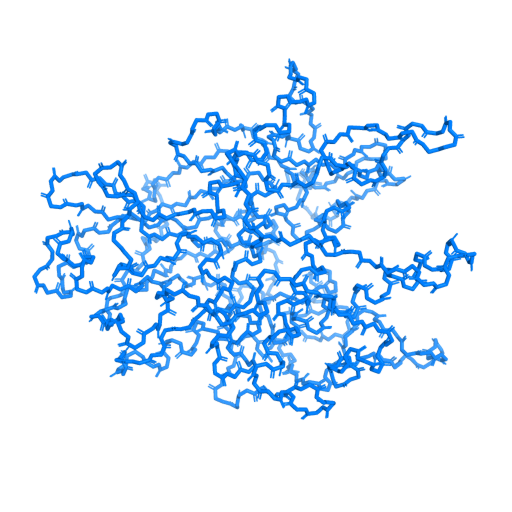 292 ? -12.155 14.904 -12.344 1.00 89.19 292 SER A C 1
ATOM 2273 O O . SER A 1 292 ? -11.443 14.255 -11.575 1.00 89.19 292 SER A O 1
ATOM 2275 N N . LYS A 1 293 ? -13.375 14.517 -12.725 1.00 93.50 293 LYS A N 1
ATOM 2276 C CA . LYS A 1 293 ? -13.948 13.226 -12.343 1.00 93.50 293 LYS A CA 1
ATOM 2277 C C . LYS A 1 293 ? -13.116 12.090 -12.937 1.00 93.50 293 LYS A C 1
ATOM 2279 O O . LYS A 1 293 ? -12.755 12.139 -14.112 1.00 93.50 293 LYS A O 1
ATOM 2284 N N . LEU A 1 294 ? -12.807 11.106 -12.105 1.00 94.50 294 LEU A N 1
ATOM 2285 C CA . LEU A 1 294 ? -12.109 9.883 -12.465 1.00 94.50 294 LEU A CA 1
ATOM 2286 C C . LEU A 1 294 ? -13.122 8.745 -12.571 1.00 94.50 294 LEU A C 1
ATOM 2288 O O . LEU A 1 294 ? -13.945 8.535 -11.683 1.00 94.50 294 LEU A O 1
ATOM 2292 N N . GLU A 1 295 ? -13.046 8.022 -13.677 1.00 94.62 295 GLU A N 1
ATOM 2293 C CA . GLU A 1 295 ? -13.909 6.899 -14.047 1.00 94.62 295 GLU A CA 1
ATOM 2294 C C . GLU A 1 295 ? -13.059 5.832 -14.753 1.00 94.62 295 GLU A C 1
ATOM 2296 O O . GLU A 1 295 ? -11.914 6.102 -15.114 1.00 94.62 295 GLU A O 1
ATOM 2301 N N . MET A 1 296 ? -13.602 4.637 -15.010 1.00 96.75 296 MET A N 1
ATOM 2302 C CA . MET A 1 296 ? -12.836 3.554 -15.659 1.00 96.75 296 MET A CA 1
ATOM 2303 C C . MET A 1 296 ? -12.397 3.884 -17.096 1.00 96.75 296 MET A C 1
ATOM 2305 O O . MET A 1 296 ? -11.418 3.333 -17.595 1.00 96.75 296 MET A O 1
ATOM 2309 N N . SER A 1 297 ? -13.055 4.860 -17.726 1.00 95.25 297 SER A N 1
ATOM 2310 C CA . SER A 1 297 ? -12.707 5.429 -19.032 1.00 95.25 297 SER A CA 1
ATOM 2311 C C . SER A 1 297 ? -11.620 6.514 -18.970 1.00 95.25 297 SER A C 1
ATOM 2313 O O . SER A 1 297 ? -11.187 7.022 -20.008 1.00 95.25 297 SER A O 1
ATOM 2315 N N . SER A 1 298 ? -11.180 6.911 -17.772 1.00 95.38 298 SER A N 1
ATOM 2316 C CA . SER A 1 298 ? -10.185 7.970 -17.607 1.00 95.38 298 SER A CA 1
ATOM 2317 C C . SER A 1 298 ? -8.810 7.537 -18.127 1.00 95.38 298 SER A C 1
ATOM 2319 O O . SER A 1 298 ? -8.429 6.373 -17.999 1.00 95.38 298 SER A O 1
ATOM 2321 N N . PRO A 1 299 ? -8.028 8.470 -18.696 1.00 95.38 299 PRO A N 1
ATOM 2322 C CA . PRO A 1 299 ? -6.727 8.152 -19.268 1.00 95.38 299 PRO A CA 1
ATOM 2323 C C . PRO A 1 299 ? -5.696 7.782 -18.191 1.00 95.38 299 PRO A C 1
ATOM 2325 O O . PRO A 1 299 ? -5.352 8.593 -17.329 1.00 95.38 299 PRO A O 1
ATOM 2328 N N . LEU A 1 300 ? -5.107 6.595 -18.316 1.00 95.94 300 LEU A N 1
ATOM 2329 C CA . LEU A 1 300 ? -3.962 6.117 -17.541 1.00 95.94 300 LEU A CA 1
ATOM 2330 C C . LEU A 1 300 ? -2.656 6.655 -18.145 1.00 95.94 300 LEU A C 1
ATOM 2332 O O . LEU A 1 300 ? -1.819 5.921 -18.673 1.00 95.94 300 LEU A O 1
ATOM 2336 N N . ALA A 1 301 ? -2.476 7.974 -18.125 1.00 92.94 301 ALA A N 1
ATOM 2337 C CA . ALA A 1 301 ? -1.229 8.570 -18.598 1.00 92.94 301 ALA A CA 1
ATOM 2338 C C . ALA A 1 301 ? -0.029 8.162 -17.729 1.00 92.94 301 ALA A C 1
ATOM 2340 O O . ALA A 1 301 ? -0.169 8.066 -16.512 1.00 92.94 301 ALA A O 1
ATOM 2341 N N . PRO A 1 302 ? 1.167 7.999 -18.322 1.00 93.25 302 PRO A N 1
ATOM 2342 C CA . PRO A 1 302 ? 1.526 8.333 -19.704 1.00 93.25 302 PRO A CA 1
ATOM 2343 C C . PRO A 1 302 ? 1.420 7.146 -20.683 1.00 93.25 302 PRO A C 1
ATOM 2345 O O . PRO A 1 302 ? 2.056 7.157 -21.736 1.00 93.25 302 PRO A O 1
ATOM 2348 N N . PHE A 1 303 ? 0.660 6.098 -20.358 1.00 94.81 303 PHE A N 1
ATOM 2349 C CA . PHE A 1 303 ? 0.689 4.841 -21.104 1.00 94.81 303 PHE A CA 1
ATOM 2350 C C . PHE A 1 303 ? -0.124 4.936 -22.403 1.00 94.81 303 PHE A C 1
ATOM 2352 O O . PHE A 1 303 ? -1.348 4.912 -22.381 1.00 94.81 303 PHE A O 1
ATOM 2359 N N . LEU A 1 304 ? 0.555 5.022 -23.552 1.00 93.06 304 LEU A N 1
ATOM 2360 C CA . LEU A 1 304 ? -0.068 5.184 -24.877 1.00 93.06 304 LEU A CA 1
ATOM 2361 C C . LEU A 1 304 ? -0.380 3.856 -25.574 1.00 93.06 304 LEU A C 1
ATOM 2363 O O . LEU A 1 304 ? 0.487 2.983 -25.664 1.00 93.06 304 LEU A O 1
ATOM 2367 N N . LYS A 1 305 ? -1.560 3.716 -26.174 1.00 90.44 305 LYS A N 1
ATOM 2368 C CA . LYS A 1 305 ? -1.851 2.585 -27.067 1.00 90.44 305 LYS A CA 1
ATOM 2369 C C . LYS A 1 305 ? -0.883 2.570 -28.255 1.00 90.44 305 LYS A C 1
ATOM 2371 O O . LYS A 1 305 ? -0.371 3.611 -28.681 1.00 90.44 305 LYS A O 1
ATOM 2376 N N . SER A 1 306 ? -0.622 1.380 -28.795 1.00 84.00 306 SER A N 1
ATOM 2377 C CA . SER A 1 306 ? 0.262 1.231 -29.958 1.00 84.00 306 SER A CA 1
ATOM 2378 C C . SER A 1 306 ? -0.211 2.113 -31.124 1.00 84.00 306 SER A C 1
ATOM 2380 O O . SER A 1 306 ? -1.408 2.306 -31.319 1.00 84.00 306 SER A O 1
ATOM 2382 N N . GLY A 1 307 ? 0.728 2.709 -31.864 1.00 81.31 307 GLY A N 1
ATOM 2383 C CA . GLY A 1 307 ? 0.430 3.602 -32.993 1.00 81.31 307 GLY A CA 1
ATOM 2384 C C . GLY A 1 307 ? -0.076 5.007 -32.630 1.00 81.31 307 GLY A C 1
ATOM 2385 O O . GLY A 1 307 ? -0.328 5.802 -33.531 1.00 81.31 307 GLY A O 1
ATOM 2386 N N . SER A 1 308 ? -0.175 5.359 -31.343 1.00 81.06 308 SER A N 1
ATOM 2387 C CA . SER A 1 308 ? -0.814 6.610 -30.894 1.00 81.06 308 SER A CA 1
ATOM 2388 C C . SER A 1 308 ? 0.165 7.757 -30.592 1.00 81.06 308 SER A C 1
ATOM 2390 O O . SER A 1 308 ? -0.120 8.614 -29.769 1.00 81.06 308 SER A O 1
ATOM 2392 N N . ILE A 1 309 ? 1.351 7.797 -31.210 1.00 73.38 309 ILE A N 1
ATOM 2393 C CA . ILE A 1 309 ? 2.367 8.827 -30.892 1.00 73.38 309 ILE A CA 1
ATOM 2394 C C . ILE A 1 309 ? 1.984 10.205 -31.461 1.00 73.38 309 ILE A C 1
ATOM 2396 O O . ILE A 1 309 ? 2.213 11.222 -30.812 1.00 73.38 309 ILE A O 1
ATOM 2400 N N . SER A 1 310 ? 1.397 10.254 -32.662 1.00 76.75 310 SER A N 1
ATOM 2401 C CA . SER A 1 310 ? 1.000 11.509 -33.322 1.00 76.75 310 SER A CA 1
ATOM 2402 C C . SER A 1 310 ? -0.320 12.080 -32.798 1.00 76.75 310 SER A C 1
ATOM 2404 O O . SER A 1 310 ? -0.475 13.295 -32.759 1.00 76.75 310 SER A O 1
ATOM 2406 N N . ASN A 1 311 ? -1.237 11.209 -32.365 1.00 83.25 311 ASN A N 1
ATOM 2407 C CA . ASN A 1 311 ? -2.494 11.544 -31.701 1.00 83.25 311 ASN A CA 1
ATOM 2408 C C . ASN A 1 311 ? -2.602 10.680 -30.432 1.00 83.25 311 ASN A C 1
ATOM 2410 O O . ASN A 1 311 ? -2.986 9.514 -30.544 1.00 83.25 311 ASN A O 1
ATOM 2414 N N . PRO A 1 312 ? -2.216 11.202 -29.252 1.00 84.69 312 PRO A N 1
ATOM 2415 C CA . PRO A 1 312 ? -2.104 10.410 -28.034 1.00 84.69 312 PRO A CA 1
ATOM 2416 C C . PRO A 1 312 ? -3.449 9.837 -27.600 1.00 84.69 312 PRO A C 1
ATOM 2418 O O . PRO A 1 312 ? -4.361 10.565 -27.216 1.00 84.69 312 PRO A O 1
ATOM 2421 N N . VAL A 1 313 ? -3.532 8.509 -27.624 1.00 92.12 313 VAL A N 1
ATOM 2422 C CA . VAL A 1 313 ? -4.608 7.719 -27.029 1.00 92.12 313 VAL A CA 1
ATOM 2423 C C . VAL A 1 313 ? -3.992 6.934 -25.885 1.00 92.12 313 VAL A C 1
ATOM 2425 O O . VAL A 1 313 ? -3.127 6.083 -26.099 1.00 92.12 313 VAL A O 1
ATOM 2428 N N . PHE A 1 314 ? -4.402 7.256 -24.664 1.00 95.06 314 PHE A N 1
ATOM 2429 C CA . PHE A 1 314 ? -3.940 6.559 -23.471 1.00 95.06 314 PHE A CA 1
ATOM 2430 C C . PHE A 1 314 ? -4.735 5.267 -23.259 1.00 95.06 314 PHE A C 1
ATOM 2432 O O . PHE A 1 314 ? -5.876 5.155 -23.707 1.00 95.06 314 PHE A O 1
ATOM 2439 N N . TYR A 1 315 ? -4.123 4.300 -22.582 1.00 96.31 315 TYR A N 1
ATOM 2440 C CA . TYR A 1 315 ? -4.857 3.196 -21.966 1.00 96.31 315 TYR A CA 1
ATOM 2441 C C . TYR A 1 315 ? -5.863 3.747 -20.947 1.00 96.31 315 TYR A C 1
ATOM 2443 O O . TYR A 1 315 ? -5.615 4.787 -20.336 1.00 96.31 315 TYR A O 1
ATOM 2451 N N . THR A 1 316 ? -6.973 3.050 -20.758 1.00 97.38 316 THR A N 1
ATOM 2452 C CA . THR A 1 316 ? -7.949 3.268 -19.683 1.00 97.38 316 THR A CA 1
ATOM 2453 C C . THR A 1 316 ? -7.984 2.047 -18.764 1.00 97.38 316 THR A C 1
ATOM 2455 O O . THR A 1 316 ? -7.326 1.043 -19.047 1.00 97.38 316 THR A O 1
ATOM 2458 N N . SER A 1 317 ? -8.738 2.104 -17.665 1.00 97.94 317 SER A N 1
ATOM 2459 C CA . SER A 1 317 ? -8.931 0.937 -16.796 1.00 97.94 317 SER A CA 1
ATOM 2460 C C . SER A 1 317 ? -9.617 -0.214 -17.535 1.00 97.94 317 SER A C 1
ATOM 2462 O O . SER A 1 317 ? -9.230 -1.368 -17.353 1.00 97.94 317 SER A O 1
ATOM 2464 N N . ASP A 1 318 ? -10.566 0.091 -18.425 1.00 95.81 318 ASP A N 1
ATOM 2465 C CA . ASP A 1 318 ? -11.253 -0.920 -19.241 1.00 95.81 318 ASP A CA 1
ATOM 2466 C C . ASP A 1 318 ? -10.279 -1.721 -20.116 1.00 95.81 318 ASP A C 1
ATOM 2468 O O . ASP A 1 318 ? -10.422 -2.934 -20.244 1.00 95.81 318 ASP A O 1
ATOM 2472 N N . ASP A 1 319 ? -9.249 -1.067 -20.663 1.00 97.00 319 ASP A N 1
ATOM 2473 C CA . ASP A 1 319 ? -8.257 -1.715 -21.529 1.00 97.00 319 ASP A CA 1
ATOM 2474 C C . ASP A 1 319 ? -7.331 -2.693 -20.786 1.00 97.00 319 ASP A C 1
ATOM 2476 O O . ASP A 1 319 ? -6.683 -3.518 -21.426 1.00 97.00 319 ASP A O 1
ATOM 2480 N N . ILE A 1 320 ? -7.207 -2.564 -19.461 1.00 97.31 320 ILE A N 1
ATOM 2481 C CA . ILE A 1 320 ? -6.242 -3.324 -18.647 1.00 97.31 320 ILE A CA 1
ATOM 2482 C C . ILE A 1 320 ? -6.908 -4.179 -17.561 1.00 97.31 320 ILE A C 1
ATOM 2484 O O . ILE A 1 320 ? -6.231 -4.770 -16.721 1.00 97.31 320 ILE A O 1
ATOM 2488 N N . THR A 1 321 ? -8.241 -4.252 -17.558 1.00 97.81 321 THR A N 1
ATOM 2489 C CA . THR A 1 321 ? -9.000 -5.019 -16.557 1.00 97.81 321 THR A CA 1
ATOM 2490 C C . THR A 1 321 ? -8.736 -6.522 -16.677 1.00 97.81 321 THR A C 1
ATOM 2492 O O . THR A 1 321 ? -8.560 -7.186 -15.657 1.00 97.81 321 THR A O 1
ATOM 2495 N N . ASP A 1 322 ? -8.669 -7.054 -17.898 1.00 97.94 322 ASP A N 1
ATOM 2496 C CA . ASP A 1 322 ? -8.446 -8.480 -18.156 1.00 97.94 322 ASP A CA 1
ATOM 2497 C C . ASP A 1 322 ? -6.966 -8.766 -18.432 1.00 97.94 322 ASP A C 1
ATOM 2499 O O . ASP A 1 322 ? -6.467 -8.502 -19.528 1.00 97.94 322 ASP A O 1
ATOM 2503 N N . ILE A 1 323 ? -6.262 -9.341 -17.455 1.00 97.12 323 ILE A N 1
ATOM 2504 C CA . ILE A 1 323 ? -4.829 -9.639 -17.595 1.00 97.12 323 ILE A CA 1
ATOM 2505 C C . ILE A 1 323 ? -4.540 -10.696 -18.669 1.00 97.12 323 ILE A C 1
ATOM 2507 O O . ILE A 1 323 ? -3.470 -10.675 -19.277 1.00 97.12 323 ILE A O 1
ATOM 2511 N N . ASN A 1 324 ? -5.510 -11.561 -18.993 1.00 95.19 324 ASN A N 1
ATOM 2512 C CA . ASN A 1 324 ? -5.332 -12.556 -20.052 1.00 95.19 324 ASN A CA 1
ATOM 2513 C C . ASN A 1 324 ? -5.233 -11.874 -21.423 1.00 95.19 324 ASN A C 1
ATOM 2515 O O . ASN A 1 324 ? -4.456 -12.308 -22.272 1.00 95.19 324 ASN A O 1
ATOM 2519 N N . GLN A 1 325 ? -5.969 -10.774 -21.629 1.00 95.19 325 GLN A N 1
ATOM 2520 C CA . GLN A 1 325 ? -5.846 -9.941 -22.834 1.00 95.19 325 GLN A CA 1
ATOM 2521 C C . GLN A 1 325 ? -4.517 -9.179 -22.879 1.00 95.19 325 GLN A C 1
ATOM 2523 O O . GLN A 1 325 ? -4.041 -8.846 -23.965 1.00 95.19 325 GLN A O 1
ATOM 2528 N N . LEU A 1 326 ? -3.901 -8.938 -21.719 1.00 94.50 326 LEU A N 1
ATOM 2529 C CA . LEU A 1 326 ? -2.569 -8.342 -21.602 1.00 94.50 326 LEU A CA 1
ATOM 2530 C C . LEU A 1 326 ? -1.437 -9.363 -21.795 1.00 94.50 326 LEU A C 1
ATOM 2532 O O . LEU A 1 326 ? -0.280 -8.966 -21.918 1.00 94.50 326 LEU A O 1
ATOM 2536 N N . GLY A 1 327 ? -1.756 -10.659 -21.872 1.00 93.31 327 GLY A N 1
ATOM 2537 C CA . GLY A 1 327 ? -0.802 -11.716 -22.201 1.00 93.31 327 GLY A CA 1
ATOM 2538 C C . GLY A 1 327 ? 0.022 -12.232 -21.020 1.00 93.31 327 GLY A C 1
ATOM 2539 O O . GLY A 1 327 ? 1.077 -12.821 -21.248 1.00 93.31 327 GLY A O 1
ATOM 2540 N N . TYR A 1 328 ? -0.443 -12.038 -19.783 1.00 95.06 328 TYR A N 1
ATOM 2541 C CA . TYR A 1 328 ? 0.170 -12.634 -18.595 1.00 95.06 328 TYR A CA 1
ATOM 2542 C C . TYR A 1 328 ? -0.880 -13.248 -17.667 1.00 95.06 328 TYR A C 1
ATOM 2544 O O . TYR A 1 328 ? -2.077 -12.988 -17.774 1.00 95.06 328 TYR A O 1
ATOM 2552 N N . MET A 1 329 ? -0.413 -14.098 -16.758 1.00 94.94 329 MET A N 1
ATOM 2553 C CA . MET A 1 329 ? -1.227 -14.705 -15.714 1.00 94.94 329 MET A CA 1
ATOM 2554 C C . MET A 1 329 ? -0.394 -14.870 -14.449 1.00 94.94 329 MET A C 1
ATOM 2556 O O . MET A 1 329 ? 0.830 -14.993 -14.521 1.00 94.94 329 MET A O 1
ATOM 2560 N N . TYR A 1 330 ? -1.062 -14.911 -13.303 1.00 95.56 330 TYR A N 1
ATOM 2561 C CA . TYR A 1 330 ? -0.423 -15.257 -12.043 1.00 95.56 330 TYR A CA 1
ATOM 2562 C C . TYR A 1 330 ? -0.463 -16.768 -11.818 1.00 95.56 330 TYR A C 1
ATOM 2564 O O . TYR A 1 330 ? -1.474 -17.419 -12.087 1.00 95.56 330 TYR A O 1
ATOM 2572 N N . GLY A 1 331 ? 0.665 -17.317 -11.363 1.00 91.94 331 GLY A N 1
ATOM 2573 C CA . GLY A 1 331 ? 0.714 -18.660 -10.789 1.00 91.94 331 GLY A CA 1
ATOM 2574 C C . GLY A 1 331 ? 0.145 -18.679 -9.370 1.00 91.94 331 GLY A C 1
ATOM 2575 O O . GLY A 1 331 ? -0.363 -17.665 -8.898 1.00 91.94 331 GLY A O 1
ATOM 2576 N N . GLU A 1 332 ? 0.271 -19.823 -8.694 1.00 90.06 332 GLU A N 1
ATOM 2577 C CA . GLU A 1 332 ? -0.201 -19.966 -7.314 1.00 90.06 332 GLU A CA 1
ATOM 2578 C C . GLU A 1 332 ? 0.509 -18.985 -6.365 1.00 90.06 332 GLU A C 1
ATOM 2580 O O . GLU A 1 332 ? 1.741 -18.890 -6.360 1.00 90.06 332 GLU A O 1
ATOM 2585 N N . GLY A 1 333 ? -0.270 -18.283 -5.545 1.00 91.62 333 GLY A N 1
ATOM 2586 C CA . GLY A 1 333 ? 0.190 -17.367 -4.507 1.00 91.62 333 GLY A CA 1
ATOM 2587 C C . GLY A 1 333 ? -0.539 -17.576 -3.178 1.00 91.62 333 GLY A C 1
ATOM 2588 O O . GLY A 1 333 ? -1.549 -18.279 -3.074 1.00 91.62 333 GLY A O 1
ATOM 2589 N N . SER A 1 334 ? -0.016 -16.955 -2.123 1.00 90.94 334 SER A N 1
ATOM 2590 C CA . SER A 1 334 ? -0.479 -17.147 -0.741 1.00 90.94 334 SER A CA 1
ATOM 2591 C C . SER A 1 334 ? -1.922 -16.705 -0.453 1.00 90.94 334 SER A C 1
ATOM 2593 O O . SER A 1 334 ? -2.454 -17.036 0.612 1.00 90.94 334 SER A O 1
ATOM 2595 N N . LEU A 1 335 ? -2.559 -15.979 -1.377 1.00 90.31 335 LEU A N 1
ATOM 2596 C CA . LEU A 1 335 ? -3.920 -15.458 -1.239 1.00 90.31 335 LEU A CA 1
ATOM 2597 C C . LEU A 1 335 ? -4.950 -16.170 -2.135 1.00 90.31 335 LEU A C 1
ATOM 2599 O O . LEU A 1 335 ? -6.115 -15.778 -2.135 1.00 90.31 335 LEU A O 1
ATOM 2603 N N . ASP A 1 336 ? -4.559 -17.219 -2.869 1.00 85.06 336 ASP A N 1
ATOM 2604 C CA . ASP A 1 336 ? -5.464 -17.937 -3.787 1.00 85.06 336 ASP A CA 1
ATOM 2605 C C . ASP A 1 336 ? -6.476 -18.839 -3.074 1.00 85.06 336 ASP A C 1
ATOM 2607 O O . ASP A 1 336 ? -7.515 -19.195 -3.634 1.00 85.06 336 ASP A O 1
ATOM 2611 N N . LEU A 1 337 ? -6.179 -19.231 -1.835 1.00 65.25 337 LEU A N 1
ATOM 2612 C CA . LEU A 1 337 ? -7.064 -20.058 -1.025 1.00 65.25 337 LEU A CA 1
ATOM 2613 C C . LEU A 1 337 ? -7.955 -19.182 -0.136 1.00 65.25 337 LEU A C 1
ATOM 2615 O O . LEU A 1 337 ? -7.498 -18.149 0.361 1.00 65.25 337 LEU A O 1
ATOM 2619 N N . PRO A 1 338 ? -9.212 -19.599 0.120 1.00 57.38 338 PRO A N 1
ATOM 2620 C CA . PRO A 1 338 ? -10.077 -18.904 1.061 1.00 57.38 338 PRO A CA 1
ATOM 2621 C C . PRO A 1 338 ? -9.364 -18.762 2.405 1.00 57.38 338 PRO A C 1
ATOM 2623 O O . PRO A 1 338 ? -8.760 -19.704 2.922 1.00 57.38 338 PRO A O 1
ATOM 2626 N N . THR A 1 339 ? -9.415 -17.552 2.947 1.00 53.19 339 THR A N 1
ATOM 2627 C CA . THR A 1 339 ? -8.757 -17.183 4.194 1.00 53.19 339 THR A CA 1
ATOM 2628 C C . THR A 1 339 ? -9.226 -18.101 5.318 1.00 53.19 339 THR A C 1
ATOM 2630 O O . THR A 1 339 ? -10.390 -18.081 5.704 1.00 53.19 339 THR A O 1
ATOM 2633 N N . SER A 1 340 ? -8.326 -18.926 5.856 1.00 43.34 340 SER A N 1
ATOM 2634 C CA . SER A 1 340 ? -8.599 -19.666 7.085 1.00 43.34 340 SER A CA 1
ATOM 2635 C C . SER A 1 340 ? -8.403 -18.738 8.285 1.00 43.34 340 SER A C 1
ATOM 2637 O O . SER A 1 340 ? -7.277 -18.294 8.534 1.00 43.34 340 SER A O 1
ATOM 2639 N N . GLY A 1 341 ? -9.472 -18.489 9.037 1.00 49.47 341 GLY A N 1
ATOM 2640 C CA . GLY A 1 341 ? -9.456 -17.703 10.271 1.00 49.47 341 GLY A CA 1
ATOM 2641 C C . GLY A 1 341 ? -10.081 -16.317 10.109 1.00 49.47 341 GLY A C 1
ATOM 2642 O O . GLY A 1 341 ? -10.180 -15.824 8.984 1.00 49.47 341 GLY A O 1
ATOM 2643 N N . PRO A 1 342 ? -10.506 -15.708 11.224 1.00 47.31 342 PRO A N 1
ATOM 2644 C CA . PRO A 1 342 ? -11.293 -14.499 11.168 1.00 47.31 342 PRO A CA 1
ATOM 2645 C C . PRO A 1 342 ? -10.473 -13.306 10.689 1.00 47.31 342 PRO A C 1
ATOM 2647 O O . PRO A 1 342 ? -9.319 -13.109 11.077 1.00 47.31 342 PRO A O 1
ATOM 2650 N N . VAL A 1 343 ? -11.079 -12.535 9.796 1.00 59.56 343 VAL A N 1
ATOM 2651 C CA . VAL A 1 343 ? -10.498 -11.353 9.160 1.00 59.56 343 VAL A CA 1
ATOM 2652 C C . VAL A 1 343 ? -11.226 -10.112 9.680 1.00 59.56 343 VAL A C 1
ATOM 2654 O O . VAL A 1 343 ? -12.329 -10.186 10.214 1.00 59.56 343 VAL A O 1
ATOM 2657 N N . LEU A 1 344 ? -10.606 -8.943 9.558 1.00 62.38 344 LEU A N 1
ATOM 2658 C CA . LEU A 1 344 ? -11.261 -7.668 9.827 1.00 62.38 344 LEU A CA 1
ATOM 2659 C C . LEU A 1 344 ? -12.587 -7.570 9.042 1.00 62.38 344 LEU A C 1
ATOM 2661 O O . LEU A 1 344 ? -12.562 -7.605 7.814 1.00 62.38 344 LEU A O 1
ATOM 2665 N N . GLY A 1 345 ? -13.721 -7.460 9.743 1.00 55.28 345 GLY A N 1
ATOM 2666 C CA . GLY A 1 345 ? -15.053 -7.471 9.120 1.00 55.28 345 GLY A CA 1
ATOM 2667 C C . GLY A 1 345 ? -15.708 -8.852 8.982 1.00 55.28 345 GLY A C 1
ATOM 2668 O O . GLY A 1 345 ? -16.758 -8.948 8.351 1.00 55.28 345 GLY A O 1
ATOM 2669 N N . ASP A 1 346 ? -15.124 -9.904 9.565 1.00 63.91 346 ASP A N 1
ATOM 2670 C CA . ASP A 1 346 ? -15.749 -11.225 9.661 1.00 63.91 346 ASP A CA 1
ATOM 2671 C C . ASP A 1 346 ? -17.081 -11.138 10.437 1.00 63.91 346 ASP A C 1
ATOM 2673 O O . ASP A 1 346 ? -17.096 -10.603 11.549 1.00 63.91 346 ASP A O 1
ATOM 2677 N N . PRO A 1 347 ? -18.200 -11.663 9.898 1.00 60.59 347 PRO A N 1
ATOM 2678 C CA . PRO A 1 347 ? -19.463 -11.778 10.629 1.00 60.59 347 PRO A CA 1
ATOM 2679 C C . PRO A 1 347 ? -19.355 -12.511 11.977 1.00 60.59 347 PRO A C 1
ATOM 2681 O O . PRO A 1 347 ? -20.175 -12.273 12.864 1.00 60.59 347 PRO A O 1
ATOM 2684 N N . GLU A 1 348 ? -18.364 -13.392 12.145 1.00 62.28 348 GLU A N 1
ATOM 2685 C CA . GLU A 1 348 ? -18.063 -14.082 13.406 1.00 62.28 348 GLU A CA 1
ATOM 2686 C C . GLU A 1 348 ? -17.310 -13.193 14.419 1.00 62.28 348 GLU A C 1
ATOM 2688 O O . GLU A 1 348 ? -17.217 -13.554 15.594 1.00 62.28 348 GLU A O 1
ATOM 2693 N N . LEU A 1 349 ? -16.829 -12.011 14.002 1.00 66.31 349 LEU A N 1
ATOM 2694 C CA . LEU A 1 349 ? -16.246 -10.958 14.845 1.00 66.31 349 LEU A CA 1
ATOM 2695 C C . LEU A 1 349 ? -17.150 -9.713 14.889 1.00 66.31 349 LEU A C 1
ATOM 2697 O O . LEU A 1 349 ? -16.814 -8.683 14.291 1.00 66.31 349 LEU A O 1
ATOM 2701 N N . PRO A 1 350 ? -18.292 -9.755 15.600 1.00 72.81 350 PRO A N 1
ATOM 2702 C CA . PRO A 1 350 ? -19.199 -8.619 15.659 1.00 72.81 350 PRO A CA 1
ATOM 2703 C C . PRO A 1 350 ? -18.493 -7.392 16.245 1.00 72.81 350 PRO A C 1
ATOM 2705 O O . PRO A 1 350 ? -17.893 -7.431 17.324 1.00 72.81 350 PRO A O 1
ATOM 2708 N N . LEU A 1 351 ? -18.576 -6.285 15.510 1.00 80.94 351 LEU A N 1
ATOM 2709 C CA . LEU A 1 351 ? -18.042 -5.005 15.948 1.00 80.94 351 LEU A CA 1
ATOM 2710 C C . LEU A 1 351 ? -19.033 -4.320 16.886 1.00 80.94 351 LEU A C 1
ATOM 2712 O O . LEU A 1 351 ? -20.222 -4.219 16.597 1.00 80.94 351 LEU A O 1
ATOM 2716 N N . VAL A 1 352 ? -18.509 -3.822 17.998 1.00 83.25 352 VAL A N 1
ATOM 2717 C CA . VAL A 1 352 ? -19.239 -3.063 19.018 1.00 83.25 352 VAL A CA 1
ATOM 2718 C C . VAL A 1 352 ? -19.153 -1.563 18.744 1.00 83.25 352 VAL A C 1
ATOM 2720 O O . VAL A 1 352 ? -20.109 -0.834 18.999 1.00 83.25 352 VAL A O 1
ATOM 2723 N N . ALA A 1 353 ? -18.009 -1.093 18.245 1.00 86.19 353 ALA A N 1
ATOM 2724 C CA . ALA A 1 353 ? -17.768 0.316 17.959 1.00 86.19 353 ALA A CA 1
ATOM 2725 C C . ALA A 1 353 ? -16.666 0.494 16.911 1.00 86.19 353 ALA A C 1
ATOM 2727 O O . ALA A 1 353 ? -15.847 -0.404 16.686 1.00 86.19 353 ALA A O 1
ATOM 2728 N N . ILE A 1 354 ? -16.601 1.684 16.319 1.00 87.56 354 ILE A N 1
ATOM 2729 C CA . ILE A 1 354 ? -15.435 2.145 15.562 1.00 87.56 354 ILE A CA 1
ATOM 2730 C C . ILE A 1 354 ? -14.962 3.469 16.153 1.00 87.56 354 ILE A C 1
ATOM 2732 O O . ILE A 1 354 ? -15.748 4.401 16.313 1.00 87.56 354 ILE A O 1
ATOM 2736 N N . ALA A 1 355 ? -13.662 3.570 16.428 1.00 90.00 355 ALA A N 1
ATOM 2737 C CA . ALA A 1 355 ? -13.018 4.854 16.662 1.00 90.00 355 ALA A CA 1
ATOM 2738 C C . ALA A 1 355 ? -12.504 5.420 15.338 1.00 90.00 355 ALA A C 1
ATOM 2740 O O . ALA A 1 355 ? -11.748 4.758 14.628 1.00 90.00 355 ALA A O 1
ATOM 2741 N N . ARG A 1 356 ? -12.870 6.656 15.014 1.00 89.75 356 ARG A N 1
ATOM 2742 C CA . ARG A 1 356 ? -12.257 7.426 13.933 1.00 89.75 356 ARG A CA 1
ATOM 2743 C C . ARG A 1 356 ? -11.318 8.461 14.521 1.00 89.75 356 ARG A C 1
ATOM 2745 O O . ARG A 1 356 ? -11.754 9.322 15.279 1.00 89.75 356 ARG A O 1
ATOM 2752 N N . VAL A 1 357 ? -10.056 8.407 14.118 1.00 88.75 357 VAL A N 1
ATOM 2753 C CA . VAL A 1 357 ? -9.054 9.435 14.404 1.00 88.75 357 VAL A CA 1
ATOM 2754 C C . VAL A 1 357 ? -8.992 10.385 13.212 1.00 88.75 357 VAL A C 1
ATOM 2756 O O . VAL A 1 357 ? -8.891 9.956 12.062 1.00 88.75 357 VAL A O 1
ATOM 2759 N N . SER A 1 358 ? -9.086 11.683 13.484 1.00 86.94 358 SER A N 1
ATOM 2760 C CA . SER A 1 358 ? -9.081 12.753 12.481 1.00 86.94 358 SER A CA 1
ATOM 2761 C C . SER A 1 358 ? -8.329 13.988 12.988 1.00 86.94 358 SER A C 1
ATOM 2763 O O . SER A 1 358 ? -7.828 13.991 14.109 1.00 86.94 358 SER A O 1
ATOM 2765 N N . GLY A 1 359 ? -8.227 15.047 12.179 1.00 79.19 359 GLY A N 1
ATOM 2766 C CA . GLY A 1 359 ? -7.511 16.276 12.558 1.00 79.19 359 GLY A CA 1
ATOM 2767 C C . GLY A 1 359 ? -5.992 16.209 12.369 1.00 79.19 359 GLY A C 1
ATOM 2768 O O . GLY A 1 359 ? -5.288 17.117 12.799 1.00 79.19 359 GLY A O 1
ATOM 2769 N N . ILE A 1 360 ? -5.498 15.156 11.711 1.00 81.56 360 ILE A N 1
ATOM 2770 C CA . ILE A 1 360 ? -4.105 15.007 11.280 1.00 81.56 360 ILE A CA 1
ATOM 2771 C C . ILE A 1 360 ? -4.067 15.231 9.770 1.00 81.56 360 ILE A C 1
ATOM 2773 O O . ILE A 1 360 ? -4.750 14.522 9.025 1.00 81.56 360 ILE A O 1
ATOM 2777 N N . SER A 1 361 ? -3.286 16.204 9.303 1.00 77.38 361 SER A N 1
ATOM 2778 C CA . SER A 1 361 ? -3.184 16.513 7.876 1.00 77.38 361 SER A CA 1
ATOM 2779 C C . SER A 1 361 ? -1.823 16.136 7.308 1.00 77.38 361 SER A C 1
ATOM 2781 O O . SER A 1 361 ? -0.786 16.374 7.924 1.00 77.38 361 SER A O 1
ATOM 2783 N N . THR A 1 362 ? -1.810 15.667 6.059 1.00 72.38 362 THR A N 1
ATOM 2784 C CA . THR A 1 362 ? -0.569 15.525 5.277 1.00 72.38 362 THR A CA 1
ATOM 2785 C C . THR A 1 362 ? 0.124 16.861 4.986 1.00 72.38 362 THR A C 1
ATOM 2787 O O . THR A 1 362 ? 1.230 16.886 4.459 1.00 72.38 362 THR A O 1
ATOM 2790 N N . MET A 1 363 ? -0.521 17.984 5.311 1.00 68.25 363 MET A N 1
ATOM 2791 C CA . MET A 1 363 ? 0.055 19.326 5.232 1.00 68.25 363 MET A CA 1
ATOM 2792 C C . MET A 1 363 ? 0.865 19.700 6.477 1.00 68.25 363 MET A C 1
ATOM 2794 O O . MET A 1 363 ? 1.755 20.543 6.377 1.00 68.25 363 MET A O 1
ATOM 2798 N N . ASP A 1 364 ? 0.547 19.097 7.626 1.00 69.31 364 ASP A N 1
ATOM 2799 C CA . ASP A 1 364 ? 1.192 19.379 8.914 1.00 69.31 364 ASP A CA 1
ATOM 2800 C C . ASP A 1 364 ? 2.418 18.477 9.150 1.00 69.31 364 ASP A C 1
ATOM 2802 O O . ASP A 1 364 ? 3.231 18.735 10.038 1.00 69.31 364 ASP A O 1
ATOM 2806 N N . HIS A 1 365 ? 2.573 17.438 8.326 1.00 71.56 365 HIS A N 1
ATOM 2807 C CA . HIS A 1 365 ? 3.677 16.489 8.369 1.00 71.56 365 HIS A CA 1
ATOM 2808 C C . HIS A 1 365 ? 4.386 16.449 7.015 1.00 71.56 365 HIS A C 1
ATOM 2810 O O . HIS A 1 365 ? 3.785 16.110 5.998 1.00 71.56 365 HIS A O 1
ATOM 2816 N N . GLU A 1 366 ? 5.674 16.795 6.999 1.00 71.44 366 GLU A N 1
ATOM 2817 C CA . GLU A 1 366 ? 6.501 16.646 5.804 1.00 71.44 366 GLU A CA 1
ATOM 2818 C C . GLU A 1 366 ? 6.711 15.157 5.498 1.00 71.44 366 GLU A C 1
ATOM 2820 O O . GLU A 1 366 ? 7.286 14.421 6.302 1.00 71.44 366 GLU A O 1
ATOM 2825 N N . GLY A 1 367 ? 6.273 14.727 4.318 1.00 77.31 367 GLY A N 1
ATOM 2826 C CA . GLY A 1 367 ? 6.504 13.374 3.826 1.00 77.31 367 GLY A CA 1
ATOM 2827 C C . GLY A 1 367 ? 5.499 12.362 4.336 1.00 77.31 367 GLY A C 1
ATOM 2828 O O . GLY A 1 367 ? 4.407 12.697 4.797 1.00 77.31 367 GLY A O 1
ATOM 2829 N N . SER A 1 368 ? 5.863 11.092 4.194 1.00 86.00 368 SER A N 1
ATOM 2830 C CA . SER A 1 368 ? 5.090 9.995 4.764 1.00 86.00 368 SER A CA 1
ATOM 2831 C C . SER A 1 368 ? 5.175 10.001 6.288 1.00 86.00 368 SER A C 1
ATOM 2833 O O . SER A 1 368 ? 6.150 10.473 6.875 1.00 86.00 368 SER A O 1
ATOM 2835 N N . PHE A 1 369 ? 4.159 9.450 6.939 1.00 86.75 369 PHE A N 1
ATOM 2836 C CA . PHE A 1 369 ? 4.126 9.277 8.388 1.00 86.75 369 PHE A CA 1
ATOM 2837 C C . PHE A 1 369 ? 3.208 8.116 8.763 1.00 86.75 369 PHE A C 1
ATOM 2839 O O . PHE A 1 369 ? 2.453 7.601 7.935 1.00 86.75 369 PHE A O 1
ATOM 2846 N N . VAL A 1 370 ? 3.283 7.696 10.023 1.00 89.75 370 VAL A N 1
ATOM 2847 C CA . VAL A 1 370 ? 2.443 6.628 10.572 1.00 89.75 370 VAL A CA 1
ATOM 2848 C C . VAL A 1 370 ? 1.633 7.189 11.723 1.00 89.75 370 VAL A C 1
ATOM 2850 O O . VAL A 1 370 ? 2.206 7.746 12.660 1.00 89.75 370 VAL A O 1
ATOM 2853 N N . ILE A 1 371 ? 0.317 7.022 11.668 1.00 90.69 371 ILE A N 1
ATOM 2854 C CA . ILE A 1 371 ? -0.567 7.279 12.804 1.00 90.69 371 ILE A CA 1
ATOM 2855 C C . ILE A 1 371 ? -0.647 5.977 13.597 1.00 90.69 371 ILE A C 1
ATOM 2857 O O . ILE A 1 371 ? -1.030 4.936 13.065 1.00 90.69 371 ILE A O 1
ATOM 2861 N N . ARG A 1 372 ? -0.238 6.023 14.862 1.00 91.19 372 ARG A N 1
ATOM 2862 C CA . ARG A 1 372 ? -0.258 4.877 15.774 1.00 91.19 372 ARG A CA 1
ATOM 2863 C C . ARG A 1 372 ? -1.280 5.136 16.860 1.00 91.19 372 ARG A C 1
ATOM 2865 O O . ARG A 1 372 ? -1.191 6.155 17.554 1.00 91.19 372 ARG A O 1
ATOM 2872 N N . THR A 1 373 ? -2.218 4.210 17.009 1.00 91.44 373 THR A N 1
ATOM 2873 C CA . THR A 1 373 ? -3.229 4.270 18.064 1.00 91.44 373 THR A CA 1
ATOM 2874 C C . THR A 1 373 ? -2.949 3.174 19.073 1.00 91.44 373 THR A C 1
ATOM 2876 O O . THR A 1 373 ? -2.931 1.989 18.737 1.00 91.44 373 THR A O 1
ATOM 2879 N N . SER A 1 374 ? -2.761 3.578 20.321 1.00 91.75 374 SER A N 1
ATOM 2880 C CA . SER A 1 374 ? -2.586 2.672 21.447 1.00 91.75 374 SER A CA 1
ATOM 2881 C C . SER A 1 374 ? -3.786 2.733 22.374 1.00 91.75 374 SER A C 1
ATOM 2883 O O . SER A 1 374 ? -4.427 3.775 22.509 1.00 91.75 374 SER A O 1
ATOM 2885 N N . ALA A 1 375 ? -4.074 1.618 23.035 1.00 91.25 375 ALA A N 1
ATOM 2886 C CA . ALA A 1 375 ? -5.071 1.537 24.083 1.00 91.25 375 ALA A CA 1
ATOM 2887 C C . ALA A 1 375 ? -4.442 1.157 25.421 1.00 91.25 375 ALA A C 1
ATOM 2889 O O . ALA A 1 375 ? -3.580 0.277 25.509 1.00 91.25 375 ALA A O 1
ATOM 2890 N N . LYS A 1 376 ? -4.924 1.800 26.483 1.00 92.12 376 LYS A N 1
ATOM 2891 C CA . LYS A 1 376 ? -4.610 1.429 27.857 1.00 92.12 376 LYS A CA 1
ATOM 2892 C C . LYS A 1 376 ? -5.447 0.223 28.280 1.00 92.12 376 LYS A C 1
ATOM 2894 O O . LYS A 1 376 ? -6.672 0.310 28.378 1.00 92.12 376 LYS A O 1
ATOM 2899 N N . LEU A 1 377 ? -4.770 -0.882 28.569 1.00 90.19 377 LEU A N 1
ATOM 2900 C CA . LEU A 1 377 ? -5.356 -2.108 29.093 1.00 90.19 377 LEU A CA 1
ATOM 2901 C C . LEU A 1 377 ? -5.833 -1.936 30.542 1.00 90.19 377 LEU A C 1
ATOM 2903 O O . LEU A 1 377 ? -5.4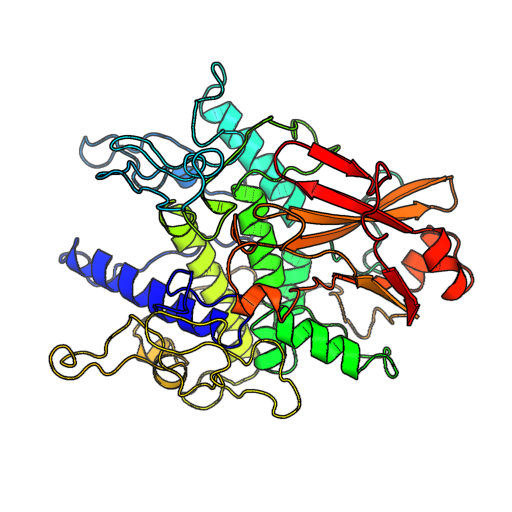09 -1.023 31.259 1.00 90.19 377 LEU A O 1
ATOM 2907 N N . ALA A 1 378 ? -6.701 -2.844 30.994 1.00 87.44 378 ALA A N 1
ATOM 2908 C CA . ALA A 1 378 ? -7.249 -2.825 32.354 1.00 87.44 378 ALA A CA 1
ATOM 2909 C C . ALA A 1 378 ? -6.169 -2.908 33.456 1.00 87.44 378 ALA A C 1
ATOM 2911 O O . ALA A 1 378 ? -6.352 -2.369 34.547 1.00 87.44 378 ALA A O 1
ATOM 2912 N N . ASP A 1 379 ? -5.028 -3.535 33.163 1.00 85.56 379 ASP A N 1
ATOM 2913 C CA . ASP A 1 379 ? -3.874 -3.648 34.066 1.00 85.56 379 ASP A CA 1
ATOM 2914 C C . ASP A 1 379 ? -2.938 -2.423 34.048 1.00 85.56 379 ASP A C 1
ATOM 2916 O O . ASP A 1 379 ? -1.952 -2.371 34.785 1.00 85.56 379 ASP A O 1
ATOM 2920 N N . GLY A 1 380 ? -3.252 -1.420 33.224 1.00 85.19 380 GLY A N 1
ATOM 2921 C CA . GLY A 1 380 ? -2.512 -0.172 33.108 1.00 85.19 380 GLY A CA 1
ATOM 2922 C C . GLY A 1 380 ? -1.408 -0.154 32.051 1.00 85.19 380 GLY A C 1
ATOM 2923 O O . GLY A 1 380 ? -0.840 0.921 31.847 1.00 85.19 380 GLY A O 1
ATOM 2924 N N . ARG A 1 381 ? -1.119 -1.271 31.369 1.00 88.00 381 ARG A N 1
ATOM 2925 C CA . ARG A 1 381 ? -0.201 -1.290 30.215 1.00 88.00 381 ARG A CA 1
ATOM 2926 C C . ARG A 1 381 ? -0.823 -0.583 29.014 1.00 88.00 381 ARG A C 1
ATOM 2928 O O . ARG A 1 381 ? -2.040 -0.510 28.891 1.00 88.00 381 ARG A O 1
ATOM 2935 N N . GLU A 1 382 ? 0.016 -0.086 28.118 1.00 88.31 382 GLU A N 1
ATOM 2936 C CA . GLU A 1 382 ? -0.400 0.521 26.854 1.00 88.31 382 GLU A CA 1
ATOM 2937 C C . GLU A 1 382 ? 0.024 -0.395 25.702 1.00 88.31 382 GLU A C 1
ATOM 2939 O O . GLU A 1 382 ? 1.156 -0.881 25.681 1.00 88.31 382 GLU A O 1
ATOM 2944 N N . VAL A 1 383 ? -0.903 -0.683 24.791 1.00 88.25 383 VAL A N 1
ATOM 2945 C CA . VAL A 1 383 ? -0.705 -1.611 23.670 1.00 88.25 383 VAL A CA 1
ATOM 2946 C C . VAL A 1 383 ? -1.137 -0.934 22.382 1.00 88.25 383 VAL A C 1
ATOM 2948 O O . VAL A 1 383 ? -2.221 -0.361 22.332 1.00 88.25 383 VAL A O 1
ATOM 2951 N N . GLU A 1 384 ? -0.310 -1.016 21.342 1.00 88.88 384 GLU A N 1
ATOM 2952 C CA . GLU A 1 384 ? -0.692 -0.571 20.002 1.00 88.88 384 GLU A CA 1
ATOM 2953 C C . GLU A 1 384 ? -1.803 -1.472 19.456 1.00 88.88 384 GLU A C 1
ATOM 2955 O O . GLU A 1 384 ? -1.649 -2.694 19.380 1.00 88.88 384 GLU A O 1
ATOM 2960 N N . ILE A 1 385 ? -2.926 -0.856 19.096 1.00 88.88 385 ILE A N 1
ATOM 2961 C CA . ILE A 1 385 ? -4.102 -1.541 18.553 1.00 88.88 385 ILE A CA 1
ATOM 2962 C C . ILE A 1 385 ? -4.354 -1.190 17.091 1.00 88.88 385 ILE A C 1
ATOM 2964 O O . ILE A 1 385 ? -5.147 -1.869 16.457 1.00 88.88 385 ILE A O 1
ATOM 2968 N N . ASP A 1 386 ? -3.697 -0.153 16.563 1.00 90.06 386 ASP A N 1
ATOM 2969 C CA . ASP A 1 386 ? -3.782 0.225 15.158 1.00 90.06 386 ASP A CA 1
ATOM 2970 C C . ASP A 1 386 ? -2.523 0.950 14.668 1.00 90.06 386 ASP A C 1
ATOM 2972 O O . ASP A 1 386 ? -1.871 1.689 15.419 1.00 90.06 386 ASP A O 1
ATOM 2976 N N . ARG A 1 387 ? -2.211 0.750 13.382 1.00 89.75 387 ARG A N 1
ATOM 2977 C CA . ARG A 1 387 ? -1.099 1.400 12.688 1.00 89.75 387 ARG A CA 1
ATOM 2978 C C . ARG A 1 387 ? -1.473 1.746 11.256 1.00 89.75 387 ARG A C 1
ATOM 2980 O O . ARG A 1 387 ? -1.419 0.907 10.344 1.00 89.75 387 ARG A O 1
ATOM 2987 N N . ASP A 1 388 ? -1.734 3.024 11.053 1.00 91.31 388 ASP A N 1
ATOM 2988 C CA . ASP A 1 388 ? -2.151 3.564 9.775 1.00 91.31 388 ASP A CA 1
ATOM 2989 C C . ASP A 1 388 ? -0.982 4.245 9.049 1.00 91.31 388 ASP A C 1
ATOM 2991 O O . ASP A 1 388 ? -0.435 5.257 9.495 1.00 91.31 388 ASP A O 1
ATOM 2995 N N . ALA A 1 389 ? -0.577 3.658 7.921 1.00 92.44 389 ALA A N 1
ATOM 2996 C CA . ALA A 1 389 ? 0.500 4.162 7.083 1.00 92.44 389 ALA A CA 1
ATOM 2997 C C . ALA A 1 389 ? -0.029 5.183 6.069 1.00 92.44 389 ALA A C 1
ATOM 2999 O O . ALA A 1 389 ? -0.823 4.869 5.166 1.00 92.44 389 ALA A O 1
ATOM 3000 N N . ILE A 1 390 ? 0.465 6.414 6.187 1.00 91.06 390 ILE A N 1
ATOM 3001 C CA . ILE A 1 390 ? 0.154 7.504 5.272 1.00 91.06 390 ILE A CA 1
ATOM 3002 C C . ILE A 1 390 ? 1.339 7.682 4.324 1.00 91.06 390 ILE A C 1
ATOM 3004 O O . ILE A 1 390 ? 2.274 8.432 4.603 1.00 91.06 390 ILE A O 1
ATOM 3008 N N . LEU A 1 391 ? 1.297 6.967 3.194 1.00 88.19 391 LEU A N 1
ATOM 3009 C CA . LEU A 1 391 ? 2.241 7.159 2.097 1.00 88.19 391 LEU A CA 1
ATOM 3010 C C . LEU A 1 391 ? 1.914 8.477 1.399 1.00 88.19 391 LEU A C 1
ATOM 3012 O O . LEU A 1 391 ? 0.853 8.640 0.793 1.00 88.19 391 LEU A O 1
ATOM 3016 N N . SER A 1 392 ? 2.825 9.430 1.515 1.00 80.31 392 SER A N 1
ATOM 3017 C CA . SER A 1 392 ? 2.600 10.801 1.082 1.00 80.31 392 SER A CA 1
ATOM 3018 C C . SER A 1 392 ? 3.766 11.297 0.229 1.00 80.31 392 SER A C 1
ATOM 3020 O O . SER A 1 392 ? 4.588 10.531 -0.279 1.00 80.31 392 SER A O 1
ATOM 3022 N N . ARG A 1 393 ? 3.760 12.606 0.007 1.00 71.81 393 ARG A N 1
ATOM 3023 C CA . ARG A 1 393 ? 4.787 13.402 -0.652 1.00 71.81 393 ARG A CA 1
ATOM 3024 C C . ARG A 1 393 ? 5.291 14.456 0.326 1.00 71.81 393 ARG A C 1
ATOM 3026 O O . ARG A 1 393 ? 4.549 14.872 1.215 1.00 71.81 393 ARG A O 1
ATOM 3033 N N . TRP A 1 394 ? 6.524 14.919 0.161 1.00 56.44 394 TRP A N 1
ATOM 3034 C CA . TRP A 1 394 ? 7.185 15.767 1.162 1.00 56.44 394 TRP A CA 1
ATOM 3035 C C . TRP A 1 394 ? 6.619 17.163 1.295 1.00 56.44 394 TRP A C 1
ATOM 3037 O O . TRP A 1 394 ? 6.571 17.706 2.396 1.00 56.44 394 TRP A O 1
ATOM 3047 N N . VAL A 1 395 ? 6.156 17.746 0.193 1.00 54.91 395 VAL A N 1
ATOM 3048 C CA . VAL A 1 395 ? 5.705 19.136 0.201 1.00 54.91 395 VAL A CA 1
ATOM 3049 C C . VAL A 1 395 ? 4.362 19.268 -0.504 1.00 54.91 395 VAL A C 1
ATOM 3051 O O . VAL A 1 395 ? 4.274 19.595 -1.689 1.00 54.91 395 VAL A O 1
ATOM 3054 N N . LEU A 1 396 ? 3.282 19.090 0.258 1.00 51.66 396 LEU A N 1
ATOM 3055 C CA . LEU A 1 396 ? 1.928 19.473 -0.163 1.00 51.66 396 LEU A CA 1
ATOM 3056 C C . LEU A 1 396 ? 1.625 20.956 0.155 1.00 51.66 396 LEU A C 1
ATOM 3058 O O . LEU A 1 396 ? 0.762 21.571 -0.481 1.00 51.66 396 LEU A O 1
ATOM 3062 N N . ALA A 1 397 ? 2.421 21.572 1.042 1.00 43.47 397 ALA A N 1
ATOM 3063 C CA . ALA A 1 397 ? 2.235 22.912 1.608 1.00 43.47 397 ALA A CA 1
ATOM 3064 C C . ALA A 1 397 ? 2.090 24.061 0.591 1.00 43.47 397 ALA A C 1
ATOM 3066 O O . ALA A 1 397 ? 1.436 25.054 0.892 1.00 43.47 397 ALA A O 1
ATOM 3067 N N . ASN A 1 398 ? 2.656 23.948 -0.618 1.00 45.91 398 ASN A N 1
ATOM 3068 C CA . ASN A 1 398 ? 2.710 25.038 -1.612 1.00 45.91 398 ASN A CA 1
ATOM 3069 C C . ASN A 1 398 ? 1.759 24.853 -2.812 1.00 45.91 398 ASN A C 1
ATOM 3071 O O . ASN A 1 398 ? 1.794 25.621 -3.779 1.00 45.91 398 ASN A O 1
ATOM 3075 N N . CYS A 1 399 ? 0.908 23.830 -2.785 1.00 50.31 399 CYS A N 1
ATOM 3076 C CA . CYS A 1 399 ? -0.099 23.602 -3.813 1.00 50.31 399 CYS A CA 1
ATOM 3077 C C . CYS A 1 399 ? -1.362 24.420 -3.487 1.00 50.31 399 CYS A C 1
ATOM 3079 O O . CYS A 1 399 ? -2.145 24.030 -2.629 1.00 50.31 399 CYS A O 1
ATOM 3081 N N . LYS A 1 400 ? -1.607 25.541 -4.190 1.00 46.06 400 LYS A N 1
ATOM 3082 C CA . LYS A 1 400 ? -2.800 26.402 -3.977 1.00 46.06 400 LYS A CA 1
ATOM 3083 C C . LYS A 1 400 ? -4.140 25.643 -4.036 1.00 46.06 400 LYS A C 1
ATOM 3085 O O . LYS A 1 400 ? -5.100 26.058 -3.397 1.00 46.06 400 LYS A O 1
ATOM 3090 N N . ASN A 1 401 ? -4.205 24.540 -4.789 1.00 45.28 401 ASN A N 1
ATOM 3091 C CA . ASN A 1 401 ? -5.392 23.681 -4.873 1.00 45.28 401 ASN A CA 1
ATOM 3092 C C . ASN A 1 401 ? -5.480 22.682 -3.704 1.00 45.28 401 ASN A C 1
ATOM 3094 O O . ASN A 1 401 ? -6.572 22.419 -3.218 1.00 45.28 401 ASN A O 1
ATOM 3098 N N . CYS A 1 402 ? -4.343 22.200 -3.199 1.00 45.44 402 CYS A N 1
ATOM 3099 C CA . CYS A 1 402 ? -4.247 21.304 -2.044 1.00 45.44 402 CYS A CA 1
ATOM 3100 C C . CYS A 1 402 ? -4.424 22.071 -0.717 1.00 45.44 402 CYS A C 1
ATOM 3102 O O . CYS A 1 402 ? -4.922 21.531 0.255 1.00 45.44 402 CYS A O 1
ATOM 3104 N N . GLN A 1 403 ? -4.106 23.371 -0.692 1.00 43.62 403 GLN A N 1
ATOM 3105 C CA . GLN A 1 403 ? -4.390 24.271 0.432 1.00 43.62 403 GLN A CA 1
ATOM 3106 C C . GLN A 1 403 ? -5.894 24.531 0.639 1.00 43.62 403 GLN A C 1
ATOM 3108 O O . GLN A 1 403 ? -6.302 24.864 1.748 1.00 43.62 403 GLN A O 1
ATOM 3113 N N . LYS A 1 404 ? -6.721 24.416 -0.415 1.00 39.69 404 LYS A N 1
ATOM 3114 C CA . LYS A 1 404 ? -8.183 24.588 -0.315 1.00 39.69 404 LYS A CA 1
ATOM 3115 C C . LYS A 1 404 ? -8.896 23.348 0.225 1.00 39.69 404 LYS A C 1
ATOM 3117 O O . LYS A 1 404 ? -9.922 23.498 0.877 1.00 39.69 404 LYS A O 1
ATOM 3122 N N . ASN A 1 405 ? -8.332 22.169 -0.017 1.00 43.91 405 ASN A N 1
ATOM 3123 C CA . ASN A 1 405 ? -8.828 20.892 0.473 1.00 43.91 405 ASN A CA 1
ATOM 3124 C C . ASN A 1 405 ? -7.776 20.347 1.434 1.00 43.91 405 ASN A C 1
ATOM 3126 O O . ASN A 1 405 ? -6.949 19.545 1.003 1.00 43.91 405 ASN A O 1
ATOM 3130 N N . LYS A 1 406 ? -7.754 20.821 2.691 1.00 47.66 406 LYS A N 1
ATOM 3131 C CA . LYS A 1 406 ? -6.923 20.190 3.728 1.00 47.66 406 LYS A CA 1
ATOM 3132 C C . LYS A 1 406 ? -7.118 18.681 3.601 1.00 47.66 406 LYS A C 1
ATOM 3134 O O . LYS A 1 406 ? -8.244 18.201 3.706 1.00 47.66 406 LYS A O 1
ATOM 3139 N N . LEU A 1 407 ? -6.049 17.970 3.254 1.00 61.56 407 LEU A N 1
ATOM 3140 C CA . LEU A 1 407 ? -6.077 16.521 3.113 1.00 61.56 407 LEU A CA 1
ATOM 3141 C C . LEU A 1 407 ? -6.027 15.968 4.532 1.00 61.56 407 LEU A C 1
ATOM 3143 O O . LEU A 1 407 ? -4.963 15.610 5.042 1.00 61.56 407 LEU A O 1
ATOM 3147 N N . ASP A 1 408 ? -7.165 16.058 5.208 1.00 68.62 408 ASP A N 1
ATOM 3148 C CA . ASP A 1 408 ? -7.368 15.432 6.499 1.00 68.62 408 ASP A CA 1
ATOM 3149 C C . ASP A 1 408 ? -7.270 13.923 6.282 1.00 68.62 408 ASP A C 1
ATOM 3151 O O . ASP A 1 408 ? -7.895 13.350 5.387 1.00 68.62 408 ASP A O 1
ATOM 3155 N N . THR A 1 409 ? -6.420 13.291 7.076 1.00 75.44 409 THR A N 1
ATOM 3156 C CA . THR A 1 409 ? -6.304 11.840 7.111 1.00 75.44 409 THR A CA 1
ATOM 3157 C C . THR A 1 409 ? -7.295 11.297 8.126 1.00 75.44 409 THR A C 1
ATOM 3159 O O . THR A 1 409 ? -7.516 11.892 9.185 1.00 75.44 409 THR A O 1
ATOM 3162 N N . TYR A 1 410 ? -7.922 10.178 7.772 1.00 83.31 410 TYR A N 1
ATOM 3163 C CA . TYR A 1 410 ? -8.892 9.502 8.616 1.00 83.31 410 TYR A CA 1
ATOM 3164 C C . TYR A 1 410 ? -8.444 8.066 8.849 1.00 83.31 410 TYR A C 1
ATOM 3166 O O . TYR A 1 410 ? -8.380 7.264 7.912 1.00 83.31 410 TYR A O 1
ATOM 3174 N N . THR A 1 411 ? -8.179 7.753 10.109 1.00 87.31 411 THR A N 1
ATOM 3175 C CA . THR A 1 411 ? -7.846 6.407 10.572 1.00 87.31 411 THR A CA 1
ATOM 3176 C C . THR A 1 411 ? -9.061 5.824 11.279 1.00 87.31 411 THR A C 1
ATOM 3178 O O . THR A 1 411 ? -9.763 6.542 11.989 1.00 87.31 411 THR A O 1
ATOM 3181 N N . TYR A 1 412 ? -9.337 4.536 11.073 1.00 87.75 412 TYR A N 1
ATOM 3182 C CA . TYR A 1 412 ? -10.528 3.869 11.599 1.00 87.75 412 TYR A CA 1
ATOM 3183 C C . TYR A 1 412 ? -10.121 2.590 12.322 1.00 87.75 412 TYR A C 1
ATOM 3185 O O . TYR A 1 412 ? -9.544 1.701 11.702 1.00 87.75 412 TYR A O 1
ATOM 3193 N N . ILE A 1 413 ? -10.459 2.499 13.6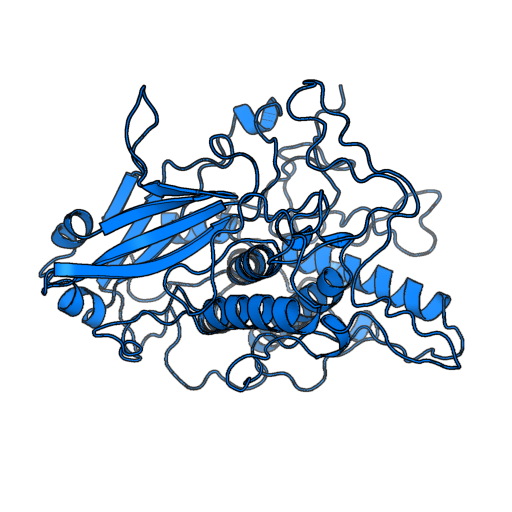05 1.00 89.00 413 ILE A N 1
ATOM 3194 C CA . ILE A 1 413 ? -10.076 1.408 14.494 1.00 89.00 413 ILE A CA 1
ATOM 3195 C C . ILE A 1 413 ? -11.349 0.681 14.949 1.00 89.00 413 ILE A C 1
ATOM 3197 O O . ILE A 1 413 ? -12.139 1.259 15.701 1.00 89.00 413 ILE A O 1
ATOM 3201 N N . PRO A 1 414 ? -11.595 -0.554 14.485 1.00 87.31 414 PRO A N 1
ATOM 3202 C CA . PRO A 1 414 ? -12.737 -1.352 14.903 1.00 87.31 414 PRO A CA 1
ATOM 3203 C C . PRO A 1 414 ? -12.515 -1.989 16.283 1.00 87.31 414 PRO A C 1
ATOM 3205 O O . PRO A 1 414 ? -11.441 -2.508 16.582 1.00 87.31 414 PRO A O 1
ATOM 3208 N N . PHE A 1 415 ? -13.561 -2.007 17.108 1.00 86.94 415 PHE A N 1
ATOM 3209 C CA . PHE A 1 415 ? -13.577 -2.635 18.429 1.00 86.94 415 PHE A CA 1
ATOM 3210 C C . PHE A 1 415 ? -14.593 -3.773 18.450 1.00 86.94 415 PHE A C 1
ATOM 3212 O O . PHE A 1 415 ? -15.782 -3.541 18.255 1.00 86.94 415 PHE A O 1
ATOM 3219 N N . GLY A 1 416 ? -14.130 -4.993 18.721 1.00 85.31 416 GLY A N 1
ATOM 3220 C CA . GLY A 1 416 ? -14.983 -6.126 19.097 1.00 85.31 416 GLY A CA 1
ATOM 3221 C C . GLY A 1 416 ? -15.102 -6.264 20.618 1.00 85.31 416 GLY A C 1
ATOM 3222 O O . GLY A 1 416 ? -14.366 -5.616 21.368 1.00 85.31 416 GLY A O 1
ATOM 3223 N N . GLU A 1 417 ? -15.987 -7.144 21.089 1.00 85.19 417 GLU A N 1
ATOM 3224 C CA . GLU A 1 417 ? -16.206 -7.364 22.529 1.00 85.19 417 GLU A CA 1
ATOM 3225 C C . GLU A 1 417 ? -14.924 -7.743 23.287 1.00 85.19 417 GLU A C 1
ATOM 3227 O O . GLU A 1 417 ? -14.701 -7.310 24.417 1.00 85.19 417 GLU A O 1
ATOM 3232 N N . ASP A 1 418 ? -14.056 -8.540 22.670 1.00 86.19 418 ASP A N 1
ATOM 3233 C CA . ASP A 1 418 ? -12.819 -9.012 23.290 1.00 86.19 418 ASP A CA 1
ATOM 3234 C C . ASP A 1 418 ? -11.830 -7.871 23.536 1.00 86.19 418 ASP A C 1
ATOM 3236 O O . ASP A 1 418 ? -11.205 -7.812 24.600 1.00 86.19 418 ASP A O 1
ATOM 3240 N N . LEU A 1 419 ? -11.740 -6.925 22.596 1.00 88.31 419 LEU A N 1
ATOM 3241 C CA . LEU A 1 419 ? -10.920 -5.730 22.767 1.00 88.31 419 LEU A CA 1
ATOM 3242 C C . LEU A 1 419 ? -11.516 -4.803 23.832 1.00 88.31 419 LEU A C 1
ATOM 3244 O O . LEU A 1 419 ? -10.773 -4.302 24.673 1.00 88.31 419 LEU A O 1
ATOM 3248 N N . MET A 1 420 ? -12.846 -4.644 23.857 1.00 89.25 420 MET A N 1
ATOM 3249 C CA . MET A 1 420 ? -13.555 -3.889 24.902 1.00 89.25 420 MET A CA 1
ATOM 3250 C C . MET A 1 420 ? -13.231 -4.430 26.300 1.00 89.25 420 MET A C 1
ATOM 3252 O O . MET A 1 420 ? -12.863 -3.671 27.200 1.00 89.25 420 MET A O 1
ATOM 3256 N N . ARG A 1 421 ? -13.273 -5.759 26.469 1.00 89.19 421 ARG A N 1
ATOM 3257 C CA . ARG A 1 421 ? -12.896 -6.411 27.732 1.00 89.19 421 ARG A CA 1
ATOM 3258 C C . ARG A 1 421 ? -11.422 -6.200 28.072 1.00 89.19 421 ARG A C 1
ATOM 3260 O O . ARG A 1 421 ? -11.117 -5.903 29.226 1.00 89.19 421 ARG A O 1
ATOM 3267 N N . ALA A 1 422 ? -10.517 -6.307 27.098 1.00 88.56 422 ALA A N 1
ATOM 3268 C CA . ALA A 1 422 ? -9.079 -6.129 27.322 1.00 88.56 422 ALA A CA 1
ATOM 3269 C C . ALA A 1 422 ? -8.722 -4.715 27.828 1.00 88.56 422 ALA A C 1
ATOM 3271 O O . ALA A 1 422 ? -7.870 -4.562 28.709 1.00 88.56 422 ALA A O 1
ATOM 3272 N N . ILE A 1 423 ? -9.407 -3.683 27.326 1.00 91.00 423 ILE A N 1
ATOM 3273 C CA . ILE A 1 423 ? -9.203 -2.283 27.750 1.00 91.00 423 ILE A CA 1
ATOM 3274 C C . ILE A 1 423 ? -10.025 -1.898 28.996 1.00 91.00 423 ILE A C 1
ATOM 3276 O O . ILE A 1 423 ? -9.909 -0.781 29.518 1.00 91.00 423 ILE A O 1
ATOM 3280 N N . GLY A 1 424 ? -10.858 -2.820 29.492 1.00 90.69 424 GLY A N 1
ATOM 3281 C CA . GLY A 1 424 ? -11.788 -2.574 30.592 1.00 90.69 424 GLY A CA 1
ATOM 3282 C C . GLY A 1 424 ? -12.766 -1.444 30.268 1.00 90.69 424 GLY A C 1
ATOM 3283 O O . GLY A 1 424 ? -12.891 -0.509 31.062 1.00 90.69 424 GLY A O 1
ATOM 3284 N N . ALA A 1 425 ? -13.350 -1.478 29.068 1.00 91.44 425 ALA A N 1
ATOM 3285 C CA . ALA A 1 425 ? -14.447 -0.614 28.647 1.00 91.44 425 ALA A CA 1
ATOM 3286 C C . ALA A 1 425 ? -15.770 -1.378 28.800 1.00 91.44 425 ALA A C 1
ATOM 3288 O O . ALA A 1 425 ? -15.910 -2.487 28.281 1.00 91.44 425 ALA A O 1
ATOM 3289 N N . GLU A 1 426 ? -16.729 -0.795 29.518 1.00 89.62 426 GLU A N 1
ATOM 3290 C CA . GLU A 1 426 ? -18.067 -1.369 29.722 1.00 89.62 426 GLU A CA 1
ATOM 3291 C C . GLU A 1 426 ? -19.061 -0.854 28.670 1.00 89.62 426 GLU A C 1
ATOM 3293 O O . GLU A 1 426 ? -20.084 -1.482 28.404 1.00 89.62 426 GLU A O 1
ATOM 3298 N N . SER A 1 427 ? -18.739 0.281 28.049 1.00 88.06 427 SER A N 1
ATOM 3299 C CA . SER A 1 427 ? -19.529 0.956 27.024 1.00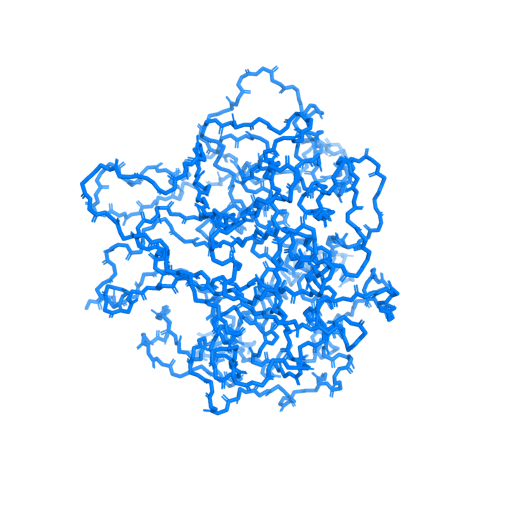 88.06 427 SER A CA 1
ATOM 3300 C C . SER A 1 427 ? -18.627 1.615 25.979 1.00 88.06 427 SER A C 1
ATOM 3302 O O . SER A 1 427 ? -17.431 1.823 26.209 1.00 88.06 427 SER A O 1
ATOM 3304 N N . LYS A 1 428 ? -19.178 1.968 24.811 1.00 84.31 428 LYS A N 1
ATOM 3305 C CA . LYS A 1 428 ? -18.397 2.633 23.754 1.00 84.31 428 LYS A CA 1
ATOM 3306 C C . LYS A 1 428 ? -17.913 4.023 24.179 1.00 84.31 428 LYS A C 1
ATOM 3308 O O . LYS A 1 428 ? -16.858 4.476 23.743 1.00 84.31 428 LYS A O 1
ATOM 3313 N N . GLU A 1 429 ? -18.638 4.666 25.089 1.00 86.38 429 GLU A N 1
ATOM 3314 C CA . GLU A 1 429 ? -18.284 5.947 25.695 1.00 86.38 429 GLU A CA 1
ATOM 3315 C C . GLU A 1 429 ? -16.971 5.864 26.493 1.00 86.38 429 GLU A C 1
ATOM 3317 O O . GLU A 1 429 ? -16.226 6.846 26.555 1.00 86.38 429 GLU A O 1
ATOM 3322 N N . ASP A 1 430 ? -16.632 4.689 27.034 1.00 88.94 430 ASP A N 1
ATOM 3323 C CA . ASP A 1 430 ? -15.389 4.492 27.782 1.00 88.94 430 ASP A CA 1
ATOM 3324 C C . ASP A 1 430 ? -14.156 4.488 26.871 1.00 88.94 430 ASP A C 1
ATOM 3326 O O . ASP A 1 430 ? -13.075 4.888 27.319 1.00 88.94 430 ASP A O 1
ATOM 3330 N N . ILE A 1 431 ? -14.308 4.075 25.602 1.00 90.25 431 ILE A N 1
ATOM 3331 C CA . ILE A 1 431 ? -13.205 3.847 24.652 1.00 90.25 431 ILE A CA 1
ATOM 3332 C C . ILE A 1 431 ? -12.327 5.088 24.535 1.00 90.25 431 ILE A C 1
ATOM 3334 O O . ILE A 1 431 ? -11.111 4.987 24.678 1.00 90.25 431 ILE A O 1
ATOM 3338 N N . HIS A 1 432 ? -12.926 6.266 24.336 1.00 88.31 432 HIS A N 1
ATOM 3339 C CA . HIS A 1 432 ? -12.182 7.508 24.109 1.00 88.31 432 HIS A CA 1
ATOM 3340 C C . HIS A 1 432 ? -11.149 7.777 25.215 1.00 88.31 432 HIS A C 1
ATOM 3342 O O . HIS A 1 432 ? -10.027 8.194 24.940 1.00 88.31 432 HIS A O 1
ATOM 3348 N N . SER A 1 433 ? -11.498 7.512 26.478 1.00 87.81 433 SER A N 1
ATOM 3349 C CA . SER A 1 433 ? -10.602 7.736 27.623 1.00 87.81 433 SER A CA 1
ATOM 3350 C C . SER A 1 433 ? -9.417 6.761 27.695 1.00 87.81 433 SER A C 1
ATOM 3352 O O . SER A 1 433 ? -8.493 6.971 28.485 1.00 87.81 433 SER A O 1
ATOM 3354 N N . LYS A 1 434 ? -9.452 5.689 26.897 1.00 90.94 434 LYS A N 1
ATOM 3355 C CA . LYS A 1 434 ? -8.442 4.627 26.857 1.00 90.94 434 LYS A CA 1
ATOM 3356 C C . LYS A 1 434 ? -7.451 4.793 25.714 1.00 90.94 434 LYS A C 1
ATOM 3358 O O . LYS A 1 434 ? -6.455 4.076 25.725 1.00 90.94 434 LYS A O 1
ATOM 3363 N N . LEU A 1 435 ? -7.717 5.673 24.747 1.00 92.31 435 LEU A N 1
ATOM 3364 C CA . LEU A 1 435 ? -6.909 5.791 23.537 1.00 92.31 435 LEU A CA 1
ATOM 3365 C C . LEU A 1 435 ? -5.856 6.891 23.638 1.00 92.31 435 LEU A C 1
ATOM 3367 O O . LEU A 1 435 ? -6.125 8.002 24.095 1.00 92.31 435 LEU A O 1
ATOM 3371 N N . THR A 1 436 ? -4.678 6.581 23.112 1.00 90.75 436 THR A N 1
ATOM 3372 C CA . THR A 1 436 ? -3.606 7.535 22.846 1.00 90.75 436 THR A CA 1
ATOM 3373 C C . THR A 1 436 ? -3.256 7.465 21.368 1.00 90.75 436 THR A C 1
ATOM 3375 O O . THR A 1 436 ? -3.101 6.378 20.813 1.00 90.75 436 THR A O 1
ATOM 3378 N N . VAL A 1 437 ? -3.089 8.623 20.731 1.00 89.75 437 VAL A N 1
ATOM 3379 C CA . VAL A 1 437 ? -2.632 8.721 19.341 1.00 89.75 437 VAL A CA 1
ATOM 3380 C C . VAL A 1 437 ? -1.244 9.350 19.313 1.00 89.75 437 VAL A C 1
ATOM 3382 O O . VAL A 1 437 ? -0.990 10.374 19.956 1.00 89.75 437 VAL A O 1
ATOM 3385 N N . SER A 1 438 ? -0.343 8.743 18.551 1.00 87.38 438 SER A N 1
ATOM 3386 C CA . SER A 1 438 ? 0.985 9.282 18.262 1.00 87.38 438 SER A CA 1
ATOM 3387 C C . SER A 1 438 ? 1.245 9.276 16.762 1.00 87.38 438 SER A C 1
ATOM 3389 O O . SER A 1 438 ? 0.648 8.496 16.018 1.00 87.38 438 SER A O 1
ATOM 3391 N N . VAL A 1 439 ? 2.130 10.166 16.317 1.00 84.69 439 VAL A N 1
ATOM 3392 C CA . VAL A 1 439 ? 2.559 10.222 14.919 1.00 84.69 439 VAL A CA 1
ATOM 3393 C C . VAL A 1 439 ? 4.047 9.906 14.867 1.00 84.69 439 VAL A C 1
ATOM 3395 O O . VAL A 1 439 ? 4.862 10.575 15.507 1.00 84.69 439 VAL A O 1
ATOM 3398 N N . GLN A 1 440 ? 4.401 8.874 14.106 1.00 84.31 440 GLN A N 1
ATOM 3399 C CA . GLN A 1 440 ? 5.782 8.583 13.742 1.00 84.31 440 GLN A CA 1
ATOM 3400 C C . GLN A 1 440 ? 6.081 9.294 12.427 1.00 84.31 440 GLN A C 1
ATOM 3402 O O . GLN A 1 440 ? 5.555 8.928 11.374 1.00 84.31 440 GLN A O 1
ATOM 3407 N N . THR A 1 441 ? 6.947 10.295 12.491 1.00 78.50 441 THR A N 1
ATOM 3408 C CA . THR A 1 441 ? 7.577 10.897 11.315 1.00 78.50 441 THR A CA 1
ATOM 3409 C C . THR A 1 441 ? 8.981 10.313 11.155 1.00 78.50 441 THR A C 1
ATOM 3411 O O . THR A 1 441 ? 9.436 9.480 11.951 1.00 78.50 441 THR A O 1
ATOM 3414 N N . ARG A 1 442 ? 9.708 10.712 10.110 1.00 67.81 442 ARG A N 1
ATOM 3415 C CA . ARG A 1 442 ? 11.092 10.260 9.942 1.00 67.81 442 ARG A CA 1
ATOM 3416 C C . ARG A 1 442 ? 11.975 10.772 11.091 1.00 67.81 442 ARG A C 1
ATOM 3418 O O . ARG A 1 442 ? 12.134 11.973 11.270 1.00 67.81 442 ARG A O 1
ATOM 3425 N N . GLY A 1 443 ? 12.567 9.845 11.848 1.00 52.78 443 GLY A N 1
ATOM 3426 C CA . GLY A 1 443 ? 13.532 10.130 12.919 1.00 52.78 443 GLY A CA 1
ATOM 3427 C C . GLY A 1 443 ? 12.944 10.438 14.301 1.00 52.78 443 GLY A C 1
ATOM 3428 O O . GLY A 1 443 ? 13.712 10.512 15.257 1.00 52.78 443 GLY A O 1
ATOM 3429 N N . GLN A 1 444 ? 11.621 10.580 14.451 1.00 56.88 444 GLN A N 1
ATOM 3430 C CA . GLN A 1 444 ? 10.984 10.861 15.744 1.00 56.88 444 GLN A CA 1
ATOM 3431 C C . GLN A 1 444 ? 9.629 10.150 15.877 1.00 56.88 444 GLN A C 1
ATOM 3433 O O . GLN A 1 444 ? 8.811 10.163 14.959 1.00 56.88 444 GLN A O 1
ATOM 3438 N N . ILE A 1 445 ? 9.381 9.561 17.050 1.00 52.28 445 ILE A N 1
ATOM 3439 C CA . ILE A 1 445 ? 8.027 9.255 17.524 1.00 52.28 445 ILE A CA 1
ATOM 3440 C C . ILE A 1 445 ? 7.725 10.300 18.586 1.00 52.28 445 ILE A C 1
ATOM 3442 O O . ILE A 1 445 ? 8.394 10.349 19.619 1.00 52.28 445 ILE A O 1
ATOM 3446 N N . ALA A 1 446 ? 6.748 11.157 18.319 1.00 47.22 446 ALA A N 1
ATOM 3447 C CA . ALA A 1 446 ? 6.297 12.136 19.289 1.00 47.22 446 ALA A CA 1
ATOM 3448 C C . ALA A 1 446 ? 4.845 11.825 19.672 1.00 47.22 446 ALA A C 1
ATOM 3450 O O . ALA A 1 446 ? 4.006 11.628 18.782 1.00 47.22 446 ALA A O 1
ATOM 3451 N N . PRO A 1 447 ? 4.501 11.802 20.976 1.00 48.50 447 PRO A N 1
ATOM 3452 C CA . PRO A 1 447 ? 3.106 11.978 21.343 1.00 48.50 447 PRO A CA 1
ATOM 3453 C C . PRO A 1 447 ? 2.660 13.326 20.774 1.00 48.50 447 PRO A C 1
ATOM 3455 O O . PRO A 1 447 ? 3.428 14.290 20.803 1.00 48.50 447 PRO A O 1
ATOM 3458 N N . VAL A 1 448 ? 1.432 13.419 20.270 1.00 46.88 448 VAL A N 1
ATOM 3459 C CA . VAL A 1 448 ? 0.907 14.707 19.805 1.00 46.88 448 VAL A CA 1
ATOM 3460 C C . VAL A 1 448 ? 0.744 15.617 21.038 1.00 46.88 448 VAL A C 1
ATOM 3462 O O . VAL A 1 448 ? -0.241 15.505 21.766 1.00 46.88 448 VAL A O 1
ATOM 3465 N N . LYS A 1 449 ? 1.751 16.449 21.359 1.00 32.84 449 LYS A N 1
ATOM 3466 C CA . LYS A 1 449 ? 1.771 17.337 22.540 1.00 32.84 449 LYS A CA 1
ATOM 3467 C C . LYS A 1 449 ? 2.303 18.749 22.243 1.00 32.84 449 LYS A C 1
ATOM 3469 O O . LYS A 1 449 ? 3.205 18.952 21.442 1.00 32.84 449 LYS A O 1
ATOM 3474 N N . ASP A 1 450 ? 1.689 19.689 22.960 1.00 36.94 450 ASP A N 1
ATOM 3475 C CA . ASP A 1 450 ? 1.774 21.157 22.973 1.00 36.94 450 ASP A CA 1
ATOM 3476 C C . ASP A 1 450 ? 3.185 21.784 23.009 1.00 36.94 450 ASP A C 1
ATOM 3478 O O . ASP A 1 450 ? 3.965 21.567 23.934 1.00 36.94 450 ASP A O 1
ATOM 3482 N N . SER A 1 451 ? 3.452 22.660 22.034 1.00 30.42 451 SER A N 1
ATOM 3483 C CA . SER A 1 451 ? 4.016 24.000 22.273 1.00 30.42 451 SER A CA 1
ATOM 3484 C C . SER A 1 451 ? 3.608 24.917 21.107 1.00 30.42 451 SER A C 1
ATOM 3486 O O . SER A 1 451 ? 4.218 24.888 20.046 1.00 30.42 451 SER A O 1
ATOM 3488 N N . PHE A 1 452 ? 2.551 25.721 21.297 1.00 29.39 452 PHE A N 1
ATOM 3489 C CA . PHE A 1 452 ? 2.037 26.757 20.363 1.00 29.39 452 PHE A CA 1
ATOM 3490 C C . PHE A 1 452 ? 1.041 26.356 19.240 1.00 29.39 452 PHE A C 1
ATOM 3492 O O . PHE A 1 452 ? 1.107 26.893 18.137 1.00 29.39 452 PHE A O 1
ATOM 3499 N N . GLY A 1 453 ? 0.012 25.549 19.537 1.00 32.19 453 GLY A N 1
ATOM 3500 C CA . GLY A 1 453 ? -1.268 25.653 18.802 1.00 32.19 453 GLY A CA 1
ATOM 3501 C C . GLY A 1 453 ? -1.492 24.773 17.560 1.00 32.19 453 GLY A C 1
ATOM 3502 O O . GLY A 1 453 ? -2.085 25.250 16.595 1.00 32.19 453 GLY A O 1
ATOM 3503 N N . ALA A 1 454 ? -1.121 23.489 17.602 1.00 38.34 454 ALA A N 1
ATOM 3504 C CA . ALA A 1 454 ? -1.654 22.471 16.683 1.00 38.34 454 ALA A CA 1
ATOM 3505 C C . ALA A 1 454 ? -2.781 21.647 17.347 1.00 38.34 454 ALA A C 1
ATOM 3507 O O . ALA A 1 454 ? -2.773 21.428 18.559 1.00 38.34 454 ALA A O 1
ATOM 3508 N N . VAL A 1 455 ? -3.776 21.258 16.543 1.00 45.47 455 VAL A N 1
ATOM 3509 C CA . VAL A 1 455 ? -5.073 20.660 16.919 1.00 45.47 455 VAL A CA 1
ATOM 3510 C C . VAL A 1 455 ? -4.877 19.234 17.460 1.00 45.47 455 VAL A C 1
ATOM 3512 O O . VAL A 1 455 ? -4.130 18.459 16.873 1.00 45.47 455 VAL A O 1
ATOM 3515 N N . GLN A 1 456 ? -5.520 18.873 18.580 1.00 55.22 456 GLN A N 1
ATOM 3516 C CA . GLN A 1 456 ? -5.540 17.473 19.032 1.00 55.22 456 GLN A CA 1
ATOM 3517 C C . GLN A 1 456 ? -6.205 16.588 17.970 1.00 55.22 456 GLN A C 1
ATOM 3519 O O . GLN A 1 456 ? -7.198 17.030 17.386 1.00 55.22 456 GLN A O 1
ATOM 3524 N N . PRO A 1 457 ? -5.735 15.345 17.750 1.00 66.19 457 PRO A N 1
ATOM 3525 C CA . PRO A 1 457 ? -6.483 14.417 16.927 1.00 66.19 457 PRO A CA 1
ATOM 3526 C C . PRO A 1 457 ? -7.874 14.233 17.537 1.00 66.19 457 PRO A C 1
ATOM 3528 O O . PRO A 1 457 ? -8.016 13.947 18.726 1.00 66.19 457 PRO A O 1
ATOM 3531 N N . LEU A 1 458 ? -8.904 14.455 16.729 1.00 79.50 458 LEU A N 1
ATOM 3532 C CA . LEU A 1 458 ? -10.288 14.276 17.143 1.00 79.50 458 LEU A CA 1
ATOM 3533 C C . LEU A 1 458 ? -10.614 12.789 17.044 1.00 79.50 458 LEU A C 1
ATOM 3535 O O . LEU A 1 458 ? -10.513 12.211 15.958 1.00 79.50 458 LEU A O 1
ATOM 3539 N N . ILE A 1 459 ? -10.986 12.192 18.176 1.00 82.94 459 ILE A N 1
ATOM 3540 C CA . ILE A 1 459 ? -11.424 10.801 18.262 1.00 82.94 459 ILE A CA 1
ATOM 3541 C C . ILE A 1 459 ? -12.948 10.787 18.351 1.00 82.94 459 ILE A C 1
ATOM 3543 O O . ILE A 1 459 ? -13.534 11.230 19.338 1.00 82.94 459 ILE A O 1
ATOM 3547 N N . GLU A 1 460 ? -13.594 10.270 17.314 1.00 86.56 460 GLU A N 1
ATOM 3548 C CA . GLU A 1 460 ? -15.040 10.052 17.279 1.00 86.56 460 GLU A CA 1
ATOM 3549 C C . GLU A 1 460 ? -15.312 8.561 17.480 1.00 86.56 460 GLU A C 1
ATOM 3551 O O . GLU A 1 460 ? -14.758 7.743 16.751 1.00 86.56 460 GLU A O 1
ATOM 3556 N N . ILE A 1 461 ? -16.160 8.202 18.446 1.00 86.38 461 ILE A N 1
ATOM 3557 C CA . ILE A 1 461 ? -16.631 6.824 18.626 1.00 86.38 461 ILE A CA 1
ATOM 3558 C C . ILE A 1 461 ? -18.060 6.750 18.104 1.00 86.38 461 ILE A C 1
ATOM 3560 O O . ILE A 1 461 ? -18.916 7.514 18.561 1.00 86.38 461 ILE A O 1
ATOM 3564 N N . PHE A 1 462 ? -18.325 5.848 17.167 1.00 81.12 462 PHE A N 1
ATOM 3565 C CA . PHE A 1 462 ? -19.682 5.560 16.707 1.00 81.12 462 PHE A CA 1
ATOM 3566 C C . PHE A 1 462 ? -20.024 4.094 16.912 1.00 81.12 462 PHE A C 1
ATOM 3568 O O . PHE A 1 462 ? -19.098 3.251 16.821 1.00 81.12 462 PHE A O 1
#

pLDDT: mean 81.64, std 16.69, range [29.39, 98.81]

Secondary structure (DSSP, 8-state):
-----S-S---SSTTHHHHHHHHHHHHHHHHHHH-TT-TT--PPP--TTS---TT--S-HHHH-SEEEETTEEE-TTT--B-SS-B----S-TTTTTSS-BPTT-B---TTS-TTS--TT--HHHHHHHHHHHHHHHHH---EETTEEPPTTS---S-HHHHHHHHTT-SSHHHHH-HHHHHHHHHHTTT-GGG-----THHHHHHHHHHHHT---TTSTT----TT---GGGSTTTGGGSTHHHHHHHHHHHHHHHHHHHHT--STT-----TT--TTSB----SSS-TTPBP-TTS--TT-BPTT-SSS--B--HHHHS-HHHHT------TTSS---S--TT-TTS-EEEEEEEEEEETTTSSS-EEEEEEEE-TTS-EEEEEEEEE---S--TT-TTTTTS--EEEEEEEEEHHHHHHTT-SSHHHHGGGEEEEEEETTEEEES--SS-PPPPEEEE-